Protein AF-A0A367F999-F1 (afdb_monomer)

Secondary structure (DSSP, 8-state):
--EEEEEE--TT---TTTTHHHHHH-HHHHHHHHHHHHHHHHHHSS-HHHHHHH-HHHHTSHHHHHHHHHHHHHHHHHHHHHTT---SEEEE-TTHHHHHHHHTTSS-HHHHHHHHHHHHHHHHTSPS-EEEEEESS-HHHHHHHHTT--SEEEEEEEETTEEEEEEEHHHHHHHHHHHHHTT--EEE-S-SS--SSGGGGGGHHHHHHHHHTS-----SS-EE-TTTSSB-S---HHHHHHHHHS-B-HHHHHHHHHHTTEEEEEEESSSSHHHHHHHHHHHHHHHHHT----------------GGG-EEEES--TTS-HHHHHHHHHHHHHHTT----HHHHSTTPPP---PPP---------

pLDDT: mean 92.54, std 13.79, range [27.64, 98.88]

Structure (mmCIF, N/CA/C/O backbone):
data_AF-A0A367F999-F1
#
_entry.id   AF-A0A367F999-F1
#
loop_
_atom_site.group_PDB
_atom_site.id
_atom_site.type_symbol
_atom_site.label_atom_id
_atom_site.label_alt_id
_atom_site.label_comp_id
_atom_site.label_asym_id
_atom_site.label_entity_id
_atom_site.label_seq_id
_atom_site.pdbx_PDB_ins_code
_atom_site.Cartn_x
_atom_site.Cartn_y
_atom_site.Cartn_z
_atom_site.occupancy
_atom_site.B_iso_or_equiv
_atom_site.auth_seq_id
_atom_site.auth_comp_id
_atom_site.auth_asym_id
_atom_site.auth_atom_id
_atom_site.pdbx_PDB_model_num
ATOM 1 N N . ALA A 1 1 ? 22.720 -10.964 -4.878 1.00 61.69 1 ALA A N 1
ATOM 2 C CA . ALA A 1 1 ? 21.701 -9.921 -4.689 1.00 61.69 1 ALA A CA 1
ATOM 3 C C . ALA A 1 1 ? 20.761 -10.410 -3.601 1.00 61.69 1 ALA A C 1
ATOM 5 O O . ALA A 1 1 ? 20.491 -11.608 -3.588 1.00 61.69 1 ALA A O 1
ATOM 6 N N . GLY A 1 2 ? 20.385 -9.560 -2.646 1.00 73.06 2 GLY A N 1
ATOM 7 C CA . GLY A 1 2 ? 19.332 -9.916 -1.691 1.00 73.06 2 GLY A CA 1
ATOM 8 C C . GLY A 1 2 ? 17.950 -9.644 -2.288 1.00 73.06 2 GLY A C 1
ATOM 9 O O . GLY A 1 2 ? 17.852 -8.968 -3.315 1.00 73.06 2 GLY A O 1
ATOM 10 N N . SER A 1 3 ? 16.914 -10.215 -1.678 1.00 93.69 3 SER A N 1
ATOM 11 C CA . SER A 1 3 ? 15.559 -10.207 -2.235 1.00 93.69 3 SER A CA 1
ATOM 12 C C . SER A 1 3 ? 14.905 -8.824 -2.142 1.00 93.69 3 SER A C 1
ATOM 14 O O . SER A 1 3 ? 15.202 -8.041 -1.230 1.00 93.69 3 SER A O 1
ATOM 16 N N . VAL A 1 4 ? 13.995 -8.534 -3.071 1.00 98.06 4 VAL A N 1
ATOM 17 C CA . VAL A 1 4 ? 13.266 -7.266 -3.188 1.00 98.06 4 VAL A CA 1
ATOM 18 C C . VAL A 1 4 ? 11.817 -7.445 -2.733 1.00 98.06 4 VAL A C 1
ATOM 20 O O . VAL A 1 4 ? 11.127 -8.352 -3.191 1.00 98.06 4 VAL A O 1
ATOM 23 N N . ALA A 1 5 ? 11.322 -6.545 -1.885 1.00 98.69 5 ALA A N 1
ATOM 24 C CA . ALA A 1 5 ? 9.912 -6.452 -1.532 1.00 98.69 5 ALA A CA 1
ATOM 25 C C . ALA A 1 5 ? 9.299 -5.134 -2.008 1.00 98.69 5 ALA A C 1
ATOM 27 O O . ALA A 1 5 ? 9.882 -4.065 -1.813 1.00 98.69 5 ALA A O 1
ATOM 28 N N . PHE A 1 6 ? 8.104 -5.194 -2.598 1.00 98.88 6 PHE A N 1
ATOM 29 C CA . PHE A 1 6 ? 7.311 -3.997 -2.895 1.00 98.88 6 PHE A CA 1
ATOM 30 C C . PHE A 1 6 ? 6.245 -3.774 -1.820 1.00 98.88 6 PHE A C 1
ATOM 32 O O . PHE A 1 6 ? 5.534 -4.706 -1.439 1.00 98.88 6 PHE A O 1
ATOM 39 N N . LEU A 1 7 ? 6.139 -2.529 -1.353 1.00 98.88 7 LEU A N 1
ATOM 40 C CA . LEU A 1 7 ? 5.221 -2.092 -0.301 1.00 98.88 7 LEU A CA 1
ATOM 41 C C . LEU A 1 7 ? 4.135 -1.197 -0.911 1.00 98.88 7 LEU A C 1
ATOM 43 O O . LEU A 1 7 ? 4.429 -0.076 -1.319 1.00 98.88 7 LEU A O 1
ATOM 47 N N . PHE A 1 8 ? 2.895 -1.669 -0.969 1.00 98.88 8 PHE A N 1
ATOM 48 C CA . PHE A 1 8 ? 1.765 -0.950 -1.565 1.00 98.88 8 PHE A CA 1
ATOM 49 C C . PHE A 1 8 ? 1.045 -0.099 -0.519 1.00 98.88 8 PHE A C 1
ATOM 51 O O . PHE A 1 8 ? 0.644 -0.603 0.535 1.00 98.88 8 PHE A O 1
ATOM 58 N N . SER A 1 9 ? 0.917 1.200 -0.779 1.00 96.69 9 SER A N 1
ATOM 59 C CA . SER A 1 9 ? 0.477 2.170 0.222 1.00 96.69 9 SER A CA 1
ATOM 60 C C . SER A 1 9 ? -1.020 2.085 0.551 1.00 96.69 9 SER A C 1
ATOM 62 O O . SER A 1 9 ? -1.851 1.592 -0.205 1.00 96.69 9 SER A O 1
ATOM 64 N N . GLY A 1 10 ? -1.373 2.552 1.749 1.00 94.44 10 GLY A N 1
ATOM 65 C CA . GLY A 1 10 ? -2.761 2.656 2.189 1.00 94.44 10 GLY A CA 1
ATOM 66 C C . GLY A 1 10 ? -3.358 4.044 1.952 1.00 94.44 10 GLY A C 1
ATOM 67 O O . GLY A 1 10 ? -2.695 4.978 1.500 1.00 94.44 10 GLY A O 1
ATOM 68 N N . GLN A 1 11 ? -4.623 4.213 2.345 1.00 92.75 11 GLN A N 1
ATOM 69 C CA . GLN A 1 11 ? -5.272 5.525 2.362 1.00 92.75 11 GLN A CA 1
ATOM 70 C C . GLN A 1 11 ? -4.551 6.491 3.321 1.00 92.75 11 GLN A C 1
ATOM 72 O O . GLN A 1 11 ? -4.223 6.142 4.453 1.00 92.75 11 GLN A O 1
ATOM 77 N N . GLY A 1 12 ? -4.352 7.729 2.868 1.00 90.12 12 GLY A N 1
ATOM 78 C CA . GLY A 1 12 ? -3.619 8.792 3.559 1.00 90.12 12 GLY A CA 1
ATOM 79 C C . GLY A 1 12 ? -2.417 9.320 2.770 1.00 90.12 12 GLY A C 1
ATOM 80 O O . GLY A 1 12 ? -1.953 10.420 3.062 1.00 90.12 12 GLY A O 1
ATOM 81 N N . SER A 1 13 ? -1.941 8.573 1.768 1.00 91.19 13 SER A N 1
ATOM 82 C CA . SER A 1 13 ? -0.829 8.964 0.890 1.00 91.19 13 SER A CA 1
ATOM 83 C C . SER A 1 13 ? -1.280 9.776 -0.335 1.00 91.19 13 SER A C 1
ATOM 85 O O . SER A 1 13 ? -0.468 10.475 -0.945 1.00 91.19 13 SER A O 1
ATOM 87 N N . GLN A 1 14 ? -2.567 9.715 -0.696 1.00 94.56 14 GLN A N 1
ATOM 88 C CA . GLN A 1 14 ? -3.104 10.366 -1.889 1.00 94.56 14 GLN A CA 1
ATOM 89 C C . GLN A 1 14 ? -2.902 11.885 -1.872 1.00 94.56 14 GLN A C 1
ATOM 91 O O . GLN A 1 14 ? -3.043 12.553 -0.846 1.00 94.56 14 GLN A O 1
ATOM 96 N N . ARG A 1 15 ? -2.645 12.441 -3.054 1.00 95.50 15 ARG A N 1
ATOM 97 C CA . ARG A 1 15 ? -2.567 13.884 -3.296 1.00 95.50 15 ARG A CA 1
ATOM 98 C C . ARG A 1 15 ? -3.043 14.191 -4.708 1.00 95.50 15 ARG A C 1
ATOM 100 O O . ARG A 1 15 ? -2.858 13.378 -5.610 1.00 95.50 15 ARG A O 1
ATOM 107 N N . VAL A 1 16 ? -3.610 15.377 -4.907 1.00 96.88 16 VAL A N 1
ATOM 108 C CA . VAL A 1 16 ? -3.941 15.855 -6.256 1.00 96.88 16 VAL A CA 1
ATOM 109 C C . VAL A 1 16 ?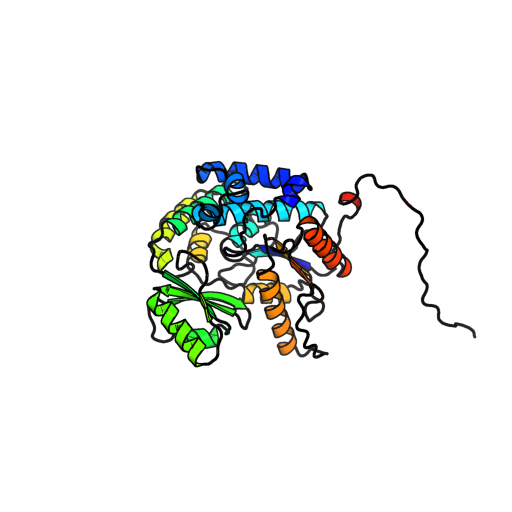 -2.670 15.889 -7.108 1.00 96.88 16 VAL A C 1
ATOM 111 O O . VAL A 1 16 ? -1.594 16.259 -6.631 1.00 96.88 16 VAL A O 1
ATOM 114 N N . GLY A 1 17 ? -2.796 15.458 -8.359 1.00 97.12 17 GLY A N 1
ATOM 115 C CA . GLY A 1 17 ? -1.711 15.398 -9.331 1.00 97.12 17 GLY A CA 1
ATOM 116 C C . GLY A 1 17 ? -0.689 14.284 -9.094 1.00 97.12 17 GLY A C 1
ATOM 117 O O . GLY A 1 17 ? 0.355 14.299 -9.741 1.00 97.12 17 GLY A O 1
ATOM 118 N N . MET A 1 18 ? -0.934 13.335 -8.180 1.00 97.88 18 MET A N 1
ATOM 119 C CA . MET A 1 18 ? -0.048 12.175 -8.024 1.00 97.88 18 MET A CA 1
ATOM 120 C C . MET A 1 18 ? 0.076 11.374 -9.324 1.00 97.88 18 MET A C 1
ATOM 122 O O . MET A 1 18 ? -0.923 11.057 -9.961 1.00 97.88 18 MET A O 1
ATOM 126 N N . GLY A 1 19 ? 1.310 11.058 -9.713 1.00 97.94 19 GLY A N 1
ATOM 127 C CA . GLY A 1 19 ? 1.616 10.349 -10.953 1.00 97.94 19 GLY A CA 1
ATOM 128 C C . GLY A 1 19 ? 1.491 11.211 -12.211 1.00 97.94 19 GLY A C 1
ATOM 129 O O . GLY A 1 19 ? 1.694 10.694 -13.304 1.00 97.94 19 GLY A O 1
ATOM 130 N N . GLY A 1 20 ? 1.159 12.502 -12.100 1.00 97.88 20 GLY A N 1
ATOM 131 C CA . GLY A 1 20 ? 0.928 13.368 -13.258 1.00 97.88 20 GLY A CA 1
ATOM 132 C C . GLY A 1 20 ? 2.193 13.671 -14.066 1.00 97.88 20 GLY A C 1
ATOM 133 O O . GLY A 1 20 ? 2.139 13.716 -15.295 1.00 97.88 20 GLY A O 1
ATOM 134 N N . GLU A 1 21 ? 3.345 13.839 -13.407 1.00 98.06 21 GLU A N 1
ATOM 135 C CA . GLU A 1 21 ? 4.618 14.040 -14.113 1.00 98.06 21 GLU A CA 1
ATOM 136 C C . GLU A 1 21 ? 5.066 12.738 -14.788 1.00 98.06 21 GLU A C 1
ATOM 138 O O . GLU A 1 21 ? 5.557 12.771 -15.918 1.00 98.06 21 GLU A O 1
ATOM 143 N N . LEU A 1 22 ? 4.868 11.593 -14.122 1.00 98.31 22 LEU A N 1
ATOM 144 C CA . LEU A 1 22 ? 5.153 10.281 -14.712 1.00 98.31 22 LEU A CA 1
ATOM 145 C C . LEU A 1 22 ? 4.222 9.969 -15.884 1.00 98.31 22 LEU A C 1
ATOM 147 O O . LEU A 1 22 ? 4.688 9.483 -16.906 1.00 98.31 22 LEU A O 1
ATOM 151 N N . TYR A 1 23 ? 2.938 10.309 -15.789 1.00 98.62 23 TYR A N 1
ATOM 152 C CA . TYR A 1 23 ? 1.992 10.170 -16.894 1.00 98.62 23 TYR A CA 1
ATOM 153 C C . TYR A 1 23 ? 2.435 10.969 -18.126 1.00 98.62 23 TYR A C 1
ATOM 155 O O . TYR A 1 23 ? 2.390 10.470 -19.246 1.00 98.62 23 TYR A O 1
ATOM 163 N N . ALA A 1 24 ? 2.920 12.196 -17.928 1.00 97.94 24 ALA A N 1
ATOM 164 C CA . ALA A 1 24 ? 3.400 13.030 -19.026 1.00 97.94 24 ALA A CA 1
ATOM 165 C C . ALA A 1 24 ? 4.754 12.570 -19.605 1.00 97.94 24 ALA A C 1
ATOM 167 O O . ALA A 1 24 ? 5.030 12.820 -20.779 1.00 97.94 24 ALA A O 1
ATOM 168 N N . GLY A 1 25 ? 5.617 11.961 -18.784 1.00 96.38 25 GLY A N 1
ATOM 169 C CA . GLY A 1 25 ? 7.014 11.678 -19.131 1.00 96.38 25 GLY A CA 1
ATOM 170 C C . GLY A 1 25 ? 7.354 10.219 -19.435 1.00 96.38 25 GLY A C 1
ATOM 171 O O . GLY A 1 25 ? 8.348 9.977 -20.114 1.00 96.38 25 GLY A O 1
ATOM 172 N N . GLU A 1 26 ? 6.564 9.259 -18.955 1.00 97.31 26 GLU A N 1
ATOM 173 C CA . GLU A 1 26 ? 6.875 7.826 -18.997 1.00 97.31 26 GLU A CA 1
ATOM 174 C C . GLU A 1 26 ? 5.731 7.041 -19.675 1.00 97.31 26 GLU A C 1
ATOM 176 O O . GLU A 1 26 ? 4.745 6.681 -19.026 1.00 97.31 26 GLU A O 1
ATOM 181 N N . PRO A 1 27 ? 5.842 6.712 -20.981 1.00 97.25 27 PRO A N 1
ATOM 182 C CA . PRO A 1 27 ? 4.765 6.064 -21.740 1.00 97.25 27 PRO A CA 1
ATOM 183 C C . PRO A 1 27 ? 4.270 4.736 -21.152 1.00 97.25 27 PRO A C 1
ATOM 185 O O . PRO A 1 27 ? 3.096 4.399 -21.285 1.00 97.25 27 PRO A O 1
ATOM 188 N N . VAL A 1 28 ? 5.152 3.983 -20.487 1.00 98.19 28 VAL A N 1
ATOM 189 C CA . VAL A 1 28 ? 4.797 2.723 -19.816 1.00 98.19 28 VAL A CA 1
ATOM 190 C C . VAL A 1 28 ? 3.868 2.970 -18.629 1.00 98.19 28 VAL A C 1
ATOM 192 O O . VAL A 1 28 ? 2.913 2.221 -18.437 1.00 98.19 28 VAL A O 1
ATOM 195 N N . PHE A 1 29 ? 4.128 4.026 -17.855 1.00 98.69 29 PHE A N 1
ATOM 196 C CA . PHE A 1 29 ? 3.253 4.430 -16.761 1.00 98.69 29 PHE A CA 1
ATOM 197 C C . PHE A 1 29 ? 1.902 4.887 -17.304 1.00 98.69 29 PHE A C 1
ATOM 199 O O . PHE A 1 29 ? 0.877 4.412 -16.830 1.00 98.69 29 PHE A O 1
ATOM 206 N N . ALA A 1 30 ? 1.901 5.756 -18.320 1.00 98.81 30 ALA A N 1
ATOM 207 C CA . ALA A 1 30 ? 0.674 6.281 -18.914 1.00 98.81 30 ALA A CA 1
ATOM 208 C C . ALA A 1 30 ? -0.234 5.164 -19.447 1.00 98.81 30 ALA A C 1
ATOM 210 O O . ALA A 1 30 ? -1.407 5.108 -19.091 1.00 98.81 30 ALA A O 1
ATOM 211 N N . ALA A 1 31 ? 0.323 4.219 -20.212 1.00 98.81 31 ALA A N 1
ATOM 212 C CA . ALA A 1 31 ? -0.438 3.097 -20.758 1.00 98.81 31 ALA A CA 1
ATOM 213 C C . ALA A 1 31 ? -1.033 2.195 -19.662 1.00 98.81 31 ALA A C 1
ATOM 215 O O . ALA A 1 31 ? -2.201 1.821 -19.741 1.00 98.81 31 ALA A O 1
ATOM 216 N N . ALA A 1 32 ? -0.248 1.870 -18.627 1.00 98.81 32 ALA A N 1
ATOM 217 C CA . ALA A 1 32 ? -0.729 1.074 -17.499 1.00 98.81 32 ALA A CA 1
ATOM 218 C C . ALA A 1 32 ? -1.801 1.816 -16.686 1.00 98.81 32 ALA A C 1
ATOM 220 O O . ALA A 1 32 ? -2.790 1.219 -16.267 1.00 98.81 32 ALA A O 1
ATOM 221 N N . PHE A 1 33 ? -1.618 3.118 -16.474 1.00 98.88 33 PHE A N 1
ATOM 222 C CA . PHE A 1 33 ? -2.575 3.957 -15.766 1.00 98.88 33 PHE A CA 1
ATOM 223 C C . PHE A 1 33 ? -3.903 4.053 -16.526 1.00 98.88 33 PHE A C 1
ATOM 225 O O . PHE A 1 33 ? -4.953 3.844 -15.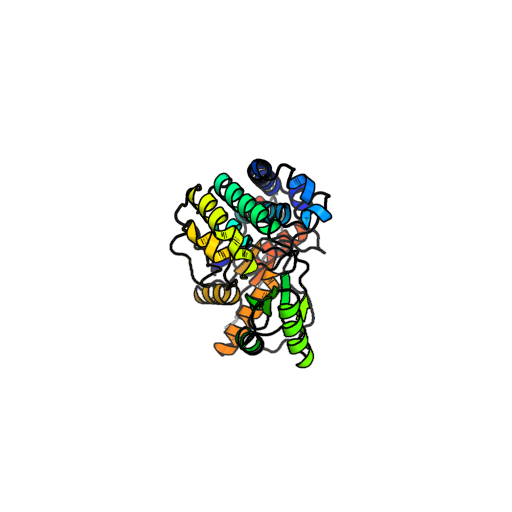925 1.00 98.88 33 PHE A O 1
ATOM 232 N N . ASP A 1 34 ? -3.865 4.289 -17.841 1.00 98.81 34 ASP A N 1
ATOM 233 C CA . ASP A 1 34 ? -5.060 4.358 -18.690 1.00 98.81 34 ASP A CA 1
ATOM 234 C C . ASP A 1 34 ? -5.830 3.026 -18.706 1.00 98.81 34 ASP A C 1
ATOM 236 O O . ASP A 1 34 ? -7.057 3.024 -18.595 1.00 98.81 34 ASP A O 1
ATOM 240 N N . GLU A 1 35 ? -5.128 1.888 -18.793 1.00 98.75 35 GLU A N 1
ATOM 241 C CA . GLU A 1 35 ? -5.736 0.550 -18.717 1.00 98.75 35 GLU A CA 1
ATOM 242 C C . GLU A 1 35 ? -6.493 0.352 -17.397 1.00 98.75 35 GLU A C 1
ATOM 244 O O . GLU A 1 35 ? -7.651 -0.077 -17.390 1.00 98.75 35 GLU A O 1
ATOM 249 N N . VAL A 1 36 ? -5.853 0.685 -16.273 1.00 98.75 36 VAL A N 1
ATOM 250 C CA . VAL A 1 36 ? -6.444 0.500 -14.945 1.00 98.75 36 VAL A CA 1
ATOM 251 C C . VAL A 1 36 ? -7.587 1.485 -14.709 1.00 98.75 36 VAL A C 1
ATOM 253 O O . VAL A 1 36 ? -8.640 1.086 -14.218 1.00 98.75 36 VAL A O 1
ATOM 256 N N . VAL A 1 37 ? -7.439 2.753 -15.094 1.00 98.69 37 VAL A N 1
ATOM 257 C CA . VAL A 1 37 ? -8.519 3.746 -14.989 1.00 98.69 37 VAL A CA 1
ATOM 258 C C . VAL A 1 37 ? -9.731 3.317 -15.809 1.00 98.69 37 VAL A C 1
ATOM 260 O O . VAL A 1 37 ? -10.847 3.390 -15.302 1.00 98.69 37 VAL A O 1
ATOM 263 N N . ALA A 1 38 ? -9.537 2.794 -17.023 1.00 98.44 38 ALA A N 1
ATOM 264 C CA . ALA A 1 38 ? -10.639 2.283 -17.833 1.00 98.44 38 ALA A CA 1
ATOM 265 C C . ALA A 1 38 ? -11.395 1.135 -17.139 1.00 98.44 38 ALA A C 1
ATOM 267 O O . ALA A 1 38 ? -12.621 1.076 -17.225 1.00 98.44 38 ALA A O 1
ATOM 268 N N . ALA A 1 39 ? -10.690 0.254 -16.420 1.00 98.62 39 ALA A N 1
ATOM 269 C CA . ALA A 1 39 ? -11.299 -0.810 -15.620 1.00 98.62 39 ALA A CA 1
ATOM 270 C C . ALA A 1 39 ? -12.090 -0.270 -14.411 1.00 98.62 39 ALA A C 1
ATOM 272 O O . ALA A 1 39 ? -13.169 -0.772 -14.091 1.00 98.62 39 ALA A O 1
ATOM 273 N N . LEU A 1 40 ? -11.567 0.760 -13.740 1.00 98.75 40 LEU A N 1
ATOM 274 C CA . LEU A 1 40 ? -12.175 1.358 -12.548 1.00 98.75 40 LEU A CA 1
ATOM 275 C C . LEU A 1 40 ? -13.399 2.218 -12.883 1.00 98.75 40 LEU A C 1
ATOM 277 O O . LEU A 1 40 ? -14.422 2.119 -12.201 1.00 98.75 40 LEU A O 1
ATOM 281 N N . ASP A 1 41 ? -13.320 3.034 -13.938 1.00 97.94 41 ASP A N 1
ATOM 282 C CA . ASP A 1 41 ? -14.342 4.021 -14.319 1.00 97.94 41 ASP A CA 1
ATOM 283 C C . ASP A 1 41 ? -15.715 3.379 -14.592 1.00 97.94 41 ASP A C 1
ATOM 285 O O . ASP A 1 41 ? -16.752 4.025 -14.406 1.00 97.94 41 ASP A O 1
ATOM 289 N N . VAL A 1 42 ? -15.739 2.082 -14.928 1.00 97.00 42 VAL A N 1
ATOM 290 C CA . VAL A 1 42 ? -16.956 1.259 -15.050 1.00 97.00 42 VAL A CA 1
ATOM 291 C C . VAL A 1 42 ? -17.791 1.259 -13.761 1.00 97.00 42 VAL A C 1
ATOM 293 O O . VAL A 1 42 ? -19.019 1.190 -13.829 1.00 97.00 42 VAL A O 1
ATOM 296 N N . TYR A 1 43 ? -17.155 1.354 -12.591 1.00 97.12 43 TYR A N 1
ATOM 297 C CA . TYR A 1 43 ? -17.806 1.175 -11.289 1.00 97.12 43 TYR A CA 1
ATOM 298 C C . TYR A 1 43 ? -18.012 2.471 -10.494 1.00 97.12 43 TYR A C 1
ATOM 300 O O . TYR A 1 43 ? -18.896 2.516 -9.639 1.00 97.12 43 TYR A O 1
ATOM 308 N N . VAL A 1 44 ? -17.222 3.522 -10.742 1.00 90.06 44 VAL A N 1
ATOM 309 C CA . VAL A 1 44 ? -17.250 4.766 -9.938 1.00 90.06 44 VAL A CA 1
ATOM 310 C C . VAL A 1 44 ? -18.047 5.918 -10.562 1.00 90.06 44 VAL A C 1
ATOM 312 O O . VAL A 1 44 ? -18.281 6.927 -9.897 1.00 90.06 44 VAL A O 1
ATOM 315 N N . GLY A 1 45 ? -18.522 5.783 -11.807 1.00 87.75 45 GLY A N 1
ATOM 316 C CA . GLY A 1 45 ? -19.452 6.733 -12.444 1.00 87.75 45 GLY A CA 1
ATOM 317 C C . GLY A 1 45 ? -18.884 8.135 -12.724 1.00 87.75 45 GLY A C 1
ATOM 318 O O . GLY A 1 45 ? -19.608 9.023 -13.177 1.00 87.75 45 GLY A O 1
ATOM 319 N N . ARG A 1 46 ? -17.594 8.347 -12.454 1.00 94.62 46 ARG A N 1
ATOM 320 C CA . ARG A 1 46 ? -16.808 9.549 -12.744 1.00 94.62 46 ARG A CA 1
ATOM 321 C C . ARG A 1 46 ? -15.359 9.128 -12.953 1.00 94.62 46 ARG A C 1
ATOM 323 O O . ARG A 1 46 ? -14.916 8.175 -12.323 1.00 94.62 46 ARG A O 1
ATOM 330 N N . SER A 1 47 ? -14.645 9.854 -13.811 1.00 96.69 47 SER A N 1
ATOM 331 C CA . SER A 1 47 ? -13.272 9.502 -14.159 1.00 96.69 47 SER A CA 1
ATOM 332 C C . SER A 1 47 ? -12.324 9.608 -12.967 1.00 96.69 47 SER A C 1
ATOM 334 O O . SER A 1 47 ? -12.129 10.701 -12.428 1.00 96.69 47 SER A O 1
ATOM 336 N N . VAL A 1 48 ? -11.690 8.491 -12.599 1.00 98.12 48 VAL A N 1
ATOM 337 C CA . VAL A 1 48 ? -10.653 8.435 -11.556 1.00 98.12 48 VAL A CA 1
ATOM 338 C C . VAL A 1 48 ? -9.475 9.340 -11.919 1.00 98.12 48 VAL A C 1
ATOM 340 O O . VAL A 1 48 ? -8.999 10.096 -11.072 1.00 98.12 48 VAL A O 1
ATOM 343 N N . ALA A 1 49 ? -9.048 9.335 -13.186 1.00 98.12 49 ALA A N 1
ATOM 344 C CA . ALA A 1 49 ? -7.982 10.210 -13.674 1.00 98.12 49 ALA A CA 1
ATOM 345 C C . ALA A 1 49 ? -8.340 11.697 -13.524 1.00 98.12 49 ALA A C 1
ATOM 347 O O . ALA A 1 49 ? -7.517 12.490 -13.067 1.00 98.12 49 ALA A O 1
ATOM 348 N N . GLY A 1 50 ? -9.583 12.073 -13.851 1.00 97.81 50 GLY A N 1
ATOM 349 C CA . GLY A 1 50 ? -10.077 13.439 -13.657 1.00 97.81 50 GLY A CA 1
ATOM 350 C C . GLY A 1 50 ? -10.044 13.872 -12.189 1.00 97.81 50 GLY A C 1
ATOM 351 O O . GLY A 1 50 ? -9.570 14.966 -11.880 1.00 97.81 50 GLY A O 1
ATOM 352 N N . VAL A 1 51 ? -10.459 12.983 -11.279 1.00 98.12 51 VAL A N 1
ATOM 353 C CA . VAL A 1 51 ? -10.426 13.247 -9.832 1.00 98.12 51 VAL A CA 1
ATOM 354 C C . VAL A 1 51 ? -8.995 13.435 -9.328 1.00 98.12 51 VAL A C 1
ATOM 356 O O . VAL A 1 51 ? -8.720 14.414 -8.632 1.00 98.12 51 VAL A O 1
ATOM 359 N N . ILE A 1 52 ? -8.068 12.557 -9.729 1.00 98.00 52 ILE A N 1
ATOM 360 C CA . ILE A 1 52 ? -6.636 12.695 -9.414 1.00 98.00 52 ILE A CA 1
ATOM 361 C C . ILE A 1 52 ? -6.096 14.029 -9.938 1.00 98.00 52 ILE A C 1
ATOM 363 O O . ILE A 1 52 ? -5.345 14.704 -9.234 1.00 98.00 52 ILE A O 1
ATOM 367 N N . GLY A 1 53 ? -6.478 14.419 -11.155 1.00 97.00 53 GLY A N 1
ATOM 368 C CA . GLY A 1 53 ? -5.949 15.594 -11.841 1.00 97.00 53 GLY A CA 1
ATOM 369 C C . GLY A 1 53 ? -6.397 16.944 -11.277 1.00 97.00 53 GLY A C 1
ATOM 370 O O . GLY A 1 53 ? -5.707 17.935 -11.514 1.00 97.00 53 GLY A O 1
ATOM 371 N N . GLY A 1 54 ? -7.511 17.024 -10.536 1.00 95.06 54 GLY A N 1
ATOM 372 C CA . GLY A 1 54 ? -8.004 18.339 -10.112 1.00 95.06 54 GLY A CA 1
ATOM 373 C C . GLY A 1 54 ? -9.204 18.414 -9.172 1.00 95.06 54 GLY A C 1
ATOM 374 O O . GLY A 1 54 ? -9.714 19.517 -8.997 1.00 95.06 54 GLY A O 1
ATOM 375 N N . GLU A 1 55 ? -9.663 17.318 -8.558 1.00 96.00 55 GLU A N 1
ATOM 376 C CA . GLU A 1 55 ? -10.818 17.348 -7.640 1.00 96.00 55 GLU A CA 1
ATOM 377 C C . GLU A 1 55 ? -10.412 16.913 -6.211 1.00 96.00 55 GLU A C 1
ATOM 379 O O . GLU A 1 55 ? -10.720 15.788 -5.805 1.00 96.00 55 GLU A O 1
ATOM 384 N N . PRO A 1 56 ? -9.713 17.767 -5.426 1.00 94.31 56 PRO A N 1
ATOM 385 C CA . PRO A 1 56 ? -9.186 17.402 -4.105 1.00 94.31 56 PRO A CA 1
ATOM 386 C C . PRO A 1 56 ? -10.258 16.898 -3.139 1.00 94.31 56 PRO A C 1
ATOM 388 O O . PRO A 1 56 ? -10.051 15.892 -2.466 1.00 94.31 56 PRO A O 1
ATOM 391 N N . GLU A 1 57 ? -11.423 17.543 -3.097 1.00 94.25 57 GLU A N 1
ATOM 392 C CA . GLU A 1 57 ? -12.506 17.168 -2.186 1.00 94.25 57 GLU A CA 1
ATOM 393 C C . GLU A 1 57 ? -13.098 15.797 -2.535 1.00 94.25 57 GLU A C 1
ATOM 395 O O . GLU A 1 57 ? -13.515 15.055 -1.644 1.00 94.25 57 GLU A O 1
ATOM 400 N N . LEU A 1 58 ? -13.132 15.434 -3.823 1.00 95.31 58 LEU A N 1
ATOM 401 C CA . LEU A 1 58 ? -13.532 14.089 -4.235 1.00 95.31 58 LEU A CA 1
ATOM 402 C C . LEU A 1 58 ? -12.434 13.073 -3.946 1.00 95.31 58 LEU A C 1
ATOM 404 O O . LEU A 1 58 ? -12.752 11.978 -3.494 1.00 95.31 58 LEU A O 1
ATOM 408 N N . LEU A 1 59 ? -11.165 13.430 -4.153 1.00 96.38 59 LEU A N 1
ATOM 409 C CA . LEU A 1 59 ? -10.036 12.546 -3.872 1.00 96.38 59 LEU A CA 1
ATOM 410 C C . LEU A 1 59 ? -9.923 12.193 -2.379 1.00 96.38 59 LEU A C 1
ATOM 412 O O . LEU A 1 59 ? -9.396 11.132 -2.052 1.00 96.38 59 LEU A O 1
ATOM 416 N N . GLU A 1 60 ? -10.439 13.033 -1.478 1.00 93.50 60 GLU A N 1
ATOM 417 C CA . GLU A 1 60 ? -10.553 12.739 -0.040 1.00 93.50 60 GLU A CA 1
ATOM 418 C C . GLU A 1 60 ? -11.714 11.793 0.315 1.00 93.50 60 GLU A C 1
ATOM 420 O O . GLU A 1 60 ? -11.743 11.235 1.418 1.00 93.50 60 GLU A O 1
ATOM 425 N N . ARG A 1 61 ? -12.673 11.575 -0.594 1.00 93.94 61 ARG A N 1
ATOM 426 C CA . ARG A 1 61 ? -13.741 10.593 -0.386 1.00 93.94 61 ARG A CA 1
ATOM 427 C C . ARG A 1 61 ? -13.229 9.195 -0.674 1.00 93.94 61 ARG A C 1
ATOM 429 O O . ARG A 1 61 ? -12.744 8.925 -1.770 1.00 93.94 61 ARG A O 1
ATOM 436 N N . THR A 1 62 ? -13.456 8.280 0.264 1.00 95.06 62 THR A N 1
ATOM 437 C CA . THR A 1 62 ? -13.025 6.881 0.177 1.00 95.06 62 THR A CA 1
ATOM 438 C C . THR A 1 62 ? -13.457 6.210 -1.126 1.00 95.06 62 THR A C 1
ATOM 440 O O . THR A 1 62 ? -12.669 5.449 -1.688 1.00 95.06 62 THR A O 1
ATOM 443 N N . LEU A 1 63 ? -14.643 6.564 -1.642 1.00 96.38 63 LEU A N 1
ATOM 444 C CA . LEU A 1 63 ? -15.156 6.122 -2.943 1.00 96.38 63 LEU A CA 1
ATOM 445 C C . LEU A 1 63 ? -14.159 6.332 -4.099 1.00 96.38 63 LEU A C 1
ATOM 447 O O . LEU A 1 63 ? -14.084 5.486 -4.984 1.00 96.38 63 LEU A O 1
ATOM 451 N N . PHE A 1 64 ? -13.402 7.433 -4.091 1.00 97.75 64 PHE A N 1
ATOM 452 C CA . PHE A 1 64 ? -12.401 7.749 -5.114 1.00 97.75 64 PHE A CA 1
ATOM 453 C C . PHE A 1 64 ? -10.969 7.516 -4.637 1.00 97.75 64 PHE A C 1
ATOM 455 O O . PHE A 1 64 ? -10.137 7.113 -5.444 1.00 97.75 64 PHE A O 1
ATOM 462 N N . THR A 1 65 ? -10.671 7.718 -3.349 1.00 97.25 65 THR A N 1
ATOM 463 C CA . THR A 1 65 ? -9.317 7.543 -2.808 1.0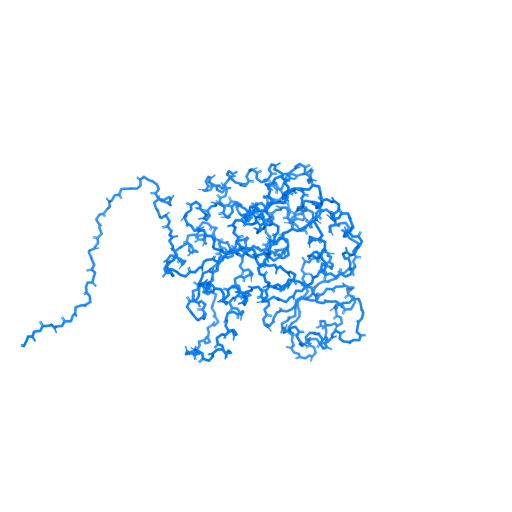0 97.25 65 THR A CA 1
ATOM 464 C C . THR A 1 65 ? -8.765 6.148 -3.085 1.00 97.25 65 THR A C 1
ATOM 466 O O . THR A 1 65 ? -7.638 6.011 -3.548 1.00 97.25 65 THR A O 1
ATOM 469 N N . GLN A 1 66 ? -9.556 5.107 -2.812 1.00 98.19 66 GLN A N 1
ATOM 470 C CA . GLN A 1 66 ? -9.105 3.720 -2.931 1.00 98.19 66 GLN A CA 1
ATOM 471 C C . GLN A 1 66 ? -8.843 3.309 -4.396 1.00 98.19 66 GLN A C 1
ATOM 473 O O . GLN A 1 66 ? -7.737 2.846 -4.676 1.00 98.19 66 GLN A O 1
ATOM 478 N N . PRO A 1 67 ? -9.770 3.538 -5.354 1.00 98.69 67 PRO A N 1
ATOM 479 C CA . PRO A 1 67 ? -9.498 3.345 -6.781 1.00 98.69 67 PRO A CA 1
ATOM 480 C C . PRO A 1 67 ? -8.321 4.177 -7.301 1.00 98.69 67 PRO A C 1
ATOM 482 O O . PRO A 1 67 ? -7.515 3.679 -8.082 1.00 98.69 67 PRO A O 1
ATOM 485 N N . ALA A 1 68 ? -8.193 5.433 -6.860 1.00 98.69 68 ALA A N 1
ATOM 486 C CA . ALA A 1 68 ? -7.118 6.318 -7.297 1.00 98.69 68 ALA A CA 1
ATOM 487 C C . ALA A 1 68 ? -5.733 5.818 -6.866 1.00 98.69 68 ALA A C 1
ATOM 489 O O . ALA A 1 68 ? -4.802 5.825 -7.671 1.00 98.69 68 ALA A O 1
ATOM 490 N N . LEU A 1 69 ? -5.602 5.360 -5.616 1.00 98.62 69 LEU A N 1
ATOM 491 C CA . LEU A 1 69 ? -4.371 4.742 -5.124 1.00 98.62 69 LEU A CA 1
ATOM 492 C C . LEU A 1 69 ? -4.048 3.473 -5.910 1.00 98.62 69 LEU A C 1
ATOM 494 O O . LEU A 1 69 ? -2.949 3.366 -6.442 1.00 98.62 69 LEU A O 1
ATOM 498 N N . PHE A 1 70 ? -5.027 2.581 -6.088 1.00 98.88 70 PHE A N 1
ATOM 499 C CA . PHE A 1 70 ? -4.851 1.358 -6.873 1.00 98.88 70 PHE A CA 1
ATOM 500 C C . PHE A 1 70 ? -4.328 1.649 -8.292 1.00 98.88 70 PHE A C 1
ATOM 502 O O . PHE A 1 70 ? -3.363 1.025 -8.729 1.00 98.88 70 PHE A O 1
ATOM 509 N N . ALA A 1 71 ? -4.900 2.634 -8.995 1.00 98.88 71 ALA A N 1
ATOM 510 C CA . ALA A 1 71 ? -4.461 3.009 -10.341 1.00 98.88 71 ALA A CA 1
ATOM 511 C C . ALA A 1 71 ? -2.994 3.459 -10.390 1.00 98.88 71 ALA A C 1
ATOM 513 O O . ALA A 1 71 ? -2.222 2.987 -11.227 1.00 98.88 71 ALA A O 1
ATOM 514 N N . VAL A 1 72 ? -2.596 4.352 -9.479 1.00 98.88 72 VAL A N 1
ATOM 515 C CA . VAL A 1 72 ? -1.220 4.864 -9.416 1.00 98.88 72 VAL A CA 1
ATOM 516 C C . VAL A 1 72 ? -0.243 3.761 -9.032 1.00 98.88 72 VAL A C 1
ATOM 518 O O . VAL A 1 72 ? 0.813 3.636 -9.645 1.00 98.88 72 VAL A O 1
ATOM 521 N N . GLU A 1 73 ? -0.587 2.941 -8.047 1.00 98.88 73 GLU A N 1
ATOM 522 C CA . GLU A 1 73 ? 0.286 1.884 -7.548 1.00 98.88 73 GLU A CA 1
ATOM 523 C C . GLU A 1 73 ? 0.539 0.786 -8.583 1.00 98.88 73 GLU A C 1
ATOM 525 O O . GLU A 1 73 ? 1.682 0.362 -8.774 1.00 98.88 73 GLU A O 1
ATOM 530 N N . VAL A 1 74 ? -0.494 0.370 -9.321 1.00 98.88 74 VAL A N 1
ATOM 531 C CA . VAL A 1 74 ? -0.338 -0.607 -10.406 1.00 98.88 74 VAL A CA 1
ATOM 532 C C . VAL A 1 74 ? 0.488 -0.020 -11.555 1.00 98.88 74 VAL A C 1
ATOM 534 O O . VAL A 1 74 ? 1.369 -0.703 -12.084 1.00 98.88 74 VAL A O 1
ATOM 537 N N . ALA A 1 75 ? 0.285 1.252 -11.911 1.00 98.88 75 ALA A N 1
ATOM 538 C CA . ALA A 1 75 ? 1.089 1.920 -12.936 1.00 98.88 75 ALA A CA 1
ATOM 539 C C . ALA A 1 75 ? 2.568 2.067 -12.522 1.00 98.88 75 ALA A C 1
ATOM 541 O O . ALA A 1 75 ? 3.467 1.806 -13.327 1.00 98.88 75 ALA A O 1
ATOM 542 N N . LEU A 1 76 ? 2.841 2.399 -11.254 1.00 98.88 76 LEU A N 1
ATOM 543 C CA . LEU A 1 76 ? 4.195 2.423 -10.691 1.00 98.88 76 LEU A CA 1
ATOM 544 C C . LEU A 1 76 ? 4.850 1.038 -10.733 1.00 98.88 76 LEU A C 1
ATOM 546 O O . LEU A 1 76 ? 5.995 0.923 -11.167 1.00 98.88 76 LEU A O 1
ATOM 550 N N . PHE A 1 77 ? 4.130 -0.018 -10.346 1.00 98.81 77 PHE A N 1
ATOM 551 C CA . PHE A 1 77 ? 4.625 -1.394 -10.433 1.00 98.81 77 PHE A CA 1
ATOM 552 C C . PHE A 1 77 ? 5.040 -1.767 -11.864 1.00 98.81 77 PHE A C 1
ATOM 554 O O . PHE A 1 77 ? 6.121 -2.327 -12.074 1.00 98.81 77 PHE A O 1
ATOM 561 N N . ARG A 1 78 ? 4.211 -1.429 -12.864 1.00 98.62 78 ARG A N 1
ATOM 562 C CA . ARG A 1 78 ? 4.518 -1.686 -14.281 1.00 98.62 78 ARG A CA 1
ATOM 563 C C . ARG A 1 78 ? 5.755 -0.920 -14.741 1.00 98.62 78 ARG A C 1
ATOM 565 O O . ARG A 1 78 ? 6.577 -1.488 -15.458 1.00 98.62 78 ARG A O 1
ATOM 572 N N . LEU A 1 79 ? 5.916 0.327 -14.302 1.00 98.56 79 LEU A N 1
ATOM 573 C CA . LEU A 1 79 ? 7.084 1.145 -14.622 1.00 98.56 79 LEU A CA 1
ATOM 574 C C . LEU A 1 79 ? 8.373 0.596 -13.984 1.00 98.56 79 LEU A C 1
ATOM 576 O O . LEU A 1 79 ? 9.390 0.480 -14.662 1.00 98.56 79 LEU A O 1
ATOM 580 N N . LEU A 1 80 ? 8.334 0.199 -12.711 1.00 98.56 80 LEU A N 1
ATOM 581 C CA . LEU A 1 80 ? 9.481 -0.418 -12.028 1.00 98.56 80 LEU A CA 1
ATOM 582 C C . LEU A 1 80 ? 9.893 -1.733 -12.695 1.00 98.56 80 LEU A C 1
ATOM 584 O O . LEU A 1 80 ? 11.066 -1.922 -13.016 1.00 98.56 80 LEU A O 1
ATOM 588 N N . SER A 1 81 ? 8.909 -2.585 -12.998 1.00 97.75 81 SER A N 1
ATOM 589 C CA . SER A 1 81 ? 9.124 -3.841 -13.726 1.00 97.75 81 SER A CA 1
ATOM 590 C C . SER A 1 81 ? 9.703 -3.589 -15.118 1.00 97.75 81 SER A C 1
ATOM 592 O O . SER A 1 81 ? 10.542 -4.350 -15.601 1.00 97.75 81 SER A O 1
ATOM 594 N N . HIS A 1 82 ? 9.287 -2.500 -15.775 1.00 97.56 82 HIS A N 1
ATOM 595 C CA . HIS A 1 82 ? 9.879 -2.087 -17.038 1.00 97.56 82 HIS A CA 1
ATOM 596 C C . HIS A 1 82 ? 11.357 -1.747 -16.878 1.00 97.56 82 HIS A C 1
ATOM 598 O O . HIS A 1 82 ? 12.119 -2.171 -17.728 1.00 97.56 82 HIS A O 1
ATOM 604 N N . TYR A 1 83 ? 11.802 -1.109 -15.800 1.00 97.75 83 TYR A N 1
ATOM 605 C CA . TYR A 1 83 ? 13.235 -0.903 -15.543 1.00 97.75 83 TYR A CA 1
ATOM 606 C C . TYR A 1 83 ? 13.952 -2.124 -14.945 1.00 97.75 83 TYR A C 1
ATOM 608 O O . TYR A 1 83 ? 15.067 -1.994 -14.451 1.00 97.75 83 TYR A O 1
ATOM 616 N N . GLY A 1 84 ? 13.345 -3.313 -14.983 1.00 96.38 84 GLY A N 1
ATOM 617 C CA . GLY A 1 84 ? 13.962 -4.554 -14.512 1.00 96.38 84 GLY A CA 1
ATOM 618 C C . GLY A 1 84 ? 13.911 -4.763 -12.997 1.00 96.38 84 GLY A C 1
ATOM 619 O O . GLY A 1 84 ? 14.361 -5.804 -12.529 1.00 96.38 84 GLY A O 1
ATOM 620 N N . VAL A 1 85 ? 13.316 -3.837 -12.238 1.00 97.38 85 VAL A N 1
ATOM 621 C CA . VAL A 1 85 ? 13.116 -4.005 -10.795 1.00 97.38 85 VAL A CA 1
ATOM 622 C C . VAL A 1 85 ? 11.847 -4.818 -10.575 1.00 97.38 85 VAL A C 1
ATOM 624 O O . VAL A 1 85 ? 10.736 -4.305 -10.716 1.00 97.38 85 VAL A O 1
ATOM 627 N N . VAL A 1 86 ? 12.018 -6.092 -10.236 1.00 95.75 86 VAL A N 1
ATOM 628 C CA . VAL A 1 86 ? 10.925 -7.033 -9.973 1.00 95.75 86 VAL A CA 1
ATOM 629 C C . VAL A 1 86 ? 10.933 -7.456 -8.501 1.00 95.75 86 VAL A C 1
ATOM 631 O O . VAL A 1 86 ? 12.011 -7.687 -7.955 1.00 95.75 86 VAL A O 1
ATOM 634 N N . PRO A 1 87 ? 9.769 -7.526 -7.834 1.00 98.31 87 PRO A N 1
ATOM 635 C CA . PRO A 1 87 ? 9.697 -7.978 -6.452 1.00 98.31 87 PRO A CA 1
ATOM 636 C C . PRO A 1 87 ? 9.745 -9.507 -6.352 1.00 98.31 87 PRO A C 1
ATOM 638 O O . PRO A 1 87 ? 9.071 -10.206 -7.108 1.00 98.31 87 PRO A O 1
ATOM 641 N N . ASP A 1 88 ? 10.464 -10.003 -5.350 1.00 98.50 88 ASP A N 1
ATOM 642 C CA . ASP A 1 88 ? 10.375 -11.385 -4.870 1.00 98.50 88 ASP A CA 1
ATOM 643 C C . ASP A 1 88 ? 9.193 -11.564 -3.907 1.00 98.50 88 ASP A C 1
ATOM 645 O O . ASP A 1 88 ? 8.639 -12.653 -3.800 1.00 98.50 88 ASP A O 1
ATOM 649 N N . TYR A 1 89 ? 8.795 -10.488 -3.221 1.00 98.81 89 TYR A N 1
ATOM 650 C CA . TYR A 1 89 ? 7.674 -10.460 -2.284 1.00 98.81 89 TYR A CA 1
ATOM 651 C C . TYR A 1 89 ? 6.880 -9.162 -2.418 1.00 98.81 89 TYR A C 1
ATOM 653 O O . TYR A 1 89 ? 7.423 -8.106 -2.749 1.00 98.81 89 TYR A O 1
ATOM 661 N N . VAL A 1 90 ? 5.590 -9.204 -2.102 1.00 98.88 90 VAL A N 1
ATOM 662 C CA . VAL A 1 90 ? 4.765 -7.995 -2.009 1.00 98.88 90 VAL A CA 1
ATOM 663 C C . VAL A 1 90 ? 3.995 -7.955 -0.698 1.00 98.88 90 VAL A C 1
ATOM 665 O O . VAL A 1 90 ? 3.579 -8.979 -0.163 1.00 98.88 90 VAL A O 1
ATOM 668 N N . VAL A 1 91 ? 3.778 -6.752 -0.185 1.00 98.81 91 VAL A N 1
ATOM 669 C CA . VAL A 1 91 ? 2.901 -6.495 0.959 1.00 98.81 91 VAL A CA 1
ATOM 670 C C . VAL A 1 91 ? 2.160 -5.194 0.708 1.00 98.81 91 VAL A C 1
ATOM 672 O O . VAL A 1 91 ? 2.720 -4.247 0.161 1.00 98.81 91 VAL A O 1
ATOM 675 N N . GLY A 1 92 ? 0.887 -5.141 1.077 1.00 98.50 92 GLY A N 1
ATOM 676 C CA . GLY A 1 92 ? 0.118 -3.902 1.051 1.00 98.50 92 GLY A CA 1
ATOM 677 C C . GLY A 1 92 ? -0.158 -3.361 2.442 1.00 98.50 92 GLY A C 1
ATOM 678 O O . GLY A 1 92 ? 0.094 -4.030 3.439 1.00 98.50 92 GLY A O 1
ATOM 679 N N . HIS A 1 93 ? -0.715 -2.158 2.515 1.00 98.56 93 HIS A N 1
ATOM 680 C CA . HIS A 1 93 ? -1.313 -1.631 3.736 1.00 98.56 93 HIS A CA 1
ATOM 681 C C . HIS A 1 93 ? -2.791 -1.335 3.499 1.00 98.56 93 HIS A C 1
ATOM 683 O O . HIS A 1 93 ? -3.146 -0.443 2.724 1.00 98.56 93 HIS A O 1
ATOM 689 N N . SER A 1 94 ? -3.673 -2.082 4.164 1.00 97.81 94 SER A N 1
ATOM 690 C CA . SER A 1 94 ? -5.122 -1.979 3.992 1.00 97.81 94 SER A CA 1
ATOM 691 C C . SER A 1 94 ? -5.508 -2.115 2.510 1.00 97.81 94 SER A C 1
ATOM 693 O O . SER A 1 94 ? -5.327 -3.171 1.912 1.00 97.81 94 SER A O 1
ATOM 695 N N . VAL A 1 95 ? -6.020 -1.058 1.874 1.00 97.56 95 VAL A N 1
ATOM 696 C CA . VAL A 1 95 ? -6.385 -1.081 0.449 1.00 97.56 95 VAL A CA 1
ATOM 697 C C . VAL A 1 95 ? -5.210 -1.449 -0.469 1.00 97.56 95 VAL A C 1
ATOM 699 O O . VAL A 1 95 ? -5.444 -2.104 -1.482 1.00 97.56 95 VAL A O 1
ATOM 702 N N . GLY A 1 96 ? -3.966 -1.120 -0.101 1.00 98.62 96 GLY A N 1
ATOM 703 C CA . GLY A 1 96 ? -2.781 -1.467 -0.893 1.00 98.62 96 GLY A CA 1
ATOM 704 C C . GLY A 1 96 ? -2.608 -2.977 -1.089 1.00 98.62 96 GLY A C 1
ATOM 705 O O . GLY A 1 96 ? -1.979 -3.419 -2.043 1.00 98.62 96 GLY A O 1
ATOM 706 N N . GLU A 1 97 ? -3.217 -3.811 -0.242 1.00 98.75 97 GLU A N 1
ATOM 707 C CA . GLU A 1 97 ? -3.164 -5.267 -0.402 1.00 98.75 97 GLU A CA 1
ATOM 708 C C . GLU A 1 97 ? -3.968 -5.764 -1.614 1.00 98.75 97 GLU A C 1
ATOM 710 O O . GLU A 1 97 ? -3.626 -6.787 -2.199 1.00 98.75 97 GLU A O 1
ATOM 715 N N . LEU A 1 98 ? -4.982 -5.011 -2.063 1.00 98.75 98 LEU A N 1
ATOM 716 C CA . LEU A 1 98 ? -5.664 -5.290 -3.332 1.00 98.75 98 LEU A CA 1
ATOM 717 C C . LEU A 1 98 ? -4.738 -5.031 -4.527 1.00 98.75 98 LEU A C 1
ATOM 719 O O . LEU A 1 98 ? -4.751 -5.806 -5.485 1.00 98.75 98 LEU A O 1
ATOM 723 N N . ALA A 1 99 ? -3.906 -3.983 -4.463 1.00 98.88 99 ALA A N 1
ATOM 724 C CA . ALA A 1 99 ? -2.865 -3.745 -5.460 1.00 98.88 99 ALA A CA 1
ATOM 725 C C . ALA A 1 99 ? -1.812 -4.862 -5.416 1.00 98.88 99 ALA A C 1
ATOM 727 O O . ALA A 1 99 ? -1.514 -5.444 -6.459 1.00 98.88 99 ALA A O 1
ATOM 728 N N . ALA A 1 100 ? -1.343 -5.242 -4.221 1.00 98.81 100 ALA A N 1
ATOM 729 C CA . ALA A 1 100 ? -0.412 -6.353 -4.018 1.00 98.81 100 ALA A CA 1
ATOM 730 C C . ALA A 1 100 ? -0.945 -7.678 -4.602 1.00 98.81 100 ALA A C 1
ATOM 732 O O . ALA A 1 100 ? -0.253 -8.335 -5.378 1.00 98.81 100 ALA A O 1
ATOM 733 N N . ALA A 1 101 ? -2.198 -8.041 -4.307 1.00 98.81 101 ALA A N 1
ATOM 734 C CA . ALA A 1 101 ? -2.838 -9.243 -4.838 1.00 98.81 101 ALA A CA 1
ATOM 735 C C . ALA A 1 101 ? -2.979 -9.197 -6.370 1.00 98.81 101 ALA A C 1
ATOM 737 O O . ALA A 1 101 ? -2.690 -10.184 -7.052 1.00 98.81 101 ALA A O 1
ATOM 738 N N . HIS A 1 102 ? -3.364 -8.049 -6.937 1.00 98.81 102 HIS A N 1
ATOM 739 C CA . HIS A 1 102 ? -3.430 -7.881 -8.389 1.00 98.81 102 HIS A CA 1
ATOM 740 C C . HIS A 1 102 ? -2.060 -8.071 -9.057 1.00 98.81 102 HIS A C 1
ATOM 742 O O . HIS A 1 102 ? -1.940 -8.858 -9.999 1.00 98.81 102 HIS A O 1
ATOM 748 N N . VAL A 1 103 ? -1.011 -7.400 -8.569 1.00 98.62 103 VAL A N 1
ATOM 749 C CA . VAL A 1 103 ? 0.326 -7.496 -9.183 1.00 98.62 103 VAL A CA 1
ATOM 750 C C . VAL A 1 103 ? 0.954 -8.877 -8.992 1.00 98.62 103 VAL A C 1
ATOM 752 O O . VAL A 1 103 ? 1.632 -9.366 -9.897 1.00 98.62 103 VAL A O 1
ATOM 755 N N . ALA A 1 104 ? 0.652 -9.548 -7.875 1.00 98.69 104 ALA A N 1
ATOM 756 C CA . ALA A 1 104 ? 0.999 -10.945 -7.631 1.00 98.69 104 ALA A CA 1
ATOM 757 C C . ALA A 1 104 ? 0.253 -11.909 -8.561 1.00 98.69 104 ALA A C 1
ATOM 759 O O . ALA A 1 104 ? 0.614 -13.080 -8.660 1.00 98.69 104 ALA A O 1
ATOM 760 N N . GLY A 1 105 ? -0.756 -11.425 -9.285 1.00 98.38 105 GLY A N 1
ATOM 761 C CA . GLY A 1 105 ? -1.480 -12.194 -10.279 1.00 98.38 105 GLY A CA 1
ATOM 762 C C . GLY A 1 105 ? -2.687 -12.947 -9.760 1.00 98.38 105 GLY A C 1
ATOM 763 O O . GLY A 1 105 ? -3.227 -13.729 -10.534 1.00 98.38 105 GLY A O 1
ATOM 764 N N . VAL A 1 106 ? -3.088 -12.701 -8.512 1.00 98.69 106 VAL A N 1
ATOM 765 C CA . VAL A 1 106 ? -4.245 -13.326 -7.860 1.00 98.69 106 VAL A CA 1
ATOM 766 C C . VAL A 1 106 ? -5.549 -12.862 -8.497 1.00 98.69 106 VAL A C 1
ATOM 768 O O . VAL A 1 106 ? -6.477 -13.645 -8.648 1.00 98.69 106 VAL A O 1
ATOM 771 N N . LEU A 1 107 ? -5.614 -11.586 -8.880 1.00 98.69 107 LEU A N 1
ATOM 772 C CA . LEU A 1 107 ? -6.791 -10.966 -9.479 1.00 98.69 107 LEU A CA 1
ATOM 773 C C . LEU A 1 107 ? -6.437 -10.402 -10.853 1.00 98.69 107 LEU A C 1
ATOM 775 O O . LEU A 1 107 ? -5.428 -9.705 -11.010 1.00 98.69 107 LEU A O 1
ATOM 779 N N . SER A 1 108 ? -7.304 -10.629 -11.841 1.00 98.62 108 SER A N 1
ATOM 780 C CA . SER A 1 108 ? -7.255 -9.870 -13.094 1.00 98.62 108 SER A CA 1
ATOM 781 C C . SER A 1 108 ? -7.466 -8.373 -12.816 1.00 98.62 108 SER A C 1
ATOM 783 O O . SER A 1 108 ? -7.994 -8.001 -11.768 1.00 98.62 108 SER A O 1
ATOM 785 N N . VAL A 1 109 ? -7.083 -7.484 -13.740 1.00 98.62 109 VAL A N 1
ATOM 786 C CA . VAL A 1 109 ? -7.323 -6.038 -13.545 1.00 98.62 109 VAL A CA 1
ATOM 787 C C . VAL A 1 109 ? -8.820 -5.726 -13.410 1.00 98.62 109 VAL A C 1
ATOM 789 O O . VAL A 1 109 ? -9.195 -4.853 -12.635 1.00 98.62 109 VAL A O 1
ATOM 792 N N . GLN A 1 110 ? -9.684 -6.497 -14.080 1.00 98.56 110 GLN A N 1
ATOM 793 C CA . GLN A 1 110 ? -11.135 -6.296 -14.042 1.00 98.56 110 GLN A CA 1
ATOM 794 C C . GLN A 1 110 ? -11.751 -6.761 -12.724 1.00 98.56 110 GLN A C 1
ATOM 796 O O . GLN A 1 110 ? -12.607 -6.078 -12.159 1.00 98.56 110 GLN A O 1
ATOM 801 N N . ASP A 1 111 ? -11.279 -7.893 -12.209 1.00 98.69 111 ASP A N 1
ATOM 802 C CA . ASP A 1 111 ? -11.687 -8.417 -10.909 1.00 98.69 111 ASP A CA 1
ATOM 803 C C . ASP A 1 111 ? -11.183 -7.535 -9.763 1.00 98.69 111 ASP A C 1
ATOM 805 O O . ASP A 1 111 ? -11.941 -7.195 -8.853 1.00 98.69 111 ASP A O 1
ATOM 809 N N . ALA A 1 112 ? -9.924 -7.095 -9.840 1.00 98.75 112 ALA A N 1
ATOM 810 C CA . ALA A 1 112 ? -9.349 -6.171 -8.874 1.00 98.75 112 ALA A CA 1
ATOM 811 C C . ALA A 1 112 ? -10.092 -4.827 -8.876 1.00 98.75 112 ALA A C 1
ATOM 813 O O . ALA A 1 112 ? -10.454 -4.341 -7.806 1.00 98.75 112 ALA A O 1
ATOM 814 N N . ALA A 1 113 ? -10.399 -4.272 -10.057 1.00 98.81 113 ALA A N 1
ATOM 815 C CA . ALA A 1 113 ? -11.191 -3.051 -10.200 1.00 98.81 113 ALA A CA 1
ATOM 816 C C . ALA A 1 113 ? -12.589 -3.200 -9.582 1.00 98.81 113 ALA A C 1
ATOM 818 O O . ALA A 1 113 ? -13.022 -2.349 -8.803 1.00 98.81 113 ALA A O 1
ATOM 819 N N . ARG A 1 114 ? -13.277 -4.316 -9.857 1.00 98.75 114 ARG A N 1
ATOM 820 C CA . ARG A 1 114 ? -14.586 -4.616 -9.263 1.00 98.75 114 ARG A CA 1
ATOM 821 C C . ARG A 1 114 ? -14.520 -4.630 -7.739 1.00 98.75 114 ARG A C 1
ATOM 823 O O . ARG A 1 114 ? -15.355 -4.006 -7.081 1.00 98.75 114 ARG A O 1
ATOM 830 N N . LEU A 1 115 ? -13.536 -5.333 -7.182 1.00 98.69 115 LEU A N 1
ATOM 831 C CA . LEU A 1 115 ? -13.404 -5.519 -5.743 1.00 98.69 115 LEU A CA 1
ATOM 832 C C . LEU A 1 115 ? -12.985 -4.226 -5.028 1.00 98.69 115 LEU A C 1
ATOM 834 O O . LEU A 1 115 ? -13.613 -3.858 -4.034 1.00 98.69 115 LEU A O 1
ATOM 838 N N . VAL A 1 116 ? -11.991 -3.493 -5.546 1.00 98.75 116 VAL A N 1
ATOM 839 C CA . VAL A 1 116 ? -11.543 -2.226 -4.942 1.00 98.75 116 VA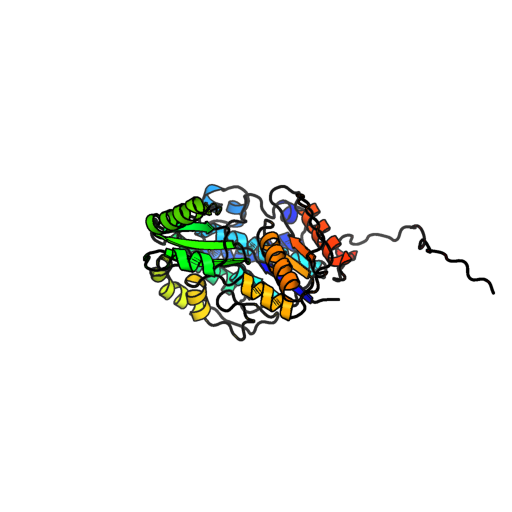L A CA 1
ATOM 840 C C . VAL A 1 116 ? -12.624 -1.152 -5.015 1.00 98.75 116 VAL A C 1
ATOM 842 O O . VAL A 1 116 ? -12.868 -0.476 -4.018 1.00 98.75 116 VAL A O 1
ATOM 845 N N . CYS A 1 117 ? -13.345 -1.028 -6.135 1.00 98.75 117 CYS A N 1
ATOM 846 C CA . CYS A 1 117 ? -14.442 -0.069 -6.255 1.00 98.75 117 CYS A CA 1
ATOM 847 C C . CYS A 1 117 ? -15.633 -0.440 -5.363 1.00 98.75 117 CYS A C 1
ATOM 849 O O . CYS A 1 117 ? -16.240 0.443 -4.754 1.00 98.75 117 CYS A O 1
ATOM 851 N N . ALA A 1 118 ? -15.960 -1.730 -5.232 1.00 98.62 118 ALA A N 1
ATOM 852 C CA . ALA A 1 118 ? -17.004 -2.173 -4.313 1.00 98.62 118 ALA A CA 1
ATOM 853 C C . ALA A 1 118 ? -16.632 -1.899 -2.853 1.00 98.62 118 ALA A C 1
ATOM 855 O O . ALA A 1 118 ? -17.439 -1.316 -2.129 1.00 98.62 118 ALA A O 1
ATOM 856 N N . ARG A 1 119 ? -15.404 -2.240 -2.439 1.00 98.31 119 ARG A N 1
ATOM 857 C CA . ARG A 1 119 ? -14.880 -1.929 -1.103 1.00 98.31 119 ARG A CA 1
ATOM 858 C C . ARG A 1 119 ? -14.927 -0.429 -0.829 1.00 98.31 119 ARG A C 1
ATOM 860 O O . ARG A 1 119 ? -15.440 -0.020 0.207 1.00 98.31 119 ARG A O 1
ATOM 867 N N . ALA A 1 120 ? -14.466 0.385 -1.776 1.00 97.69 120 ALA A N 1
ATOM 868 C CA . ALA A 1 120 ? -14.471 1.838 -1.678 1.00 97.69 120 ALA A CA 1
ATOM 869 C C . ALA A 1 120 ? -15.885 2.402 -1.487 1.00 97.69 120 ALA A C 1
ATOM 871 O O . ALA A 1 120 ? -16.116 3.173 -0.559 1.00 97.69 120 ALA A O 1
ATOM 872 N N . ARG A 1 121 ? -16.844 1.978 -2.322 1.00 97.62 121 ARG A N 1
ATOM 873 C CA . ARG A 1 121 ? -18.255 2.384 -2.228 1.00 97.62 121 ARG A CA 1
ATOM 874 C C . ARG A 1 121 ? -18.874 1.985 -0.895 1.00 97.62 121 ARG A C 1
ATOM 876 O O . ARG A 1 121 ? -19.563 2.792 -0.280 1.00 97.62 121 ARG A O 1
ATOM 883 N N . LEU A 1 122 ? -18.652 0.745 -0.474 1.00 97.50 122 LEU A N 1
ATOM 884 C CA . LEU A 1 122 ? -19.214 0.214 0.761 1.00 97.50 122 LEU A CA 1
ATOM 885 C C . LEU A 1 122 ? -18.674 0.948 1.984 1.00 97.50 122 LEU A C 1
ATOM 887 O O . LEU A 1 122 ? -19.448 1.365 2.838 1.00 97.50 122 LEU A O 1
ATOM 891 N N . MET A 1 123 ? -17.361 1.169 2.024 1.00 96.38 123 MET A N 1
ATOM 892 C CA . MET A 1 123 ? -16.703 1.907 3.097 1.00 96.38 123 MET A CA 1
ATOM 893 C C . MET A 1 123 ? -17.073 3.394 3.120 1.00 96.38 123 MET A C 1
ATOM 895 O O . MET A 1 123 ? -17.192 3.966 4.198 1.00 96.38 123 MET A O 1
ATOM 899 N N . ASP A 1 124 ? -17.284 4.025 1.961 1.00 94.62 124 ASP A N 1
ATOM 900 C CA . ASP A 1 124 ? -17.755 5.417 1.871 1.00 94.62 124 ASP A CA 1
ATOM 901 C C . ASP A 1 124 ? -19.200 5.582 2.375 1.00 94.62 124 ASP A C 1
ATOM 903 O O . ASP A 1 124 ? -19.578 6.668 2.809 1.00 94.62 124 ASP A O 1
ATOM 907 N N . GLY A 1 125 ? -19.998 4.507 2.322 1.00 92.69 125 GLY A N 1
ATOM 908 C CA . GLY A 1 125 ? -21.386 4.462 2.787 1.00 92.69 125 GLY A CA 1
ATOM 909 C C . GLY A 1 125 ? -21.569 4.109 4.267 1.00 92.69 125 GLY A C 1
ATOM 910 O O . GLY A 1 125 ? -22.706 4.114 4.743 1.00 92.69 125 GLY A O 1
ATOM 911 N N . VAL A 1 126 ? -20.490 3.799 4.996 1.00 91.50 126 VAL A N 1
ATOM 912 C CA . VAL A 1 126 ? -20.546 3.526 6.441 1.00 91.50 126 VAL A CA 1
ATOM 913 C C . VAL A 1 126 ? -21.040 4.771 7.184 1.00 91.50 126 VAL A C 1
ATOM 915 O O . VAL A 1 126 ? -20.771 5.907 6.799 1.00 91.50 126 VAL A O 1
ATOM 918 N N . ALA A 1 127 ? -21.802 4.574 8.263 1.00 84.69 127 ALA A N 1
ATOM 919 C CA . ALA A 1 127 ? -22.291 5.688 9.063 1.00 84.69 127 ALA A CA 1
ATOM 920 C C . ALA A 1 127 ? -21.126 6.537 9.603 1.00 84.69 127 ALA A C 1
ATOM 922 O O . ALA A 1 127 ? -20.114 6.026 10.084 1.00 84.69 127 ALA A O 1
ATOM 923 N N . ARG A 1 128 ? -21.283 7.863 9.544 1.00 82.38 128 ARG A N 1
ATOM 924 C CA . ARG A 1 128 ? -20.335 8.800 10.160 1.00 82.38 128 ARG A CA 1
ATOM 925 C C . ARG A 1 128 ? -20.424 8.727 11.688 1.00 82.38 128 ARG A C 1
ATOM 927 O O . ARG A 1 128 ? -21.460 8.357 12.230 1.00 82.38 128 ARG A O 1
ATOM 934 N N . GLY A 1 129 ? -19.363 9.160 12.370 1.00 84.06 129 GLY A N 1
ATOM 935 C CA . GLY A 1 129 ? -19.289 9.197 13.841 1.00 84.06 129 GLY A CA 1
ATOM 936 C C . GLY A 1 129 ? -18.149 8.368 14.437 1.00 84.06 129 GLY A C 1
ATOM 937 O O . GLY A 1 129 ? -17.963 8.360 15.652 1.00 84.06 129 GLY A O 1
ATOM 938 N N . GLY A 1 130 ? -17.374 7.692 13.588 1.00 93.31 130 GLY A N 1
ATOM 939 C CA . GLY A 1 130 ? -16.124 7.055 13.972 1.00 93.31 130 GLY A CA 1
ATOM 940 C C . GLY A 1 130 ? -14.905 7.969 13.807 1.00 93.31 130 GLY A C 1
ATOM 941 O O . GLY A 1 130 ? -14.930 8.951 13.062 1.00 93.31 130 GLY A O 1
ATOM 942 N N . ALA A 1 131 ? -13.809 7.620 14.475 1.00 96.25 131 ALA A N 1
ATOM 943 C CA . ALA A 1 131 ? -12.513 8.268 14.314 1.00 96.25 131 ALA A CA 1
ATOM 944 C C . ALA A 1 131 ? -11.375 7.244 14.211 1.00 96.25 131 ALA A C 1
ATOM 946 O O . ALA A 1 131 ? -11.523 6.064 14.534 1.00 96.25 131 ALA A O 1
ATOM 947 N N . MET A 1 132 ? -10.212 7.725 13.768 1.00 97.81 132 MET A N 1
ATOM 948 C CA . MET A 1 132 ? -8.949 6.994 13.822 1.00 97.81 132 MET A CA 1
ATOM 949 C C . MET A 1 132 ? -7.849 7.902 14.371 1.00 97.81 132 MET A C 1
ATOM 951 O O . MET A 1 132 ? -7.752 9.075 13.989 1.00 97.81 132 MET A O 1
ATOM 955 N N . VAL A 1 133 ? -7.005 7.368 15.250 1.00 98.19 133 VAL A N 1
ATOM 956 C CA . VAL A 1 133 ? -5.865 8.084 15.839 1.00 98.19 133 VAL A CA 1
ATOM 957 C C . VAL A 1 133 ? -4.618 7.218 15.727 1.00 98.19 133 VAL A C 1
ATOM 959 O O . VAL A 1 133 ? -4.607 6.083 16.192 1.00 98.19 133 VAL A O 1
ATOM 962 N N . ALA A 1 134 ? -3.559 7.772 15.140 1.00 97.50 134 ALA A N 1
ATOM 963 C CA . ALA A 1 134 ? -2.223 7.197 15.214 1.00 97.50 134 ALA A CA 1
ATOM 964 C C . ALA A 1 134 ? -1.578 7.575 16.549 1.00 97.50 134 ALA A C 1
ATOM 966 O O . ALA A 1 134 ? -1.500 8.758 16.896 1.00 97.50 134 ALA A O 1
ATOM 967 N N . VAL A 1 135 ? -1.115 6.572 17.282 1.00 98.12 135 VAL A N 1
ATOM 968 C CA . VAL A 1 135 ? -0.493 6.696 18.594 1.00 98.12 135 VAL A CA 1
ATOM 969 C C . VAL A 1 135 ? 0.959 6.246 18.489 1.00 98.12 135 VAL A C 1
ATOM 971 O O . VAL A 1 135 ? 1.244 5.154 18.000 1.00 98.12 135 VAL A O 1
ATOM 974 N N . ASN A 1 136 ? 1.880 7.089 18.956 1.00 97.44 136 ASN A N 1
ATOM 975 C CA . ASN A 1 136 ? 3.317 6.816 18.958 1.00 97.44 136 ASN A CA 1
ATOM 976 C C . ASN A 1 136 ? 3.703 5.861 20.109 1.00 97.44 136 ASN A C 1
ATOM 978 O O . ASN A 1 136 ? 4.502 6.202 20.983 1.00 97.44 136 ASN A O 1
ATOM 982 N N . ALA A 1 137 ? 3.074 4.688 20.144 1.00 97.19 137 ALA A N 1
ATOM 983 C CA . ALA A 1 137 ? 3.358 3.599 21.063 1.00 97.19 137 ALA A CA 1
ATOM 984 C C . ALA A 1 137 ? 3.118 2.244 20.379 1.00 97.19 137 ALA A C 1
ATOM 986 O O . ALA A 1 137 ? 2.314 2.137 19.451 1.00 97.19 137 ALA A O 1
ATOM 987 N N . GLY A 1 138 ? 3.806 1.211 20.867 1.00 96.25 138 GLY A N 1
ATOM 988 C CA . GLY A 1 138 ? 3.606 -0.167 20.425 1.00 96.25 138 GLY A CA 1
ATOM 989 C C . GLY A 1 138 ? 2.299 -0.779 20.933 1.00 96.25 138 GLY A C 1
ATOM 990 O O . GLY A 1 138 ? 1.710 -0.312 21.916 1.00 96.25 138 GLY A O 1
ATOM 991 N N . GLU A 1 139 ? 1.887 -1.862 20.276 1.00 96.00 139 GLU A N 1
ATOM 992 C CA . GLU A 1 139 ? 0.595 -2.527 20.472 1.00 96.00 139 GLU A CA 1
ATOM 993 C C . GLU A 1 139 ? 0.318 -2.882 21.936 1.00 96.00 139 GLU A C 1
ATOM 995 O O . GLU A 1 139 ? -0.747 -2.559 22.449 1.00 96.00 139 GLU A O 1
ATOM 1000 N N . ALA A 1 140 ? 1.287 -3.472 22.644 1.00 95.50 140 ALA A N 1
ATOM 1001 C CA . ALA A 1 140 ? 1.102 -3.908 24.031 1.00 95.50 140 ALA A CA 1
ATOM 1002 C C . ALA A 1 140 ? 0.748 -2.753 24.984 1.00 95.50 140 ALA A C 1
ATOM 1004 O O . ALA A 1 140 ? -0.092 -2.904 25.871 1.00 95.50 140 ALA A O 1
ATOM 1005 N N . ARG A 1 141 ? 1.357 -1.576 24.790 1.00 96.38 141 ARG A N 1
ATOM 1006 C CA . ARG A 1 141 ? 1.044 -0.388 25.597 1.00 96.38 141 ARG A CA 1
ATOM 1007 C C . ARG A 1 141 ? -0.341 0.152 25.256 1.00 96.38 141 ARG A C 1
ATOM 1009 O O . ARG A 1 141 ? -1.098 0.492 26.159 1.00 96.38 141 ARG A O 1
ATOM 1016 N N . VAL A 1 142 ? -0.680 0.192 23.966 1.00 97.56 142 VAL A N 1
ATOM 1017 C CA . VAL A 1 142 ? -2.007 0.622 23.509 1.00 97.56 142 VAL A CA 1
ATOM 1018 C C . VAL A 1 142 ? -3.097 -0.321 24.009 1.00 97.56 142 VAL A C 1
ATOM 1020 O O . VAL A 1 142 ? -4.122 0.156 24.481 1.00 97.56 142 VAL A O 1
ATOM 1023 N N . ALA A 1 143 ? -2.864 -1.634 23.999 1.00 95.38 143 ALA A N 1
ATOM 1024 C CA . ALA A 1 143 ? -3.791 -2.625 24.535 1.00 95.38 143 ALA A CA 1
ATOM 1025 C C . ALA A 1 143 ? -4.120 -2.366 26.016 1.00 95.38 143 ALA A C 1
ATOM 1027 O O . ALA A 1 143 ? -5.286 -2.441 26.397 1.00 95.38 143 ALA A O 1
ATOM 1028 N N . GLY A 1 144 ? -3.134 -1.958 26.825 1.00 95.94 144 GLY A N 1
ATOM 1029 C CA . GLY A 1 144 ? -3.365 -1.541 28.214 1.00 95.94 144 GLY A CA 1
ATOM 1030 C C . GLY A 1 144 ? -4.287 -0.321 28.343 1.00 95.94 144 GLY A C 1
ATOM 1031 O O . GLY A 1 144 ? -5.105 -0.253 29.257 1.00 95.94 144 GLY A O 1
ATOM 1032 N N . TRP A 1 145 ? -4.232 0.627 27.402 1.00 96.06 145 TRP A N 1
ATOM 1033 C CA . TRP A 1 145 ? -5.186 1.742 27.358 1.00 96.06 145 TRP A CA 1
ATOM 1034 C C . TRP A 1 145 ? -6.565 1.342 26.830 1.00 96.06 145 TRP A C 1
ATOM 1036 O O . TRP A 1 145 ? -7.533 2.043 27.101 1.00 96.06 145 TRP A O 1
ATOM 1046 N N . LEU A 1 146 ? -6.691 0.241 26.092 1.00 96.44 146 LEU A N 1
ATOM 1047 C CA . LEU A 1 146 ? -7.979 -0.260 25.601 1.00 96.44 146 LEU A CA 1
ATOM 1048 C C . LEU A 1 146 ? -8.683 -1.177 26.610 1.00 96.44 146 LEU A C 1
ATOM 1050 O O . LEU A 1 146 ? -9.887 -1.396 26.496 1.00 96.44 146 LEU A O 1
ATOM 1054 N N . GLU A 1 147 ? -7.966 -1.691 27.611 1.00 94.69 147 GLU A N 1
ATOM 1055 C CA . GLU A 1 147 ? -8.512 -2.621 28.598 1.00 94.69 147 GLU A CA 1
ATOM 1056 C C . GLU A 1 147 ? -9.754 -2.045 29.305 1.00 94.69 147 GLU A C 1
ATOM 1058 O O . GLU A 1 147 ? -9.746 -0.934 29.841 1.00 94.69 147 GLU A O 1
ATOM 1063 N N . GLY A 1 148 ? -10.854 -2.806 29.272 1.00 92.69 148 GLY A N 1
ATOM 1064 C CA . GLY A 1 148 ? -12.141 -2.416 29.855 1.00 92.69 148 GLY A CA 1
ATOM 1065 C C . GLY A 1 148 ? -12.931 -1.361 29.068 1.00 92.69 148 GLY A C 1
ATOM 1066 O O . GLY A 1 148 ? -14.009 -0.971 29.519 1.00 92.69 148 GLY A O 1
ATOM 1067 N N . ARG A 1 149 ? -12.442 -0.906 27.906 1.00 94.56 149 ARG A N 1
ATOM 1068 C CA . ARG A 1 149 ? -13.136 0.059 27.041 1.00 94.56 149 ARG A CA 1
ATOM 1069 C C . ARG A 1 149 ? -13.887 -0.646 25.919 1.00 94.56 149 ARG A C 1
ATOM 1071 O O . ARG A 1 149 ? -13.486 -1.698 25.434 1.00 94.56 149 ARG A O 1
ATOM 1078 N N . SER A 1 150 ? -14.999 -0.046 25.513 1.00 95.38 150 SER A N 1
ATOM 1079 C CA . SER A 1 150 ? -15.829 -0.515 24.398 1.00 95.38 150 SER A CA 1
ATOM 1080 C C . SER A 1 150 ? -15.912 0.567 23.326 1.00 95.38 150 SER A C 1
ATOM 1082 O O . SER A 1 150 ? -15.676 1.739 23.616 1.00 95.38 150 SER A O 1
ATOM 1084 N N . GLY A 1 151 ? -16.208 0.170 22.087 1.00 95.56 151 GLY A N 1
ATOM 1085 C CA . GLY A 1 151 ? -16.301 1.104 20.963 1.00 95.56 151 GLY A CA 1
ATOM 1086 C C . GLY A 1 151 ? -14.950 1.615 20.454 1.00 95.56 151 GLY A C 1
ATOM 1087 O O . GLY A 1 151 ? -14.923 2.584 19.708 1.00 95.56 151 GLY A O 1
ATOM 1088 N N . VAL A 1 152 ? -13.826 1.000 20.835 1.00 98.06 152 VAL A N 1
ATOM 1089 C CA . VAL A 1 152 ? -12.491 1.324 20.311 1.00 98.06 152 VAL A CA 1
ATOM 1090 C C . VAL A 1 152 ? -11.634 0.064 20.223 1.00 98.06 152 VAL A C 1
ATOM 1092 O O . VAL A 1 152 ? -11.601 -0.746 21.145 1.00 98.06 152 VAL A O 1
ATOM 1095 N N . GLU A 1 153 ? -10.947 -0.099 19.099 1.00 98.00 153 GLU A N 1
ATOM 1096 C CA . GLU A 1 153 ? -10.147 -1.271 18.753 1.00 98.00 153 GLU A CA 1
ATOM 1097 C C . GLU A 1 153 ? -8.822 -0.837 18.113 1.00 98.00 153 GLU A C 1
ATOM 1099 O O . GLU A 1 153 ? -8.671 0.298 17.648 1.00 98.00 153 GLU A O 1
ATOM 1104 N N . VAL A 1 154 ? -7.846 -1.745 18.068 1.00 98.31 154 VAL A N 1
ATOM 1105 C CA . VAL A 1 154 ? -6.644 -1.550 17.249 1.00 98.31 154 VAL A CA 1
ATOM 1106 C C . VAL A 1 154 ? -7.019 -1.754 15.782 1.00 98.31 154 VAL A C 1
ATOM 1108 O O . VAL A 1 154 ? -7.552 -2.793 15.415 1.00 98.31 154 VAL A O 1
ATOM 1111 N N . ALA A 1 155 ? -6.709 -0.768 14.946 1.00 98.06 155 ALA A N 1
ATOM 1112 C CA . ALA A 1 155 ? -6.922 -0.797 13.501 1.00 98.06 155 ALA A CA 1
ATOM 1113 C C . ALA A 1 155 ? -5.646 -1.123 12.712 1.00 98.06 155 ALA A C 1
ATOM 1115 O O . ALA A 1 155 ? -5.714 -1.513 11.547 1.00 98.06 155 ALA A O 1
ATOM 1116 N N . GLY A 1 156 ? -4.469 -0.955 13.315 1.00 97.94 156 GLY A N 1
ATOM 1117 C CA . GLY A 1 156 ? -3.210 -1.310 12.671 1.00 97.94 156 GLY A CA 1
ATOM 1118 C C . GLY A 1 156 ? -2.013 -1.249 13.607 1.00 97.94 156 GLY A C 1
ATOM 1119 O O . GLY A 1 156 ? -1.871 -0.301 14.378 1.00 97.94 156 GLY A O 1
ATOM 1120 N N . CYS A 1 157 ? -1.141 -2.242 13.482 1.00 98.19 157 CYS A N 1
ATOM 1121 C CA . CYS A 1 157 ? 0.176 -2.313 14.102 1.00 98.19 157 CYS A CA 1
ATOM 1122 C C . CYS A 1 157 ? 1.208 -2.041 13.004 1.00 98.19 157 CYS A C 1
ATOM 1124 O O . CYS A 1 157 ? 1.558 -2.926 12.222 1.00 98.19 157 CYS A O 1
ATOM 1126 N N . ASN A 1 158 ? 1.626 -0.781 12.890 1.00 97.69 158 ASN A N 1
ATOM 1127 C CA . ASN A 1 158 ? 2.388 -0.285 11.744 1.00 97.69 158 ASN A CA 1
ATOM 1128 C C . ASN A 1 158 ? 3.896 -0.314 11.976 1.00 97.69 158 ASN A C 1
ATOM 1130 O O . ASN A 1 158 ? 4.669 -0.467 11.040 1.00 97.69 158 ASN A O 1
ATOM 1134 N N . SER A 1 159 ? 4.320 -0.112 13.215 1.00 96.88 159 SER A N 1
ATOM 1135 C CA . SER A 1 159 ? 5.713 -0.243 13.611 1.00 96.88 159 SER A CA 1
ATOM 1136 C C . SER A 1 159 ? 5.777 -0.547 15.108 1.00 96.88 159 SER A C 1
ATOM 1138 O O . SER A 1 159 ? 4.770 -0.407 15.813 1.00 96.88 159 SER A O 1
ATOM 1140 N N . PRO A 1 160 ? 6.962 -0.874 15.635 1.00 93.75 160 PRO A N 1
ATOM 1141 C CA . PRO A 1 160 ? 7.182 -1.072 17.069 1.00 93.75 160 PRO A CA 1
ATOM 1142 C C . PRO A 1 160 ? 6.734 0.099 17.945 1.00 93.75 160 PRO A C 1
ATOM 1144 O O . PRO A 1 160 ? 6.443 -0.056 19.131 1.00 93.75 160 PRO A O 1
ATOM 1147 N N . SER A 1 161 ? 6.698 1.293 17.352 1.00 95.12 161 SER A N 1
ATOM 1148 C CA . SER A 1 161 ? 6.353 2.541 18.018 1.00 95.12 161 SER A CA 1
ATOM 1149 C C . SER A 1 161 ? 5.129 3.230 17.410 1.00 95.12 161 SER A C 1
ATOM 1151 O O . SER A 1 161 ? 4.833 4.362 17.783 1.00 95.12 161 SER A O 1
ATOM 1153 N N . SER A 1 162 ? 4.399 2.571 16.504 1.00 97.12 162 SER A N 1
ATOM 1154 C CA . SER A 1 162 ? 3.262 3.153 15.788 1.00 97.12 162 SER A CA 1
ATOM 1155 C C . SER A 1 162 ? 2.081 2.188 15.724 1.00 97.12 162 SER A C 1
ATOM 1157 O O . SER A 1 162 ? 2.088 1.208 14.976 1.00 97.12 162 SER A O 1
ATOM 1159 N N . THR A 1 163 ? 1.030 2.516 16.472 1.00 98.56 163 THR A N 1
ATOM 1160 C CA . THR A 1 163 ? -0.244 1.786 16.486 1.00 98.56 163 THR A CA 1
ATOM 1161 C C . THR A 1 163 ? -1.379 2.745 16.155 1.00 98.56 163 THR A C 1
ATOM 1163 O O . THR A 1 163 ? -1.389 3.889 16.607 1.00 98.56 163 THR A O 1
ATOM 1166 N N . VAL A 1 164 ? -2.360 2.300 15.377 1.00 98.50 164 VAL A N 1
ATOM 1167 C CA . VAL A 1 164 ? -3.568 3.073 15.072 1.00 98.50 164 VAL A CA 1
ATOM 1168 C C . VAL A 1 164 ? -4.746 2.472 15.819 1.00 98.50 164 VAL A C 1
ATOM 1170 O O . VAL A 1 164 ? -4.978 1.269 15.733 1.00 98.50 164 VAL A O 1
ATOM 1173 N N . VAL A 1 165 ? -5.510 3.313 16.512 1.00 98.56 165 VAL A N 1
ATOM 1174 C CA . VAL A 1 165 ? -6.789 2.937 17.128 1.00 98.56 165 VAL A CA 1
ATOM 1175 C C . VAL A 1 165 ? -7.955 3.498 16.326 1.00 98.56 165 VAL A C 1
ATOM 1177 O O . VAL A 1 165 ? -7.850 4.586 15.749 1.00 98.56 165 VAL A O 1
ATOM 1180 N N . SER A 1 166 ? -9.062 2.762 16.289 1.00 98.25 166 SER A N 1
ATOM 1181 C CA . SER A 1 166 ? -10.273 3.135 15.566 1.00 98.25 166 SER A CA 1
ATOM 1182 C C . SER A 1 166 ? -11.543 2.677 16.273 1.00 98.25 166 SER A C 1
ATOM 1184 O O . SER A 1 166 ? -11.541 1.678 16.981 1.00 98.25 166 SER A O 1
ATOM 1186 N N . GLY A 1 167 ? -12.630 3.416 16.074 1.00 97.69 167 GLY A N 1
ATOM 1187 C CA . GLY A 1 167 ? -13.946 3.111 16.618 1.00 97.69 167 GLY A CA 1
ATOM 1188 C C . GLY A 1 167 ? -14.767 4.383 16.788 1.00 97.69 167 GLY A C 1
ATOM 1189 O O . GLY A 1 167 ? -14.569 5.353 16.053 1.00 97.69 167 GLY A O 1
ATOM 1190 N N . ASP A 1 168 ? -15.657 4.392 17.773 1.00 96.94 168 ASP A N 1
ATOM 1191 C CA . ASP A 1 168 ? -16.471 5.541 18.151 1.00 96.94 168 ASP A CA 1
ATOM 1192 C C . ASP A 1 168 ? -15.588 6.741 18.490 1.00 96.94 168 ASP A C 1
ATOM 1194 O O . ASP A 1 168 ? -14.615 6.635 19.243 1.00 96.94 168 ASP A O 1
ATOM 1198 N N . GLU A 1 169 ? -15.942 7.913 17.959 1.00 96.19 169 GLU A N 1
ATOM 1199 C CA . GLU A 1 169 ? -15.114 9.111 18.096 1.00 96.19 169 GLU A CA 1
ATOM 1200 C C . GLU A 1 169 ? -14.791 9.446 19.559 1.00 96.19 169 GLU A C 1
ATOM 1202 O O . GLU A 1 169 ? -13.641 9.741 19.880 1.00 96.19 169 GLU A O 1
ATOM 1207 N N . ALA A 1 170 ? -15.770 9.345 20.459 1.00 96.06 170 ALA A N 1
ATOM 1208 C CA . ALA A 1 170 ? -15.562 9.625 21.877 1.00 96.06 170 ALA A CA 1
ATOM 1209 C C . ALA A 1 170 ? -14.551 8.661 22.527 1.00 96.06 170 ALA A C 1
ATOM 1211 O O . ALA A 1 170 ? -13.635 9.114 23.211 1.00 96.06 170 ALA A O 1
ATOM 1212 N N . ALA A 1 171 ? -14.678 7.355 22.270 1.00 97.06 171 ALA A N 1
ATOM 1213 C CA . ALA A 1 171 ? -13.801 6.333 22.843 1.00 97.06 171 ALA A CA 1
ATOM 1214 C C . ALA A 1 171 ? -12.365 6.448 22.302 1.00 97.06 171 ALA A C 1
ATOM 1216 O O . ALA A 1 171 ? -11.395 6.388 23.057 1.00 97.06 171 ALA A O 1
ATOM 1217 N N . VAL A 1 172 ? -12.219 6.702 20.998 1.00 98.00 172 VAL A N 1
ATOM 1218 C CA . VAL A 1 172 ? -10.917 6.937 20.356 1.00 98.00 172 VAL A CA 1
ATOM 1219 C C . VAL A 1 172 ? -10.226 8.183 20.917 1.00 98.00 172 VAL A C 1
ATOM 1221 O O . VAL A 1 172 ? -9.016 8.169 21.156 1.00 98.00 172 VAL A O 1
ATOM 1224 N N . LEU A 1 173 ? -10.970 9.274 21.130 1.00 96.69 173 LEU A N 1
ATOM 1225 C CA . LEU A 1 173 ? -10.409 10.504 21.688 1.00 96.69 173 LEU A CA 1
ATOM 1226 C C . LEU A 1 173 ? -10.027 10.350 23.165 1.00 96.69 173 LEU A C 1
ATOM 1228 O O . LEU A 1 173 ? -9.011 10.913 23.563 1.00 96.69 173 LEU A O 1
ATOM 1232 N N . GLU A 1 174 ? -10.756 9.554 23.950 1.00 96.94 174 GLU A N 1
ATOM 1233 C CA . GLU A 1 174 ? -10.360 9.220 25.324 1.00 96.94 174 GLU A CA 1
ATOM 1234 C C . GLU A 1 174 ? -8.992 8.521 25.354 1.00 96.94 174 GLU A C 1
ATOM 1236 O O . GLU A 1 174 ? -8.097 8.943 26.086 1.00 96.94 174 GLU A O 1
ATOM 1241 N N . VAL A 1 175 ? -8.785 7.511 24.501 1.00 97.25 175 VAL A N 1
ATOM 1242 C CA . VAL A 1 175 ? -7.490 6.815 24.379 1.00 97.25 175 VAL A CA 1
ATOM 1243 C C . VAL A 1 175 ? -6.378 7.780 23.959 1.00 97.25 175 VAL A C 1
ATOM 1245 O O . VAL A 1 175 ? -5.264 7.720 24.481 1.00 97.25 175 VAL A O 1
ATOM 1248 N N . ALA A 1 176 ? -6.674 8.711 23.048 1.00 96.94 176 ALA A N 1
ATOM 1249 C CA . ALA A 1 176 ? -5.717 9.731 22.633 1.00 96.94 176 ALA A CA 1
ATOM 1250 C C . ALA A 1 176 ? -5.321 10.675 23.784 1.00 96.94 176 ALA A C 1
ATOM 1252 O O . ALA A 1 176 ? -4.151 11.047 23.884 1.00 96.94 176 ALA A O 1
ATOM 1253 N N . GLU A 1 177 ? -6.264 11.057 24.649 1.00 97.31 177 GLU A N 1
ATOM 1254 C CA . GLU A 1 177 ? -5.986 11.878 25.833 1.00 97.31 177 GLU A CA 1
ATOM 1255 C C . GLU A 1 177 ? -5.178 11.118 26.891 1.00 97.31 177 GLU A C 1
ATOM 1257 O O . GLU A 1 177 ? -4.239 11.686 27.446 1.00 97.31 177 GLU A O 1
ATOM 1262 N N . LEU A 1 178 ? -5.458 9.829 27.119 1.00 96.06 178 LEU A N 1
ATOM 1263 C CA . LEU A 1 178 ? -4.645 8.983 28.005 1.00 96.06 178 LEU A CA 1
ATOM 1264 C C . LEU A 1 178 ? -3.190 8.926 27.534 1.00 96.06 178 LEU A C 1
ATOM 1266 O O . LEU A 1 178 ? -2.272 9.200 28.308 1.00 96.06 178 LEU A O 1
ATOM 1270 N N . ALA A 1 179 ? -2.983 8.665 26.240 1.00 97.00 179 ALA A N 1
ATOM 1271 C CA . ALA A 1 179 ? -1.655 8.658 25.642 1.00 97.00 179 ALA A CA 1
ATOM 1272 C C . ALA A 1 179 ? -0.937 10.006 25.846 1.00 97.00 179 ALA A C 1
ATOM 1274 O O . ALA A 1 179 ? 0.206 10.038 26.307 1.00 97.00 179 ALA A O 1
ATOM 1275 N N . ARG A 1 180 ? -1.615 11.133 25.577 1.00 97.56 180 ARG A N 1
ATOM 1276 C CA . ARG A 1 180 ? -1.051 12.483 25.776 1.00 97.56 180 ARG A CA 1
ATOM 1277 C C . ARG A 1 180 ? -0.729 12.776 27.240 1.00 97.56 180 ARG A C 1
ATOM 1279 O O . ARG A 1 180 ? 0.305 13.387 27.508 1.00 97.56 180 ARG A O 1
ATOM 1286 N N . GLY A 1 181 ? -1.567 12.321 28.171 1.00 97.12 181 GLY A N 1
ATOM 1287 C CA . GLY A 1 181 ? -1.334 12.428 29.613 1.00 97.12 181 GLY A CA 1
ATOM 1288 C C . GLY A 1 181 ? -0.057 11.715 30.066 1.00 97.12 181 GLY A C 1
ATOM 1289 O O . GLY A 1 181 ? 0.614 12.178 30.985 1.00 97.12 181 GLY A O 1
ATOM 1290 N N . GLU A 1 182 ? 0.335 10.649 29.367 1.00 96.50 182 GLU A N 1
ATOM 1291 C 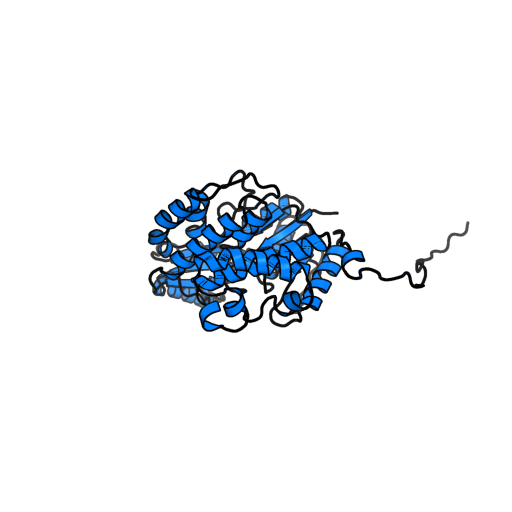CA . GLU A 1 182 ? 1.597 9.930 29.574 1.00 96.50 182 GLU A CA 1
ATOM 1292 C C . GLU A 1 182 ? 2.760 10.439 28.696 1.00 96.50 182 GLU A C 1
ATOM 1294 O O . GLU A 1 182 ? 3.794 9.777 28.573 1.00 96.50 182 GLU A O 1
ATOM 1299 N N . GLY A 1 183 ? 2.606 11.602 28.054 1.00 96.81 183 GLY A N 1
ATOM 1300 C CA . GLY A 1 183 ? 3.627 12.200 27.189 1.00 96.81 183 GLY A CA 1
ATOM 1301 C C . GLY A 1 183 ? 3.791 11.515 25.827 1.00 96.81 183 GLY A C 1
ATOM 1302 O O . GLY A 1 183 ? 4.763 11.785 25.120 1.00 96.81 183 GLY A O 1
ATOM 1303 N N . VAL A 1 184 ? 2.861 10.642 25.435 1.00 97.75 184 VAL A N 1
ATOM 1304 C CA . VAL A 1 184 ? 2.869 9.962 24.135 1.00 97.75 184 VAL A CA 1
ATOM 1305 C C . VAL A 1 184 ? 2.128 10.797 23.098 1.00 97.75 184 VAL A C 1
ATOM 1307 O O . VAL A 1 184 ? 1.001 11.251 23.298 1.00 97.75 184 VAL A O 1
ATOM 1310 N N . LYS A 1 185 ? 2.760 10.991 21.937 1.00 97.31 185 LYS A N 1
ATOM 1311 C CA . LYS A 1 185 ? 2.135 11.692 20.815 1.00 97.31 185 LYS A CA 1
ATOM 1312 C C . LYS A 1 185 ? 0.970 10.864 20.263 1.00 97.31 185 LYS A C 1
ATOM 1314 O O . LYS A 1 185 ? 1.143 9.704 19.906 1.00 97.31 185 LYS A O 1
ATOM 1319 N N . ALA A 1 186 ? -0.189 11.499 20.121 1.00 97.62 186 ALA A N 1
ATOM 1320 C CA . ALA A 1 186 ? -1.370 10.929 19.481 1.00 97.62 186 ALA A CA 1
ATOM 1321 C C . ALA A 1 186 ? -1.930 11.919 18.451 1.00 97.62 186 ALA A C 1
ATOM 1323 O O . ALA A 1 186 ? -2.205 13.078 18.781 1.00 97.62 186 ALA A O 1
ATOM 1324 N N . THR A 1 187 ? -2.092 11.483 17.202 1.00 96.94 187 THR A N 1
ATOM 1325 C CA . THR A 1 187 ? -2.489 12.323 16.061 1.00 96.94 187 THR A CA 1
ATOM 1326 C C . THR A 1 187 ? -3.755 11.772 15.418 1.00 96.94 187 THR A C 1
ATOM 1328 O O . THR A 1 187 ? -3.771 10.635 14.951 1.00 96.94 187 THR A O 1
ATOM 1331 N N . ARG A 1 188 ? -4.817 12.582 15.361 1.00 95.69 188 ARG A N 1
ATOM 1332 C CA . ARG A 1 188 ? -6.045 12.213 14.645 1.00 95.69 188 ARG A CA 1
ATOM 1333 C C . ARG A 1 188 ? -5.767 12.132 13.148 1.00 95.69 188 ARG A C 1
ATOM 1335 O O . ARG A 1 188 ? -5.197 13.061 12.574 1.00 95.69 188 ARG A O 1
ATOM 1342 N N . LEU A 1 189 ? -6.175 11.031 12.529 1.00 93.19 189 LEU A N 1
ATOM 1343 C CA . LEU A 1 189 ? -6.030 10.830 11.094 1.00 93.19 189 LEU A CA 1
ATOM 1344 C C . LEU A 1 189 ? -7.123 11.591 10.341 1.00 93.19 189 LEU A C 1
ATOM 1346 O O . LEU A 1 189 ? -8.265 11.685 10.794 1.00 93.19 189 LEU A O 1
ATOM 1350 N N . LYS A 1 190 ? -6.768 12.133 9.174 1.00 86.50 190 LYS A N 1
ATOM 1351 C CA . LYS A 1 190 ? -7.699 12.824 8.272 1.00 86.50 190 LYS A CA 1
ATOM 1352 C C . LYS A 1 190 ? -8.474 11.805 7.434 1.00 86.50 190 LYS A C 1
ATOM 1354 O O . LYS A 1 190 ? -8.269 11.689 6.232 1.00 86.50 190 LYS A O 1
ATOM 1359 N N . VAL A 1 191 ? -9.316 11.028 8.099 1.00 83.31 191 VAL A N 1
ATOM 1360 C CA . VAL A 1 191 ? -10.181 10.019 7.482 1.00 83.31 191 VAL A CA 1
ATOM 1361 C C . VAL A 1 191 ? -11.616 10.219 7.945 1.00 83.31 191 VAL A C 1
ATOM 1363 O O . VAL A 1 191 ? -11.868 10.756 9.023 1.00 83.31 191 VAL A O 1
ATOM 1366 N N . SER A 1 192 ? -12.557 9.818 7.100 1.00 74.25 192 SER A N 1
ATOM 1367 C CA . SER A 1 192 ? -13.991 10.053 7.278 1.00 74.25 192 SER A CA 1
ATOM 1368 C C . SER A 1 192 ? -14.697 9.007 8.146 1.00 74.25 192 SER A C 1
ATOM 1370 O O . SER A 1 192 ? -15.799 9.276 8.621 1.00 74.25 192 SER A O 1
ATOM 1372 N N . HIS A 1 193 ? -14.077 7.842 8.360 1.00 88.69 193 HIS A N 1
ATOM 1373 C CA . HIS A 1 193 ? -14.687 6.687 9.022 1.00 88.69 193 HIS A CA 1
ATOM 1374 C C . HIS A 1 193 ? -13.690 5.956 9.927 1.00 88.69 193 HIS A C 1
ATOM 1376 O O . HIS A 1 193 ? -12.474 6.128 9.817 1.00 88.69 193 HIS A O 1
ATOM 1382 N N . ALA A 1 194 ? -14.225 5.108 10.802 1.00 93.94 194 ALA A N 1
ATOM 1383 C CA . ALA A 1 194 ? -13.462 4.203 11.648 1.00 93.94 194 ALA A CA 1
ATOM 1384 C C . ALA A 1 194 ? -13.178 2.870 10.926 1.00 93.94 194 ALA A C 1
ATOM 1386 O O . ALA A 1 194 ? -13.893 1.880 11.109 1.00 93.94 194 ALA A O 1
ATOM 1387 N N . PHE A 1 195 ? -12.172 2.850 10.047 1.00 95.62 195 PHE A N 1
ATOM 1388 C CA . PHE A 1 195 ? -11.769 1.630 9.334 1.00 95.62 195 PHE A CA 1
ATOM 1389 C C . PHE A 1 195 ? -11.162 0.590 10.282 1.00 95.62 195 PHE A C 1
ATOM 1391 O O . PHE A 1 195 ? -10.572 0.959 11.295 1.00 95.62 195 PHE A O 1
ATOM 1398 N N . HIS A 1 196 ? -11.269 -0.696 9.924 1.00 97.44 196 HIS A N 1
ATOM 1399 C CA . HIS A 1 196 ? -10.717 -1.811 10.711 1.00 97.44 196 HIS A CA 1
ATOM 1400 C C . HIS A 1 196 ? -11.252 -1.857 12.151 1.00 97.44 196 HIS A C 1
ATOM 1402 O O . HIS A 1 196 ? -10.506 -2.016 13.111 1.00 97.44 196 HIS A O 1
ATOM 1408 N N . SER A 1 197 ? -12.563 -1.648 12.294 1.00 97.38 197 SER A N 1
ATOM 1409 C CA . SER A 1 197 ? -13.287 -1.675 13.570 1.00 97.38 197 SER A CA 1
ATOM 1410 C C . SER A 1 197 ? -14.711 -2.199 13.373 1.00 97.38 197 SER A C 1
ATOM 1412 O O . SER A 1 197 ? -15.144 -2.422 12.235 1.00 97.38 197 SER A O 1
ATOM 1414 N N . ALA A 1 198 ? -15.470 -2.330 14.462 1.00 96.75 198 ALA A N 1
ATOM 1415 C CA . ALA A 1 198 ? -16.883 -2.709 14.458 1.00 96.75 198 ALA A CA 1
ATOM 1416 C C . ALA A 1 198 ? -17.752 -1.855 13.515 1.00 96.75 198 ALA A C 1
ATOM 1418 O O . ALA A 1 198 ? -18.760 -2.331 12.997 1.00 96.75 198 ALA A O 1
ATOM 1419 N N . HIS A 1 199 ? -17.330 -0.626 13.191 1.00 96.25 199 HIS A N 1
ATOM 1420 C CA . HIS A 1 199 ? -18.012 0.229 12.207 1.00 96.25 199 HIS A CA 1
ATOM 1421 C C . HIS A 1 199 ? -18.084 -0.398 10.808 1.00 96.25 199 HIS A C 1
ATOM 1423 O O . HIS A 1 199 ? -18.947 -0.029 10.015 1.00 96.25 199 HIS A O 1
ATOM 1429 N N . GLN A 1 200 ? -17.207 -1.353 10.493 1.00 96.50 200 GLN A N 1
ATOM 1430 C CA . GLN A 1 200 ? -17.200 -2.041 9.204 1.00 96.50 200 GLN A CA 1
ATOM 1431 C C . GLN A 1 200 ? -18.170 -3.232 9.156 1.00 96.50 200 GLN A C 1
ATOM 1433 O O . GLN A 1 200 ? -18.448 -3.730 8.074 1.00 96.50 200 GLN A O 1
ATOM 1438 N N . GLU A 1 201 ? -18.735 -3.695 10.277 1.00 96.12 201 GLU A N 1
ATOM 1439 C CA . GLU A 1 201 ? -19.523 -4.943 10.323 1.00 96.12 201 GLU A CA 1
ATOM 1440 C C . GLU A 1 201 ? -20.719 -4.948 9.362 1.00 96.12 201 GLU A C 1
ATOM 1442 O O . GLU A 1 201 ? -20.992 -5.959 8.712 1.00 96.12 201 GLU A O 1
ATOM 1447 N N . GLY A 1 202 ? -21.380 -3.798 9.199 1.00 96.12 202 GLY A N 1
ATOM 1448 C CA . GLY A 1 202 ? -22.544 -3.658 8.322 1.00 96.12 202 GLY A CA 1
ATOM 1449 C C . GLY A 1 202 ? -22.257 -3.886 6.834 1.00 96.1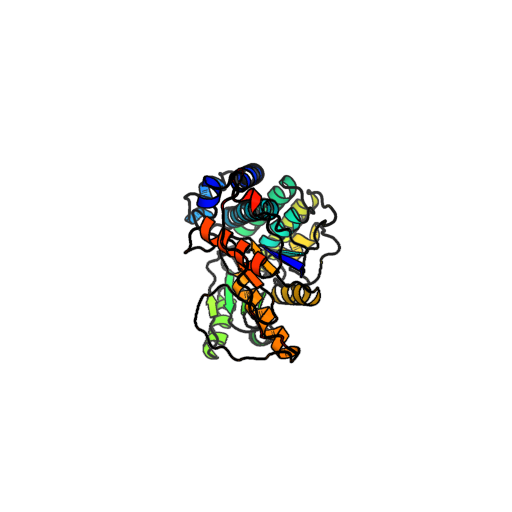2 202 GLY A C 1
ATOM 1450 O O . GLY A 1 202 ? -23.179 -4.228 6.097 1.00 96.12 202 GLY A O 1
ATOM 1451 N N . LEU A 1 203 ? -21.005 -3.731 6.383 1.00 96.38 203 LEU A N 1
ATOM 1452 C CA . LEU A 1 203 ? -20.644 -3.884 4.968 1.00 96.38 203 LEU A CA 1
ATOM 1453 C C . LEU A 1 203 ? -20.092 -5.269 4.609 1.00 96.38 203 LEU A C 1
ATOM 1455 O O . LEU A 1 203 ? -20.031 -5.613 3.428 1.00 96.38 203 LEU A O 1
ATOM 1459 N N . LEU A 1 204 ? -19.676 -6.066 5.601 1.00 98.12 204 LEU A N 1
ATOM 1460 C CA . LEU A 1 204 ? -18.865 -7.271 5.375 1.00 98.12 204 LEU A CA 1
ATOM 1461 C C . LEU A 1 204 ? -19.582 -8.331 4.533 1.00 98.12 204 LEU A C 1
ATOM 1463 O O . LEU A 1 204 ? -18.956 -8.972 3.688 1.00 98.12 204 LEU A O 1
ATOM 1467 N N . ALA A 1 205 ? -20.892 -8.498 4.729 1.00 98.38 205 ALA A N 1
ATOM 1468 C CA . ALA A 1 205 ? -21.688 -9.458 3.968 1.00 98.38 205 ALA A CA 1
ATOM 1469 C C . ALA A 1 205 ? -21.746 -9.096 2.474 1.00 98.38 205 ALA A C 1
ATOM 1471 O O . ALA A 1 205 ? -21.520 -9.955 1.623 1.00 98.38 205 ALA A O 1
ATOM 1472 N N . GLU A 1 206 ? -21.984 -7.821 2.149 1.00 98.44 206 GLU A N 1
ATOM 1473 C CA . GLU A 1 206 ? -22.025 -7.353 0.759 1.00 98.44 206 GLU A CA 1
ATOM 1474 C C . GLU A 1 206 ? -20.631 -7.378 0.117 1.00 98.44 206 GLU A C 1
ATOM 1476 O O . GLU A 1 206 ? -20.494 -7.782 -1.037 1.00 98.44 206 GLU A O 1
ATOM 1481 N N . LEU A 1 207 ? -19.582 -7.025 0.869 1.00 98.62 207 LEU A N 1
ATOM 1482 C CA . LEU A 1 207 ? -18.204 -7.134 0.384 1.00 98.62 207 LEU A CA 1
ATOM 1483 C C . LEU A 1 207 ? -17.838 -8.586 0.051 1.00 98.62 207 LEU A C 1
ATOM 1485 O O . LEU A 1 207 ? -17.255 -8.836 -1.002 1.00 98.62 207 LEU A O 1
ATOM 1489 N N . THR A 1 208 ? -18.221 -9.538 0.907 1.00 98.75 208 THR A N 1
ATOM 1490 C CA . THR A 1 208 ? -17.994 -10.973 0.667 1.00 98.75 208 THR A CA 1
ATOM 1491 C C . THR A 1 208 ? -18.715 -11.443 -0.594 1.00 98.75 208 THR A C 1
ATOM 1493 O O . THR A 1 208 ? -18.146 -12.191 -1.383 1.00 98.75 208 THR A O 1
ATOM 1496 N N . GLU A 1 209 ? -19.948 -10.989 -0.826 1.00 98.69 209 GLU A N 1
ATOM 1497 C CA . GLU A 1 209 ? -20.702 -11.362 -2.027 1.00 98.69 209 GLU A CA 1
ATOM 1498 C C . GLU A 1 209 ? -20.034 -10.849 -3.309 1.00 98.69 209 GLU A C 1
ATOM 1500 O O . GLU A 1 209 ? -19.899 -11.586 -4.286 1.00 98.69 209 GLU A O 1
ATOM 1505 N N . VAL A 1 210 ? -19.528 -9.611 -3.300 1.00 98.62 210 VAL A N 1
ATOM 1506 C CA . VAL A 1 210 ? -18.734 -9.109 -4.429 1.00 98.62 210 VAL A CA 1
ATOM 1507 C C . VAL A 1 210 ? -17.443 -9.913 -4.588 1.00 98.62 210 VAL A C 1
ATOM 1509 O O . VAL A 1 210 ? -17.098 -10.285 -5.708 1.00 98.62 210 VAL A O 1
ATOM 1512 N N . ALA A 1 211 ? -16.756 -10.238 -3.496 1.00 98.62 211 ALA A N 1
ATOM 1513 C CA . ALA A 1 211 ? -15.538 -11.039 -3.529 1.00 98.62 211 ALA A CA 1
ATOM 1514 C C . ALA A 1 211 ? -15.778 -12.464 -4.079 1.00 98.62 211 ALA A C 1
ATOM 1516 O O . ALA A 1 211 ? -14.949 -12.994 -4.805 1.00 98.62 211 ALA A O 1
ATOM 1517 N N . ARG A 1 212 ? -16.948 -13.073 -3.851 1.00 98.69 212 ARG A N 1
ATOM 1518 C CA . ARG A 1 212 ? -17.310 -14.376 -4.453 1.00 98.69 212 ARG A CA 1
ATOM 1519 C C . ARG A 1 212 ? -17.565 -14.318 -5.956 1.00 98.69 212 ARG A C 1
ATOM 1521 O O . ARG A 1 212 ? -17.596 -15.352 -6.615 1.00 98.69 212 ARG A O 1
ATOM 1528 N N . SER A 1 213 ? -17.789 -13.123 -6.490 1.00 98.31 213 SER A N 1
ATOM 1529 C CA . SER A 1 213 ? -18.110 -12.916 -7.901 1.00 98.31 213 SER A CA 1
ATOM 1530 C C . SER A 1 213 ? -16.890 -12.664 -8.792 1.00 98.31 213 SER A C 1
ATOM 1532 O O . SER A 1 213 ? -17.065 -12.463 -9.996 1.00 98.31 213 SER A O 1
ATOM 1534 N N . VAL A 1 214 ? -15.688 -12.641 -8.206 1.00 98.31 214 VAL A N 1
ATOM 1535 C CA . VAL A 1 214 ? -14.411 -12.524 -8.918 1.00 98.31 214 VAL A CA 1
ATOM 1536 C C . VAL A 1 214 ? -13.670 -13.859 -8.940 1.00 98.31 214 VAL A C 1
ATOM 1538 O O . VAL A 1 214 ? -13.983 -14.766 -8.170 1.00 98.31 214 VAL A O 1
ATOM 1541 N N . THR A 1 215 ? -12.691 -13.987 -9.834 1.00 98.12 215 THR A N 1
ATOM 1542 C CA . THR A 1 215 ? -11.857 -15.194 -9.936 1.00 98.12 215 THR A CA 1
ATOM 1543 C C . THR A 1 215 ? -10.522 -14.984 -9.230 1.00 98.12 215 THR A C 1
ATOM 1545 O O . THR A 1 215 ? -9.887 -13.947 -9.416 1.00 98.12 215 THR A O 1
ATOM 1548 N N . TYR A 1 216 ? -10.100 -15.980 -8.447 1.00 98.44 216 TYR A N 1
ATOM 1549 C CA . TYR A 1 216 ? -8.817 -15.999 -7.748 1.00 98.44 216 TYR A CA 1
ATOM 1550 C C . TYR A 1 216 ? -7.870 -16.998 -8.407 1.00 98.44 216 TYR A C 1
ATOM 1552 O O . TYR A 1 216 ? -8.219 -18.162 -8.594 1.00 98.44 216 TYR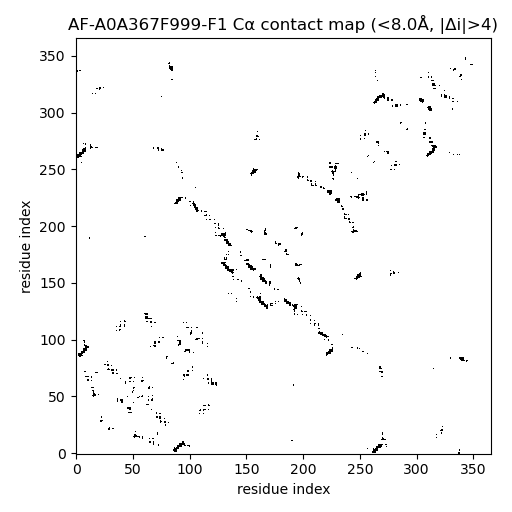 A O 1
ATOM 1560 N N . GLU A 1 217 ? -6.666 -16.539 -8.720 1.00 97.88 217 GLU A N 1
ATOM 1561 C CA . GLU A 1 217 ? -5.554 -17.368 -9.178 1.00 97.88 217 GLU A CA 1
ATOM 1562 C C . GLU A 1 217 ? -4.506 -17.517 -8.068 1.00 97.88 217 GLU A C 1
ATOM 1564 O O . GLU A 1 217 ? -4.410 -16.690 -7.157 1.00 97.88 217 GLU A O 1
ATOM 1569 N N . ALA A 1 218 ? -3.670 -18.553 -8.162 1.00 96.75 218 ALA A N 1
ATOM 1570 C CA . ALA A 1 218 ? -2.549 -18.715 -7.241 1.00 96.75 218 ALA A CA 1
ATOM 1571 C C . ALA A 1 218 ? -1.548 -17.542 -7.381 1.00 96.75 218 ALA A C 1
ATOM 1573 O O . ALA A 1 218 ? -1.201 -17.172 -8.513 1.00 96.75 218 ALA A O 1
ATOM 1574 N N . PRO A 1 219 ? -1.040 -16.970 -6.268 1.00 97.25 219 PRO A N 1
ATOM 1575 C CA . PRO A 1 219 ? -0.043 -15.907 -6.328 1.00 97.25 219 PRO A CA 1
ATOM 1576 C C . PRO A 1 219 ? 1.220 -16.365 -7.070 1.00 97.25 219 PRO A C 1
ATOM 1578 O O . PRO A 1 219 ? 1.836 -17.371 -6.723 1.00 97.25 219 PRO A O 1
ATOM 1581 N N . ARG A 1 220 ? 1.639 -15.604 -8.085 1.00 97.69 220 ARG A N 1
ATOM 1582 C CA . ARG A 1 220 ? 2.928 -15.789 -8.781 1.00 97.69 220 ARG A CA 1
ATOM 1583 C C . ARG A 1 220 ? 4.080 -15.089 -8.068 1.00 97.69 220 ARG A C 1
ATOM 1585 O O . ARG A 1 220 ? 5.230 -15.457 -8.274 1.00 97.69 220 ARG A O 1
ATOM 1592 N N . ILE A 1 221 ? 3.755 -14.079 -7.264 1.00 98.50 221 ILE A N 1
ATOM 1593 C CA . ILE A 1 221 ? 4.668 -13.415 -6.337 1.00 98.50 221 ILE A CA 1
ATOM 1594 C C . ILE A 1 221 ? 4.075 -13.621 -4.937 1.00 98.50 221 ILE A C 1
ATOM 1596 O O . ILE A 1 221 ? 2.902 -13.287 -4.747 1.00 98.50 221 ILE A O 1
ATOM 1600 N N . PRO A 1 222 ? 4.821 -14.183 -3.974 1.00 98.69 222 PRO A N 1
ATOM 1601 C CA . PRO A 1 222 ? 4.361 -14.320 -2.598 1.00 98.69 222 PRO A CA 1
ATOM 1602 C C . PRO A 1 222 ? 3.854 -12.994 -2.006 1.00 98.69 222 PRO A C 1
ATOM 1604 O O . PRO A 1 222 ? 4.530 -11.964 -2.084 1.00 98.69 222 PRO A O 1
ATOM 1607 N N . VAL A 1 223 ? 2.664 -13.031 -1.398 1.00 98.88 223 VAL A N 1
ATOM 1608 C CA . VAL A 1 223 ? 2.022 -11.872 -0.756 1.00 98.88 223 VAL A CA 1
ATOM 1609 C C . VAL A 1 223 ? 2.044 -12.060 0.753 1.00 98.88 223 VAL A C 1
ATOM 1611 O O . VAL A 1 223 ? 1.615 -13.104 1.232 1.00 98.88 223 VAL A O 1
ATOM 1614 N N . VAL A 1 224 ? 2.499 -11.065 1.511 1.00 98.81 224 VAL A N 1
ATOM 1615 C CA . VAL A 1 224 ? 2.409 -11.074 2.979 1.00 98.81 224 VAL A CA 1
ATOM 1616 C C . VAL A 1 224 ? 1.087 -10.450 3.417 1.00 98.81 224 VAL A C 1
ATOM 1618 O O . VAL A 1 224 ? 0.760 -9.329 3.021 1.00 98.81 224 VAL A O 1
ATOM 1621 N N . SER A 1 225 ? 0.321 -11.187 4.220 1.00 98.56 225 SER A N 1
ATOM 1622 C CA . SER A 1 225 ? -1.054 -10.840 4.577 1.00 98.56 225 SER A CA 1
ATOM 1623 C C . SER A 1 225 ? -1.130 -9.749 5.637 1.00 98.56 225 SER A C 1
ATOM 1625 O O . SER A 1 225 ? -0.392 -9.745 6.623 1.00 98.56 225 SER A O 1
ATOM 1627 N N . ASN A 1 226 ? -2.087 -8.838 5.475 1.00 98.50 226 ASN A N 1
ATOM 1628 C CA . ASN A 1 226 ? -2.388 -7.810 6.473 1.00 98.50 226 ASN A CA 1
ATOM 1629 C C . ASN A 1 226 ? -3.103 -8.363 7.706 1.00 98.50 226 ASN A C 1
ATOM 1631 O O . ASN A 1 226 ? -3.129 -7.685 8.727 1.00 98.50 226 ASN A O 1
ATOM 1635 N N . VAL A 1 227 ? -3.693 -9.555 7.624 1.00 98.19 227 VAL A N 1
ATOM 1636 C CA . VAL A 1 227 ? -4.446 -10.161 8.732 1.00 98.19 227 VAL A CA 1
ATOM 1637 C C . VAL A 1 227 ? -3.525 -10.951 9.658 1.00 98.19 227 VAL A C 1
ATOM 1639 O O . VAL A 1 227 ? -3.692 -10.918 10.873 1.00 98.19 227 VAL A O 1
ATOM 1642 N N . THR A 1 228 ? -2.564 -11.670 9.083 1.00 98.00 228 THR A N 1
ATOM 1643 C CA . THR A 1 228 ? -1.705 -12.627 9.795 1.00 98.00 228 THR A CA 1
ATOM 1644 C C . THR A 1 228 ? -0.268 -12.148 9.954 1.00 98.00 228 THR A C 1
ATOM 1646 O O . THR A 1 228 ? 0.404 -12.627 10.856 1.00 98.00 228 THR A O 1
ATOM 1649 N N . GLY A 1 229 ? 0.213 -11.242 9.094 1.00 98.19 229 GLY A N 1
ATOM 1650 C CA . GLY A 1 229 ? 1.636 -10.891 9.016 1.00 98.19 229 GLY A CA 1
ATOM 1651 C C . GLY A 1 229 ? 2.503 -11.958 8.333 1.00 98.19 229 GLY A C 1
ATOM 1652 O O . GLY A 1 229 ? 3.712 -11.793 8.239 1.00 98.19 229 GLY A O 1
ATOM 1653 N N . GLU A 1 230 ? 1.898 -13.033 7.826 1.00 98.44 230 GLU A N 1
ATOM 1654 C CA . GLU A 1 230 ? 2.576 -14.183 7.214 1.00 98.44 230 GLU A CA 1
ATOM 1655 C C . GLU A 1 230 ? 2.305 -14.252 5.706 1.00 98.44 230 GLU A C 1
ATOM 1657 O O . GLU A 1 230 ? 1.371 -13.620 5.202 1.00 98.44 230 GLU A O 1
ATOM 1662 N N . VAL A 1 231 ? 3.096 -15.040 4.973 1.00 98.50 231 VAL A N 1
ATOM 1663 C CA . VAL A 1 231 ? 2.859 -15.280 3.540 1.00 98.50 231 VAL A CA 1
ATOM 1664 C C . VAL A 1 231 ? 1.513 -15.985 3.340 1.00 98.50 231 VAL A C 1
ATOM 1666 O O . VAL A 1 231 ? 1.230 -17.006 3.962 1.00 98.50 231 VAL A O 1
ATOM 1669 N N . VAL A 1 232 ? 0.680 -15.435 2.457 1.00 97.12 232 VAL A N 1
ATOM 1670 C CA . VAL A 1 232 ? -0.623 -15.995 2.094 1.00 97.12 232 VAL A CA 1
ATOM 1671 C C . VAL A 1 232 ? -0.430 -17.249 1.251 1.00 97.12 232 VAL A C 1
ATOM 1673 O O . VAL A 1 232 ? 0.191 -17.196 0.190 1.00 97.12 232 VAL A O 1
ATOM 1676 N N . GLU A 1 233 ? -1.013 -18.361 1.695 1.00 91.12 233 GLU A N 1
ATOM 1677 C CA . GLU A 1 233 ? -1.069 -19.597 0.906 1.00 91.12 233 GLU A CA 1
ATOM 1678 C C . GLU A 1 233 ? -2.123 -19.504 -0.208 1.00 91.12 233 GLU A C 1
ATOM 1680 O O . GLU A 1 233 ? -1.851 -19.843 -1.358 1.00 91.12 233 GLU A O 1
ATOM 1685 N N . GLU A 1 234 ? -3.317 -19.001 0.120 1.00 93.19 234 GLU A N 1
ATOM 1686 C CA . GLU A 1 234 ? -4.445 -18.865 -0.803 1.00 93.19 234 GLU A CA 1
ATOM 1687 C C . GLU A 1 234 ? -5.318 -17.657 -0.432 1.00 93.19 234 GLU A C 1
ATOM 1689 O O . GLU A 1 234 ? -5.568 -17.385 0.744 1.00 93.19 234 GLU A O 1
ATOM 1694 N N . PHE A 1 235 ? -5.815 -16.943 -1.446 1.00 97.06 235 PHE A N 1
ATOM 1695 C CA . PHE A 1 235 ? -6.823 -15.901 -1.265 1.00 97.06 235 PHE A CA 1
ATOM 1696 C C . PHE A 1 235 ? -8.223 -16.470 -1.475 1.00 97.06 235 PHE A C 1
ATOM 1698 O O . PHE A 1 235 ? -8.519 -17.052 -2.514 1.00 97.06 235 PHE A O 1
ATOM 1705 N N . THR A 1 236 ? -9.105 -16.219 -0.513 1.00 96.75 236 THR A N 1
ATOM 1706 C CA . THR A 1 236 ? -10.531 -16.551 -0.599 1.00 96.75 236 THR A CA 1
ATOM 1707 C C . THR A 1 236 ? -11.376 -15.283 -0.671 1.00 96.75 236 THR A C 1
ATOM 1709 O O . THR A 1 236 ? -10.906 -14.176 -0.396 1.00 96.75 236 THR A O 1
ATOM 1712 N N . ALA A 1 237 ? -12.655 -15.426 -1.011 1.00 97.88 237 ALA A N 1
ATOM 1713 C CA . ALA A 1 237 ? -13.581 -14.299 -0.985 1.00 97.88 237 ALA A CA 1
ATOM 1714 C C . ALA A 1 237 ? -13.753 -13.734 0.438 1.00 97.88 237 ALA A C 1
ATOM 1716 O O . ALA A 1 237 ? -13.769 -12.519 0.642 1.00 97.88 237 ALA A O 1
ATOM 1717 N N . GLU A 1 238 ? -13.834 -14.620 1.433 1.00 97.81 238 GLU A N 1
ATOM 1718 C CA . GLU A 1 238 ? -13.995 -14.292 2.850 1.00 97.81 238 GLU A CA 1
ATOM 1719 C C . GLU A 1 238 ? -12.797 -13.515 3.406 1.00 97.81 238 GLU A C 1
ATOM 1721 O O . GLU A 1 238 ? -12.975 -12.680 4.299 1.00 97.81 238 GLU A O 1
ATOM 1726 N N . TYR A 1 239 ? -11.599 -13.736 2.849 1.00 98.50 239 TYR A N 1
ATOM 1727 C CA . TYR A 1 239 ? -10.386 -13.018 3.236 1.00 98.50 239 TYR A CA 1
ATOM 1728 C C . TYR A 1 239 ? -10.601 -11.503 3.235 1.00 98.50 239 TYR A C 1
ATOM 1730 O O . TYR A 1 239 ? -10.257 -10.835 4.203 1.00 98.50 239 TYR A O 1
ATOM 1738 N N . TRP A 1 240 ? -11.235 -10.953 2.197 1.00 98.56 240 TRP A N 1
ATOM 1739 C CA . TRP A 1 240 ? -11.386 -9.504 2.037 1.00 98.56 240 TRP A CA 1
ATOM 1740 C C . TRP A 1 240 ? -12.323 -8.867 3.065 1.00 98.56 240 TRP A C 1
ATOM 1742 O O . TRP A 1 240 ? -12.127 -7.711 3.442 1.00 98.56 240 TRP A O 1
ATOM 1752 N N . ALA A 1 241 ? -13.314 -9.613 3.556 1.00 98.19 241 ALA A N 1
ATOM 1753 C CA . ALA A 1 241 ? -14.165 -9.159 4.650 1.00 98.19 241 ALA A CA 1
ATOM 1754 C C . ALA A 1 241 ? -13.426 -9.199 5.993 1.00 98.19 241 ALA A C 1
ATOM 1756 O O . ALA A 1 241 ? -13.511 -8.243 6.763 1.00 98.19 241 ALA A O 1
ATOM 1757 N N . VAL A 1 242 ? -12.649 -10.258 6.249 1.00 98.31 242 VAL A N 1
ATOM 1758 C CA . VAL A 1 242 ? -11.777 -10.333 7.433 1.00 98.31 242 VAL A CA 1
ATOM 1759 C C . VAL A 1 242 ? -10.759 -9.192 7.404 1.00 98.31 242 VAL A C 1
ATOM 1761 O O . VAL A 1 242 ? -10.616 -8.464 8.380 1.00 98.31 242 VAL A O 1
ATOM 1764 N N . GLN A 1 243 ? -10.120 -8.969 6.262 1.00 98.44 243 GLN A N 1
ATOM 1765 C CA . GLN A 1 243 ? -9.139 -7.914 6.036 1.00 98.44 243 GLN A CA 1
ATOM 1766 C C . GLN A 1 243 ? -9.688 -6.507 6.267 1.00 98.44 243 GLN A C 1
ATOM 1768 O O . GLN A 1 243 ? -8.999 -5.669 6.835 1.00 98.44 243 GLN A O 1
ATOM 1773 N N . ALA A 1 244 ? -10.930 -6.244 5.854 1.00 97.81 244 ALA A N 1
ATOM 1774 C CA . ALA A 1 244 ? -11.577 -4.950 6.054 1.00 97.81 244 ALA A CA 1
ATOM 1775 C C . ALA A 1 244 ? -11.951 -4.669 7.522 1.00 97.81 244 ALA A C 1
ATOM 1777 O O . ALA A 1 244 ? -12.199 -3.514 7.879 1.00 97.81 244 ALA A O 1
ATOM 1778 N N . ARG A 1 245 ? -12.050 -5.715 8.353 1.00 98.12 245 ARG A N 1
ATOM 1779 C CA . ARG A 1 245 ? -12.497 -5.642 9.752 1.00 98.12 245 ARG A CA 1
ATOM 1780 C C . ARG A 1 245 ? -11.353 -5.735 10.759 1.00 98.12 245 ARG A C 1
ATOM 1782 O O . ARG A 1 245 ? -11.463 -5.147 11.837 1.00 98.12 245 ARG A O 1
ATOM 1789 N N . SER A 1 246 ? -10.321 -6.503 10.435 1.00 98.12 246 SER A N 1
ATOM 1790 C CA . SER A 1 246 ? -9.196 -6.820 11.313 1.00 98.12 246 SER A CA 1
ATOM 1791 C C . SER A 1 246 ? -8.136 -5.724 11.317 1.00 98.12 246 SER A C 1
ATOM 1793 O O . SER A 1 246 ? -7.973 -4.989 10.348 1.00 98.12 246 SER A O 1
ATOM 1795 N N . ALA A 1 247 ? -7.364 -5.654 12.401 1.00 98.19 247 ALA A N 1
ATOM 1796 C CA . ALA A 1 247 ? -6.192 -4.792 12.470 1.00 98.19 247 ALA A CA 1
ATOM 1797 C C . ALA A 1 247 ? -5.167 -5.150 11.382 1.00 98.19 247 ALA A C 1
ATOM 1799 O O . ALA A 1 247 ? -4.857 -6.323 11.183 1.00 98.19 247 ALA A O 1
ATOM 1800 N N . VAL A 1 248 ? -4.575 -4.140 10.742 1.00 98.62 248 VAL A N 1
ATOM 1801 C CA . VAL A 1 248 ? -3.478 -4.331 9.781 1.00 98.62 248 VAL A CA 1
ATOM 1802 C C . VAL A 1 248 ? -2.180 -4.699 10.516 1.00 98.62 248 VAL A C 1
ATOM 1804 O O . VAL A 1 248 ? -1.609 -3.865 11.218 1.00 98.62 248 VAL A O 1
ATOM 1807 N N . ARG A 1 249 ? -1.680 -5.923 10.329 1.00 98.50 249 ARG A N 1
ATOM 1808 C CA . ARG A 1 249 ? -0.434 -6.470 10.905 1.00 98.50 249 ARG A CA 1
ATOM 1809 C C . ARG A 1 249 ? 0.811 -6.116 10.073 1.00 98.50 249 ARG A C 1
ATOM 1811 O O . ARG A 1 249 ? 1.583 -6.986 9.682 1.00 98.50 249 ARG A O 1
ATOM 1818 N N . PHE A 1 250 ? 1.004 -4.834 9.753 1.00 98.62 250 PHE A N 1
ATOM 1819 C CA . PHE A 1 250 ? 2.092 -4.409 8.857 1.00 98.62 250 PHE A CA 1
ATOM 1820 C C . PHE A 1 250 ? 3.487 -4.634 9.463 1.00 98.62 250 PHE A C 1
ATOM 1822 O O . PHE A 1 250 ? 4.369 -5.121 8.763 1.00 98.62 250 PHE A O 1
ATOM 1829 N N . ALA A 1 251 ? 3.682 -4.336 10.753 1.00 98.25 251 ALA A N 1
ATOM 1830 C CA . ALA A 1 251 ? 4.964 -4.553 11.431 1.00 98.25 251 ALA A CA 1
ATOM 1831 C C . ALA A 1 251 ? 5.385 -6.034 11.417 1.00 98.25 251 ALA A C 1
ATOM 1833 O O . ALA A 1 251 ? 6.531 -6.342 11.092 1.00 98.25 251 ALA A O 1
ATOM 1834 N N . ASP A 1 252 ? 4.438 -6.938 11.683 1.00 98.19 252 ASP A N 1
ATOM 1835 C CA . ASP A 1 252 ? 4.667 -8.385 11.606 1.00 98.19 252 ASP A CA 1
ATOM 1836 C C . ASP A 1 252 ? 5.026 -8.797 10.174 1.00 98.19 252 ASP A C 1
ATOM 1838 O O . ASP A 1 252 ? 5.974 -9.545 9.961 1.00 98.19 252 ASP A O 1
ATOM 1842 N N . GLY A 1 253 ? 4.344 -8.226 9.175 1.00 98.50 253 GLY A N 1
ATOM 1843 C CA . GLY A 1 253 ? 4.668 -8.470 7.774 1.00 98.50 253 GLY A CA 1
ATOM 1844 C C . GLY A 1 253 ? 6.086 -8.038 7.385 1.00 98.50 253 GLY A C 1
ATOM 1845 O O . GLY A 1 253 ? 6.770 -8.758 6.658 1.00 98.50 253 GLY A O 1
ATOM 1846 N N . ILE A 1 254 ? 6.573 -6.903 7.898 1.00 98.31 254 ILE A N 1
ATOM 1847 C CA . ILE A 1 254 ? 7.971 -6.488 7.696 1.00 98.31 254 ILE A CA 1
ATOM 1848 C C . ILE A 1 254 ? 8.943 -7.442 8.401 1.00 98.31 254 ILE A C 1
ATOM 1850 O O . ILE A 1 254 ? 9.975 -7.780 7.820 1.00 98.31 254 ILE A O 1
ATOM 1854 N N . ALA A 1 255 ? 8.620 -7.917 9.607 1.00 97.19 255 ALA A N 1
ATOM 1855 C CA . ALA A 1 255 ? 9.438 -8.908 10.308 1.00 97.19 255 ALA A CA 1
ATOM 1856 C C . ALA A 1 255 ? 9.535 -10.227 9.519 1.00 97.19 255 ALA A C 1
ATOM 1858 O O . ALA A 1 255 ? 10.630 -10.771 9.361 1.00 97.19 255 ALA A O 1
ATOM 1859 N N . THR A 1 256 ? 8.425 -10.690 8.940 1.00 98.00 256 THR A N 1
ATOM 1860 C CA . THR A 1 256 ? 8.388 -11.851 8.040 1.00 98.00 256 THR A CA 1
ATOM 1861 C C . THR A 1 256 ? 9.281 -11.644 6.818 1.00 98.00 256 THR A C 1
ATOM 1863 O O . THR A 1 256 ? 10.120 -12.493 6.518 1.00 98.00 256 THR A O 1
ATOM 1866 N N . LEU A 1 257 ? 9.181 -10.497 6.135 1.00 97.81 257 LEU A N 1
ATOM 1867 C CA . LEU A 1 257 ? 10.040 -10.176 4.985 1.00 97.81 257 LEU A CA 1
ATOM 1868 C C . LEU A 1 257 ? 11.531 -10.146 5.359 1.00 97.81 257 LEU A C 1
ATOM 1870 O O . LEU A 1 257 ? 12.362 -10.683 4.622 1.00 97.81 257 LEU A O 1
ATOM 1874 N N . ALA A 1 258 ? 11.873 -9.576 6.516 1.00 95.69 258 ALA A N 1
ATOM 1875 C CA . ALA A 1 258 ? 13.242 -9.572 7.021 1.00 95.69 258 ALA A CA 1
ATOM 1876 C C . ALA A 1 258 ? 13.745 -11.000 7.304 1.00 95.69 258 ALA A C 1
ATOM 1878 O O . ALA A 1 258 ? 14.851 -11.356 6.893 1.00 95.69 258 ALA A O 1
ATOM 1879 N N . GLY A 1 259 ? 12.914 -11.846 7.925 1.00 94.50 259 GLY A N 1
ATOM 1880 C CA . GLY A 1 259 ? 13.207 -13.265 8.157 1.00 94.50 259 GLY A CA 1
ATOM 1881 C C . GLY A 1 259 ? 13.387 -14.078 6.868 1.00 94.50 259 GLY A C 1
ATOM 1882 O O . GLY A 1 259 ? 14.168 -15.028 6.841 1.00 94.50 259 GLY A O 1
ATOM 1883 N N . LEU A 1 260 ? 12.731 -13.664 5.780 1.00 95.31 260 LEU A N 1
ATOM 1884 C CA . LEU A 1 260 ? 12.873 -14.233 4.433 1.00 95.31 260 LEU A CA 1
ATOM 1885 C C . LEU A 1 260 ? 14.098 -13.699 3.664 1.00 95.31 260 LEU A C 1
ATOM 1887 O O . LEU A 1 260 ? 14.316 -14.076 2.511 1.00 95.31 260 LEU A O 1
ATOM 1891 N N . GLY A 1 261 ? 14.918 -12.846 4.287 1.00 93.88 261 GLY A N 1
ATOM 1892 C CA . GLY A 1 261 ? 16.160 -12.336 3.707 1.00 93.88 261 GLY A CA 1
ATOM 1893 C C . GLY A 1 261 ? 15.972 -11.192 2.708 1.00 93.88 261 GLY A C 1
ATOM 1894 O O . GLY A 1 261 ? 16.847 -10.966 1.869 1.00 93.88 261 GLY A O 1
ATOM 1895 N N . VAL A 1 262 ? 14.849 -10.469 2.771 1.00 96.44 262 VAL A N 1
ATOM 1896 C CA . VAL A 1 262 ? 14.640 -9.259 1.964 1.00 96.44 262 VAL A CA 1
ATOM 1897 C C . VAL A 1 262 ? 15.601 -8.160 2.409 1.00 96.44 262 VAL A C 1
ATOM 1899 O O . VAL A 1 262 ? 15.646 -7.781 3.581 1.00 96.44 262 VAL A O 1
ATOM 1902 N N . THR A 1 263 ? 16.339 -7.603 1.447 1.00 95.00 263 THR A N 1
ATOM 1903 C CA . THR A 1 263 ? 17.312 -6.523 1.678 1.00 95.00 263 THR A CA 1
ATOM 1904 C C . THR A 1 263 ? 16.964 -5.236 0.943 1.00 95.00 263 THR A C 1
ATOM 1906 O O . THR A 1 263 ? 17.623 -4.227 1.163 1.00 95.00 263 THR A O 1
ATOM 1909 N N . ALA A 1 264 ? 15.966 -5.232 0.060 1.00 97.38 264 ALA A N 1
ATOM 1910 C CA . ALA A 1 264 ? 15.512 -4.025 -0.624 1.00 97.38 264 ALA A CA 1
ATOM 1911 C C . ALA A 1 264 ? 13.992 -3.895 -0.525 1.00 97.38 264 ALA A C 1
ATOM 1913 O O . ALA A 1 264 ? 13.261 -4.770 -0.970 1.00 97.38 264 ALA A O 1
ATOM 1914 N N . TYR A 1 265 ? 13.523 -2.785 0.032 1.00 98.50 265 TYR A N 1
ATOM 1915 C CA . TYR A 1 265 ? 12.115 -2.484 0.255 1.00 98.50 265 TYR A CA 1
ATOM 1916 C C . TYR A 1 265 ? 11.749 -1.245 -0.561 1.00 98.50 265 TYR A C 1
ATOM 1918 O O . TYR A 1 265 ? 12.301 -0.163 -0.351 1.00 98.50 265 TYR A O 1
ATOM 1926 N N . VAL A 1 266 ? 10.833 -1.399 -1.511 1.00 98.69 266 VAL A N 1
ATOM 1927 C CA . VAL A 1 266 ? 10.424 -0.339 -2.436 1.00 98.69 266 VAL A CA 1
ATOM 1928 C C . VAL A 1 266 ? 8.972 0.023 -2.152 1.00 98.69 266 VAL A C 1
ATOM 1930 O O . VAL A 1 266 ? 8.071 -0.757 -2.442 1.00 98.69 266 VAL A O 1
ATOM 1933 N N . GLU A 1 267 ? 8.725 1.198 -1.577 1.00 98.69 267 GLU A N 1
ATOM 1934 C CA . GLU A 1 267 ? 7.363 1.707 -1.408 1.00 98.69 267 GLU A CA 1
ATOM 1935 C C . GLU A 1 267 ? 6.817 2.180 -2.755 1.00 98.69 267 GLU A C 1
ATOM 1937 O O . GLU A 1 267 ? 7.331 3.121 -3.365 1.00 98.69 267 GLU A O 1
ATOM 1942 N N . VAL A 1 268 ? 5.764 1.492 -3.191 1.00 98.69 268 VAL A N 1
ATOM 1943 C CA . VAL A 1 268 ? 4.993 1.717 -4.406 1.00 98.69 268 VAL A CA 1
ATOM 1944 C C . VAL A 1 268 ? 3.728 2.461 -3.999 1.00 98.69 268 VAL A C 1
ATOM 1946 O O . VAL A 1 268 ? 2.744 1.873 -3.563 1.00 98.69 268 VAL A O 1
ATOM 1949 N N . GLY A 1 269 ? 3.786 3.783 -4.101 1.00 97.44 269 GLY A N 1
ATOM 1950 C CA . GLY A 1 269 ? 2.708 4.682 -3.714 1.00 97.44 269 GLY A CA 1
ATOM 1951 C C . GLY A 1 269 ? 3.074 6.142 -3.989 1.00 97.44 269 GLY A C 1
ATOM 1952 O O . GLY A 1 269 ? 4.191 6.430 -4.427 1.00 97.44 269 GLY A O 1
ATOM 1953 N N . PRO A 1 270 ? 2.146 7.082 -3.759 1.00 96.62 270 PRO A N 1
ATOM 1954 C CA . PRO A 1 270 ? 2.325 8.504 -4.071 1.00 96.62 270 PRO A CA 1
ATOM 1955 C C . PRO A 1 270 ? 3.165 9.302 -3.054 1.00 96.62 270 PRO A C 1
ATOM 1957 O O . PRO A 1 270 ? 3.445 10.485 -3.302 1.00 96.62 270 PRO A O 1
ATOM 1960 N N . ASP A 1 271 ? 3.567 8.685 -1.936 1.00 95.62 271 ASP A N 1
ATOM 1961 C CA . ASP A 1 271 ? 4.397 9.287 -0.884 1.00 95.62 271 ASP A CA 1
ATOM 1962 C C . ASP A 1 271 ? 5.342 8.250 -0.227 1.00 95.62 271 ASP A C 1
ATOM 1964 O O . ASP A 1 271 ? 5.598 7.196 -0.801 1.00 95.62 271 ASP A O 1
ATOM 1968 N N . ALA A 1 272 ? 5.889 8.567 0.955 1.00 95.44 272 ALA A N 1
ATOM 1969 C CA . ALA A 1 272 ? 6.924 7.787 1.642 1.00 95.44 272 ALA A CA 1
ATOM 1970 C C . ALA A 1 272 ? 6.557 7.309 3.063 1.00 95.44 272 ALA A C 1
ATOM 1972 O O . ALA A 1 272 ? 7.403 7.330 3.966 1.00 95.44 272 ALA A O 1
ATOM 1973 N N . THR A 1 273 ? 5.289 6.974 3.304 1.00 94.50 273 THR A N 1
ATOM 1974 C CA . THR A 1 273 ? 4.826 6.633 4.660 1.00 94.50 273 THR A CA 1
ATOM 1975 C C . THR A 1 273 ? 5.300 5.244 5.075 1.00 94.50 273 THR A C 1
ATOM 1977 O O . THR A 1 273 ? 5.852 5.088 6.167 1.00 94.50 273 THR A O 1
ATOM 1980 N N . LEU A 1 274 ? 5.133 4.242 4.208 1.00 97.56 274 LEU A N 1
ATOM 1981 C CA . LEU A 1 274 ? 5.534 2.868 4.511 1.00 97.56 274 LEU A CA 1
ATOM 1982 C C . LEU A 1 274 ? 7.052 2.725 4.616 1.00 97.56 274 LEU A C 1
ATOM 1984 O O . LEU A 1 274 ? 7.523 1.930 5.421 1.00 97.56 274 LEU A O 1
ATOM 1988 N N . ALA A 1 275 ? 7.824 3.523 3.882 1.00 97.06 275 ALA A N 1
ATOM 1989 C CA . ALA A 1 275 ? 9.275 3.559 3.962 1.00 97.06 275 ALA A CA 1
ATOM 1990 C C . ALA A 1 275 ? 9.745 3.990 5.359 1.00 97.06 275 ALA A C 1
ATOM 1992 O O . ALA A 1 275 ? 10.665 3.393 5.910 1.00 97.06 275 ALA A O 1
ATOM 1993 N N . GLY A 1 276 ? 9.091 4.990 5.962 1.00 95.44 276 GLY A N 1
ATOM 1994 C CA . GLY A 1 276 ? 9.375 5.392 7.342 1.00 95.44 276 GLY A CA 1
ATOM 1995 C C . GLY A 1 276 ? 9.069 4.277 8.346 1.00 95.44 276 GLY A C 1
ATOM 1996 O O . GLY A 1 276 ? 9.928 3.917 9.146 1.00 95.44 276 GLY A O 1
ATOM 1997 N N . LEU A 1 277 ? 7.874 3.687 8.249 1.00 96.44 277 LEU A N 1
ATOM 1998 C CA . LEU A 1 277 ? 7.429 2.602 9.133 1.00 96.44 277 LEU A CA 1
ATOM 1999 C C . LEU A 1 277 ? 8.304 1.346 9.010 1.00 96.44 277 LEU A C 1
ATOM 2001 O O . LEU A 1 277 ? 8.656 0.731 10.013 1.00 96.44 277 LEU A O 1
ATOM 2005 N N . THR A 1 278 ? 8.703 0.994 7.788 1.00 97.88 278 THR A N 1
ATOM 2006 C CA . THR A 1 278 ? 9.578 -0.151 7.502 1.00 97.88 278 THR A CA 1
ATOM 2007 C C . THR A 1 278 ? 10.955 0.051 8.123 1.00 97.88 278 THR A C 1
ATOM 2009 O O . THR A 1 278 ? 11.450 -0.843 8.802 1.00 97.88 278 THR A O 1
ATOM 2012 N N . SER A 1 279 ? 11.552 1.238 7.970 1.00 95.69 279 SER A N 1
ATOM 2013 C CA . SER A 1 279 ? 12.839 1.553 8.601 1.00 95.69 279 SER A CA 1
ATOM 2014 C C . SER A 1 279 ? 12.790 1.433 10.129 1.00 95.69 279 SER A C 1
ATOM 2016 O O . SER A 1 279 ? 13.746 0.943 10.725 1.00 95.69 279 SER A O 1
ATOM 2018 N N . GLU A 1 280 ? 11.684 1.830 10.768 1.00 94.38 280 GLU A N 1
ATOM 2019 C CA . GLU A 1 280 ? 11.494 1.636 12.214 1.00 94.38 280 GLU A CA 1
ATOM 2020 C C . GLU A 1 280 ? 11.430 0.149 12.604 1.00 94.38 280 GLU A C 1
ATOM 2022 O O . GLU A 1 280 ? 12.032 -0.243 13.602 1.00 94.38 280 GLU A O 1
ATOM 2027 N N . CYS A 1 281 ? 10.740 -0.683 11.816 1.00 95.62 281 CYS A N 1
ATOM 2028 C CA . CYS A 1 281 ? 10.654 -2.128 12.060 1.00 95.62 281 CYS A CA 1
ATOM 2029 C C . CYS A 1 281 ? 12.028 -2.814 11.941 1.00 95.62 281 CYS A C 1
ATOM 2031 O O . CYS A 1 281 ? 12.411 -3.614 12.797 1.00 95.62 281 CYS A O 1
ATOM 2033 N N . LEU A 1 282 ? 12.792 -2.475 10.898 1.00 93.75 282 LEU A N 1
ATOM 2034 C CA . LEU A 1 282 ? 14.112 -3.064 10.654 1.00 93.75 282 LEU A CA 1
ATOM 2035 C C . LEU A 1 282 ? 15.116 -2.684 11.754 1.00 93.75 282 LEU A C 1
ATOM 2037 O O . LEU A 1 282 ? 15.841 -3.545 12.246 1.00 93.75 282 LEU A O 1
ATOM 2041 N N . ALA A 1 283 ? 15.084 -1.433 12.229 1.00 88.81 283 ALA A N 1
ATOM 2042 C CA . ALA A 1 283 ? 15.969 -0.969 13.297 1.00 88.81 283 ALA A CA 1
ATOM 2043 C C . ALA A 1 283 ? 15.778 -1.717 14.635 1.00 88.81 283 ALA A C 1
ATOM 2045 O O . ALA A 1 283 ? 16.757 -1.932 15.351 1.00 88.81 283 ALA A O 1
ATOM 2046 N N . GLN A 1 284 ? 14.550 -2.135 14.983 1.00 77.75 284 GLN A N 1
ATOM 2047 C CA . GLN A 1 284 ? 14.317 -2.931 16.200 1.00 77.75 284 GLN A CA 1
ATOM 2048 C C . GLN A 1 284 ? 14.906 -4.341 16.079 1.00 77.75 284 GLN A C 1
ATOM 2050 O O . GLN A 1 284 ? 15.518 -4.838 17.029 1.00 77.75 284 GLN A O 1
ATOM 2055 N N . THR A 1 285 ? 14.748 -4.969 14.913 1.00 69.56 285 THR A N 1
ATOM 2056 C CA . THR A 1 285 ? 15.188 -6.352 14.684 1.00 69.56 285 THR A CA 1
ATOM 2057 C C . THR A 1 285 ? 16.687 -6.495 14.972 1.00 69.56 285 THR A C 1
ATOM 2059 O O . THR A 1 285 ? 17.110 -7.430 15.644 1.00 69.56 285 THR A O 1
ATOM 2062 N N . GLU A 1 286 ? 17.494 -5.502 14.593 1.00 66.00 286 GLU A N 1
ATOM 2063 C CA . GLU A 1 286 ? 18.934 -5.484 14.882 1.00 66.00 286 GLU A CA 1
ATOM 2064 C C . GLU A 1 286 ? 19.314 -5.301 16.346 1.00 66.00 286 GLU A C 1
ATOM 2066 O O . GLU A 1 286 ? 20.326 -5.854 16.794 1.00 66.00 286 GLU A O 1
ATOM 2071 N N . THR A 1 287 ? 18.542 -4.513 17.099 1.00 62.91 287 THR A N 1
ATOM 2072 C CA . THR A 1 287 ? 18.771 -4.386 18.542 1.00 62.91 287 THR A CA 1
ATOM 2073 C C . THR A 1 287 ? 18.477 -5.687 19.279 1.00 62.91 287 THR A C 1
ATOM 2075 O O . THR A 1 287 ? 19.130 -5.968 20.283 1.00 62.91 287 THR A O 1
ATOM 2078 N N . GLU A 1 288 ? 17.559 -6.507 18.765 1.00 60.91 288 GLU A N 1
ATOM 2079 C CA . GLU A 1 288 ? 17.215 -7.811 19.337 1.00 60.91 288 GLU A CA 1
ATOM 2080 C C . GLU A 1 288 ? 18.199 -8.914 18.919 1.00 60.91 288 GLU A C 1
ATOM 2082 O O . GLU A 1 288 ? 18.547 -9.764 19.739 1.00 60.91 288 GLU A O 1
ATOM 2087 N N . THR A 1 289 ? 18.728 -8.877 17.688 1.00 58.00 289 THR A N 1
ATOM 2088 C CA . THR A 1 289 ? 19.707 -9.865 17.192 1.00 58.00 289 THR A CA 1
ATOM 2089 C C . THR A 1 289 ? 21.160 -9.578 17.593 1.00 58.00 289 THR A C 1
ATOM 2091 O O . THR A 1 289 ? 22.047 -10.379 17.295 1.00 58.00 289 THR A O 1
ATOM 2094 N N . GLY A 1 290 ? 21.436 -8.468 18.290 1.00 45.59 290 GLY A N 1
ATOM 2095 C CA . GLY A 1 290 ? 22.750 -8.172 18.879 1.00 45.59 290 GLY A CA 1
ATOM 2096 C C . GLY A 1 290 ? 23.850 -7.790 17.878 1.00 45.59 290 GLY A C 1
ATOM 2097 O O . GLY A 1 290 ? 25.032 -7.841 18.218 1.00 45.59 290 GLY A O 1
ATOM 2098 N N . THR A 1 291 ? 23.491 -7.401 16.653 1.00 50.41 291 THR A N 1
ATOM 2099 C CA . THR A 1 291 ? 24.433 -7.095 15.556 1.00 50.41 291 THR A CA 1
ATOM 2100 C C . THR A 1 291 ? 24.752 -5.602 15.386 1.00 50.41 291 THR A C 1
ATOM 2102 O O . THR A 1 291 ? 25.525 -5.239 14.503 1.00 50.41 291 THR A O 1
ATOM 2105 N N . GLY A 1 292 ? 24.199 -4.717 16.222 1.00 41.88 292 GLY A N 1
ATOM 2106 C CA . GLY A 1 292 ? 24.319 -3.264 16.053 1.00 41.88 292 GLY A CA 1
ATOM 2107 C C . GLY A 1 292 ? 25.684 -2.672 16.431 1.00 41.88 292 GLY A C 1
ATOM 2108 O O . GLY A 1 292 ? 25.962 -2.423 17.605 1.00 41.88 292 GLY A O 1
ATOM 2109 N N . THR A 1 293 ? 26.511 -2.336 15.436 1.00 37.91 293 THR A N 1
ATOM 2110 C CA . THR A 1 293 ? 27.589 -1.343 15.578 1.00 37.91 293 THR A CA 1
ATOM 2111 C C . THR A 1 293 ? 27.122 0.025 15.076 1.00 37.91 293 THR A C 1
ATOM 2113 O O . THR A 1 293 ? 27.001 0.218 13.870 1.00 37.91 293 THR A O 1
ATOM 2116 N N . GLY A 1 294 ? 26.963 1.000 15.979 1.00 36.53 294 GLY A N 1
ATOM 2117 C CA . GLY A 1 294 ? 27.082 2.427 15.640 1.00 36.53 294 GLY A CA 1
ATOM 2118 C C . GLY A 1 294 ? 25.845 3.297 15.875 1.00 36.53 294 GLY A C 1
ATOM 2119 O O . GLY A 1 294 ? 24.888 3.289 15.113 1.00 36.53 294 GLY A O 1
ATOM 2120 N N . THR A 1 295 ? 25.930 4.141 16.901 1.00 37.78 295 THR A N 1
ATOM 2121 C CA . THR A 1 295 ? 25.044 5.278 17.168 1.00 37.78 295 THR A CA 1
ATOM 2122 C C . THR A 1 295 ? 25.207 6.377 16.114 1.00 37.78 295 THR A C 1
ATOM 2124 O O . THR A 1 295 ? 26.287 6.959 16.001 1.00 37.78 295 THR A O 1
ATOM 2127 N N . GLY A 1 296 ? 24.127 6.723 15.412 1.00 29.80 296 GLY A N 1
ATOM 2128 C CA . GLY A 1 296 ? 24.041 7.903 14.551 1.00 29.80 296 GLY A CA 1
ATOM 2129 C C . GLY A 1 296 ? 22.746 8.672 14.803 1.00 29.80 296 GLY A C 1
ATOM 2130 O O . GLY A 1 296 ? 21.725 8.407 14.181 1.00 29.80 296 GLY A O 1
ATOM 2131 N N . THR A 1 297 ? 22.774 9.637 15.722 1.00 33.56 297 THR A N 1
ATOM 2132 C CA . THR A 1 297 ? 21.709 10.635 15.883 1.00 33.56 297 THR A CA 1
ATOM 2133 C C . THR A 1 297 ? 21.787 11.635 14.730 1.00 33.56 297 THR A C 1
ATOM 2135 O O . THR A 1 297 ? 22.557 12.594 14.794 1.00 33.56 297 THR A O 1
ATOM 2138 N N . GLY A 1 298 ? 21.013 11.402 13.671 1.00 27.64 298 GLY A N 1
ATOM 2139 C CA . GLY A 1 298 ? 20.875 12.310 12.535 1.00 27.64 298 GLY A CA 1
ATOM 2140 C C . GLY A 1 298 ? 19.418 12.700 12.320 1.00 27.64 298 GLY A C 1
ATOM 2141 O O . GLY A 1 298 ? 18.635 11.948 11.752 1.00 27.64 298 GLY A O 1
ATOM 2142 N N . THR A 1 299 ? 19.047 13.900 12.755 1.00 29.88 299 THR A N 1
ATOM 2143 C CA . THR A 1 299 ? 17.838 14.588 12.291 1.00 29.88 299 THR A CA 1
ATOM 2144 C C . THR A 1 299 ? 18.056 15.008 10.835 1.00 29.88 299 THR A C 1
ATOM 2146 O O . THR A 1 299 ? 18.596 16.082 10.576 1.00 29.88 299 THR A O 1
ATOM 2149 N N . GLY A 1 300 ? 17.695 14.149 9.882 1.00 28.00 300 GLY A N 1
ATOM 2150 C CA . GLY A 1 300 ? 17.886 14.417 8.458 1.00 28.00 300 GLY A CA 1
ATOM 2151 C C . GLY A 1 300 ? 17.147 13.417 7.578 1.00 28.00 300 GLY A C 1
ATOM 2152 O O . GLY A 1 300 ? 17.338 12.213 7.673 1.00 28.00 300 GLY A O 1
ATOM 2153 N N . THR A 1 301 ? 16.283 13.943 6.720 1.00 35.78 301 THR A N 1
ATOM 2154 C CA . THR A 1 301 ? 15.435 13.255 5.744 1.00 35.78 301 THR A CA 1
ATOM 2155 C C . THR A 1 301 ? 16.252 12.683 4.571 1.00 35.78 301 THR A C 1
ATOM 2157 O O . THR A 1 301 ? 16.020 13.047 3.413 1.00 35.78 301 THR A O 1
ATOM 2160 N N . GLU A 1 302 ? 17.221 11.812 4.849 1.00 37.53 302 GLU A N 1
ATOM 2161 C CA . GLU A 1 302 ? 18.027 11.135 3.831 1.00 37.53 302 GLU A CA 1
ATOM 2162 C C . GLU A 1 302 ? 17.511 9.715 3.575 1.00 37.53 302 GLU A C 1
ATOM 2164 O O . GLU A 1 302 ? 17.268 8.928 4.483 1.00 37.53 302 GLU A O 1
ATOM 2169 N N . VAL A 1 303 ? 17.283 9.422 2.295 1.00 45.44 303 VAL A N 1
ATOM 2170 C CA . VAL A 1 303 ? 16.964 8.087 1.789 1.00 45.44 303 VAL A CA 1
ATOM 2171 C C . VAL A 1 303 ? 18.310 7.404 1.565 1.00 45.44 303 VAL A C 1
ATOM 2173 O O . VAL A 1 303 ? 18.965 7.673 0.560 1.00 45.44 303 VAL A O 1
ATOM 2176 N N . GLY A 1 304 ? 18.762 6.593 2.517 1.00 41.75 304 GLY A N 1
ATOM 2177 C CA . GLY A 1 304 ? 20.036 5.888 2.399 1.00 41.75 304 GLY A CA 1
ATOM 2178 C C . GLY A 1 304 ? 20.355 5.045 3.628 1.00 41.75 304 GLY A C 1
ATOM 2179 O O . GLY A 1 304 ? 20.561 5.598 4.700 1.00 41.75 304 GLY A O 1
ATOM 2180 N N . GLY A 1 305 ? 20.409 3.723 3.431 1.00 42.81 305 GLY A N 1
ATOM 2181 C CA . GLY A 1 305 ? 20.846 2.729 4.413 1.00 42.81 305 GLY A CA 1
ATOM 2182 C C . GLY A 1 305 ? 19.872 2.529 5.571 1.00 42.81 305 GLY A C 1
ATOM 2183 O O . GLY A 1 305 ? 19.967 3.203 6.592 1.00 42.81 305 GLY A O 1
ATOM 2184 N N . GLY A 1 306 ? 18.962 1.565 5.432 1.00 43.97 306 GLY A N 1
ATOM 2185 C CA . GLY A 1 306 ? 18.365 0.940 6.602 1.00 43.97 306 GLY A CA 1
ATOM 2186 C C . GLY A 1 306 ? 19.464 0.262 7.416 1.00 43.97 306 GLY A C 1
ATOM 2187 O O . GLY A 1 306 ? 20.522 -0.121 6.898 1.00 43.97 306 GLY A O 1
ATOM 2188 N N . ALA A 1 307 ? 19.219 0.154 8.712 1.00 48.34 307 ALA A N 1
ATOM 2189 C CA . ALA A 1 307 ? 20.056 -0.635 9.587 1.00 48.34 307 ALA A CA 1
ATOM 2190 C C . ALA A 1 307 ? 20.175 -2.078 8.993 1.00 48.34 307 ALA A C 1
ATOM 2192 O O . ALA A 1 307 ? 19.314 -2.528 8.225 1.00 48.34 307 ALA A O 1
ATOM 2193 N N . GLY A 1 308 ? 21.303 -2.764 9.223 1.00 56.41 308 GLY A N 1
ATOM 2194 C CA . GLY A 1 308 ? 21.500 -4.150 8.762 1.00 56.41 308 GLY A CA 1
ATOM 2195 C C . GLY A 1 308 ? 21.872 -4.321 7.283 1.00 56.41 308 GLY A C 1
ATOM 2196 O O . GLY A 1 308 ? 21.980 -5.447 6.800 1.00 56.41 308 GLY A O 1
ATOM 2197 N N . GLY A 1 309 ? 22.098 -3.224 6.552 1.00 76.81 309 GLY A N 1
ATOM 2198 C CA . GLY A 1 309 ? 22.433 -3.252 5.123 1.00 76.81 309 GLY A CA 1
ATOM 2199 C C . GLY A 1 309 ? 21.217 -3.384 4.202 1.00 76.81 309 GLY A C 1
ATOM 2200 O O . GLY A 1 309 ? 21.387 -3.435 2.983 1.00 76.81 309 GLY A O 1
ATOM 2201 N N . ALA A 1 310 ? 20.004 -3.401 4.764 1.00 90.50 310 ALA A N 1
ATOM 2202 C CA . ALA A 1 310 ? 18.777 -3.299 3.992 1.00 90.50 310 ALA A CA 1
ATOM 2203 C C . ALA A 1 310 ? 18.574 -1.864 3.482 1.00 90.50 310 ALA A C 1
ATOM 2205 O O . ALA A 1 310 ? 18.940 -0.889 4.134 1.00 90.50 310 ALA A O 1
ATOM 2206 N N . VAL A 1 311 ? 17.961 -1.707 2.314 1.00 95.56 311 VAL A N 1
ATOM 2207 C CA . VAL A 1 311 ? 17.648 -0.405 1.726 1.00 95.56 311 VAL A CA 1
ATOM 2208 C C . VAL A 1 311 ? 16.142 -0.223 1.630 1.00 95.56 311 VAL A C 1
ATOM 2210 O O . VAL A 1 311 ? 15.434 -1.126 1.200 1.00 95.56 311 VAL A O 1
ATOM 2213 N N . VAL A 1 312 ? 15.644 0.947 2.030 1.00 97.81 312 VAL A N 1
ATOM 2214 C CA . VAL A 1 312 ? 14.216 1.280 1.987 1.00 97.81 312 VAL A CA 1
ATOM 2215 C C . VAL A 1 312 ? 14.038 2.562 1.183 1.00 97.81 312 VAL A C 1
ATOM 2217 O O . VAL A 1 312 ? 14.582 3.607 1.548 1.00 97.81 312 VAL A O 1
ATOM 2220 N N . VAL A 1 313 ? 13.302 2.495 0.073 1.00 97.81 313 VAL A N 1
ATOM 2221 C CA . VAL A 1 313 ? 13.117 3.629 -0.842 1.00 97.81 313 VAL A CA 1
ATOM 2222 C C . VAL A 1 313 ? 11.650 3.827 -1.217 1.00 97.81 313 VAL A C 1
ATOM 2224 O O . VAL A 1 313 ? 10.980 2.870 -1.583 1.00 97.81 313 VAL A O 1
ATOM 2227 N N . PRO A 1 314 ? 11.138 5.064 -1.188 1.00 98.00 314 PRO A N 1
ATOM 2228 C CA . PRO A 1 314 ? 9.870 5.404 -1.817 1.00 98.00 314 PRO A CA 1
ATOM 2229 C C . PRO A 1 314 ? 10.083 5.850 -3.262 1.00 98.00 314 PRO A C 1
ATOM 2231 O O . PRO A 1 314 ? 11.046 6.565 -3.558 1.00 98.00 314 PRO A O 1
ATOM 2234 N N . VAL A 1 315 ? 9.169 5.477 -4.157 1.00 97.88 315 VAL A N 1
ATOM 2235 C CA . VAL A 1 315 ? 9.279 5.850 -5.579 1.00 97.88 315 VAL A CA 1
ATOM 2236 C C . VAL A 1 315 ? 8.696 7.227 -5.889 1.00 97.88 315 VAL A C 1
ATOM 2238 O O . VAL A 1 315 ? 9.142 7.867 -6.840 1.00 97.88 315 VAL A O 1
ATOM 2241 N N . LEU A 1 316 ? 7.785 7.736 -5.050 1.00 97.88 316 LEU A N 1
ATOM 2242 C CA . LEU A 1 316 ? 7.267 9.107 -5.105 1.00 97.88 316 LEU A CA 1
ATOM 2243 C C . LEU A 1 316 ? 7.294 9.775 -3.720 1.00 97.88 316 LEU A C 1
ATOM 2245 O O . LEU A 1 316 ? 7.354 9.115 -2.688 1.00 97.88 316 LEU A O 1
ATOM 2249 N N . ARG A 1 317 ? 7.269 11.115 -3.697 1.00 95.12 317 ARG A N 1
ATOM 2250 C CA . ARG A 1 317 ? 7.103 11.946 -2.490 1.00 95.12 317 ARG A CA 1
ATOM 2251 C C . ARG A 1 317 ? 6.361 13.229 -2.835 1.00 95.12 317 ARG A C 1
ATOM 2253 O O . ARG A 1 317 ? 6.655 13.835 -3.860 1.00 95.12 317 ARG A O 1
ATOM 2260 N N . LYS A 1 318 ? 5.464 13.684 -1.958 1.00 89.19 318 LYS A N 1
ATOM 2261 C CA . LYS A 1 318 ? 4.592 14.848 -2.221 1.00 89.19 318 LYS A CA 1
ATOM 2262 C C . LYS A 1 318 ? 5.312 16.183 -2.463 1.00 89.19 318 LYS A C 1
ATOM 2264 O O . LYS A 1 318 ? 4.773 17.039 -3.150 1.00 89.19 318 LYS A O 1
ATOM 2269 N N . ASP A 1 319 ? 6.528 16.331 -1.941 1.00 89.25 319 ASP A N 1
ATOM 2270 C CA . ASP A 1 319 ? 7.314 17.573 -2.005 1.00 89.25 319 ASP A CA 1
ATOM 2271 C C . ASP A 1 319 ? 8.535 17.453 -2.940 1.00 89.25 319 ASP A C 1
ATOM 2273 O O . ASP A 1 319 ? 9.527 18.172 -2.791 1.00 89.25 319 ASP A O 1
ATOM 2277 N N . ARG A 1 320 ? 8.527 16.486 -3.867 1.00 93.31 320 ARG A N 1
ATOM 2278 C CA . ARG A 1 320 ? 9.640 16.235 -4.793 1.00 93.31 320 ARG A CA 1
ATOM 2279 C C . ARG A 1 320 ? 9.119 15.929 -6.193 1.00 93.31 320 ARG A C 1
ATOM 2281 O O . ARG A 1 320 ? 8.099 15.272 -6.339 1.00 93.31 320 ARG A O 1
ATOM 2288 N N . ALA A 1 321 ? 9.879 16.341 -7.209 1.00 96.62 321 ALA A N 1
ATOM 2289 C CA . ALA A 1 321 ? 9.609 15.962 -8.595 1.00 96.62 321 ALA A CA 1
ATOM 2290 C C . ALA A 1 321 ? 9.595 14.430 -8.735 1.00 96.62 321 ALA A C 1
ATOM 2292 O O . ALA A 1 321 ? 10.487 13.739 -8.220 1.00 96.62 321 ALA A O 1
ATOM 2293 N N . GLU A 1 322 ? 8.600 13.903 -9.436 1.00 97.44 322 GLU A N 1
ATOM 2294 C CA . GLU A 1 322 ? 8.289 12.475 -9.467 1.00 97.44 322 GLU A CA 1
ATOM 2295 C C . GLU A 1 322 ? 9.385 11.707 -10.196 1.00 97.44 322 GLU A C 1
ATOM 2297 O O . GLU A 1 322 ? 9.977 10.786 -9.635 1.00 97.44 322 GLU A O 1
ATOM 2302 N N . ARG A 1 323 ? 9.767 12.169 -11.394 1.00 95.00 323 ARG A N 1
ATOM 2303 C CA . ARG A 1 323 ? 10.822 11.525 -12.193 1.00 95.00 323 ARG A CA 1
ATOM 2304 C C . ARG A 1 323 ? 12.174 11.514 -11.478 1.0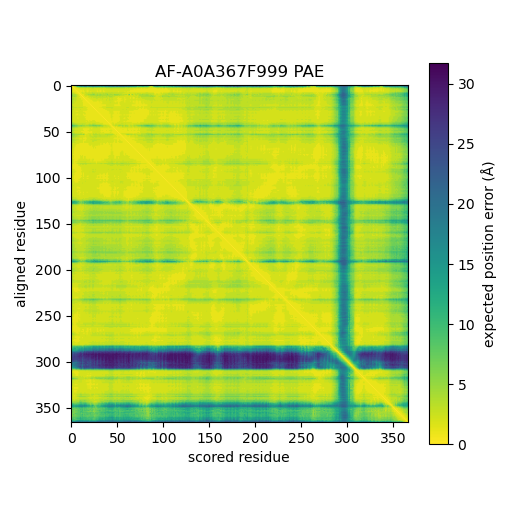0 95.00 323 ARG A C 1
ATOM 2306 O O . ARG A 1 323 ? 12.931 10.551 -11.580 1.00 95.00 323 ARG A O 1
ATOM 2313 N N . ARG A 1 324 ? 12.486 12.576 -10.726 1.00 95.62 324 ARG A N 1
ATOM 2314 C CA . ARG A 1 324 ? 13.717 12.645 -9.922 1.00 95.62 324 ARG A CA 1
ATOM 2315 C C . ARG A 1 324 ? 13.670 11.664 -8.750 1.00 95.62 324 ARG A C 1
ATOM 2317 O O . ARG A 1 324 ? 14.696 11.069 -8.435 1.00 95.62 324 ARG A O 1
ATOM 2324 N N . THR A 1 325 ? 12.515 11.522 -8.105 1.00 97.25 325 THR A N 1
ATOM 2325 C CA . THR A 1 325 ? 12.336 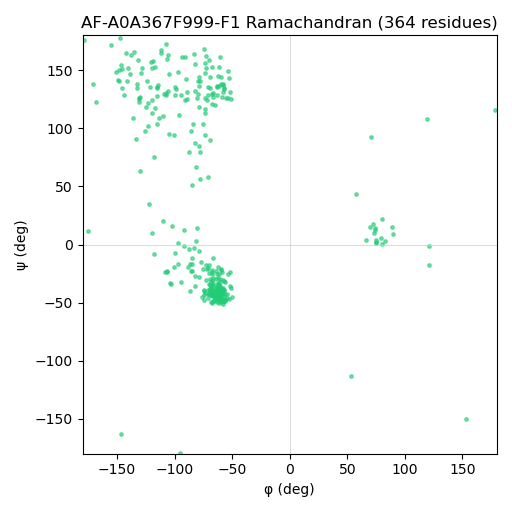10.603 -6.972 1.00 97.25 325 THR A CA 1
ATOM 2326 C C . THR A 1 325 ? 12.424 9.152 -7.430 1.00 97.25 325 THR A C 1
ATOM 2328 O O . THR A 1 325 ? 13.177 8.386 -6.836 1.00 97.25 325 THR A O 1
ATOM 2331 N N . LEU A 1 326 ? 11.782 8.819 -8.553 1.00 97.56 326 LEU A N 1
ATOM 2332 C CA . LEU A 1 326 ? 11.894 7.515 -9.203 1.00 97.56 326 LEU A CA 1
ATOM 2333 C C . LEU A 1 326 ? 13.348 7.179 -9.561 1.00 97.56 326 LEU A C 1
ATOM 2335 O O . LEU A 1 326 ? 13.843 6.124 -9.178 1.00 97.56 326 LEU A O 1
ATOM 2339 N N . LEU A 1 327 ? 14.058 8.084 -10.248 1.00 96.50 327 LEU A N 1
ATOM 2340 C CA . LEU A 1 327 ? 15.461 7.863 -10.614 1.00 96.50 327 LEU A CA 1
ATOM 2341 C C . LEU A 1 327 ? 16.353 7.672 -9.379 1.00 96.50 327 LEU A C 1
ATOM 2343 O O . LEU A 1 327 ? 17.244 6.826 -9.392 1.00 96.50 327 LEU A O 1
ATOM 2347 N N . ALA A 1 328 ? 16.113 8.437 -8.311 1.00 97.25 328 ALA A N 1
ATOM 2348 C CA . ALA A 1 328 ? 16.828 8.261 -7.053 1.00 97.25 328 ALA A CA 1
ATOM 2349 C C . ALA A 1 328 ? 16.544 6.883 -6.437 1.00 97.25 328 ALA A C 1
ATOM 2351 O O . ALA A 1 328 ? 17.486 6.209 -6.040 1.00 97.25 328 ALA A O 1
ATOM 2352 N N . ALA A 1 329 ? 15.285 6.434 -6.416 1.00 97.56 329 ALA A N 1
ATOM 2353 C CA . ALA A 1 329 ? 14.924 5.108 -5.922 1.00 97.56 329 ALA A CA 1
ATOM 2354 C C . ALA A 1 329 ? 15.619 3.992 -6.723 1.00 97.56 329 ALA A C 1
ATOM 2356 O O . ALA A 1 329 ? 16.259 3.133 -6.118 1.00 97.56 329 ALA A O 1
ATOM 2357 N N . LEU A 1 330 ? 15.577 4.054 -8.063 1.00 97.44 330 LEU A N 1
ATOM 2358 C CA . LEU A 1 330 ? 16.260 3.107 -8.958 1.00 97.44 330 LEU A CA 1
ATOM 2359 C C . LEU A 1 330 ? 17.776 3.085 -8.719 1.00 97.44 330 LEU A C 1
ATOM 2361 O O . LEU A 1 330 ? 18.368 2.023 -8.551 1.00 97.44 330 LEU A O 1
ATOM 2365 N N . ALA A 1 331 ? 18.412 4.257 -8.650 1.00 96.62 331 ALA A N 1
ATOM 2366 C CA . ALA A 1 331 ? 19.846 4.361 -8.392 1.00 96.62 331 ALA A CA 1
ATOM 2367 C C . ALA A 1 331 ? 20.220 3.808 -7.011 1.00 96.62 331 ALA A C 1
ATOM 2369 O O . ALA A 1 331 ? 21.237 3.129 -6.867 1.00 96.62 331 ALA A O 1
ATOM 2370 N N . THR A 1 332 ? 19.391 4.072 -6.002 1.00 96.06 332 THR A N 1
ATOM 2371 C CA . THR A 1 332 ? 19.617 3.599 -4.641 1.00 96.06 332 THR A CA 1
ATOM 2372 C C . THR A 1 332 ? 19.500 2.079 -4.557 1.00 96.06 332 THR A C 1
ATOM 2374 O O . THR A 1 332 ? 20.421 1.462 -4.029 1.00 96.06 332 THR A O 1
ATOM 2377 N N . VAL A 1 333 ? 18.457 1.447 -5.108 1.00 95.62 333 VAL A N 1
ATOM 2378 C CA . VAL A 1 333 ? 18.373 -0.030 -5.097 1.00 95.62 333 VAL A CA 1
ATOM 2379 C C . VAL A 1 333 ? 19.490 -0.663 -5.928 1.00 95.62 333 VAL A C 1
ATOM 2381 O O . VAL A 1 333 ? 20.074 -1.658 -5.503 1.00 95.62 333 VAL A O 1
ATOM 2384 N N . HIS A 1 334 ? 19.882 -0.030 -7.039 1.00 95.12 334 HIS A N 1
ATOM 2385 C CA . HIS A 1 334 ? 21.005 -0.481 -7.856 1.00 95.12 334 HIS A CA 1
ATOM 2386 C C . HIS A 1 334 ? 22.334 -0.477 -7.100 1.00 95.12 334 HIS A C 1
ATOM 2388 O O . HIS A 1 334 ? 23.073 -1.461 -7.118 1.00 95.12 334 HIS A O 1
ATOM 2394 N N . ALA A 1 335 ? 22.615 0.598 -6.361 1.00 94.62 335 ALA A N 1
ATOM 2395 C CA . ALA A 1 335 ? 23.803 0.695 -5.518 1.00 94.62 335 ALA A CA 1
ATOM 2396 C C . ALA A 1 335 ? 23.840 -0.367 -4.399 1.00 94.62 335 ALA A C 1
ATOM 2398 O O . ALA A 1 335 ? 24.914 -0.657 -3.876 1.00 94.62 335 ALA A O 1
ATOM 2399 N N . HIS A 1 336 ? 22.690 -0.959 -4.062 1.00 92.06 336 HIS A N 1
ATOM 2400 C CA . HIS A 1 336 ? 22.551 -2.038 -3.079 1.00 92.06 336 HIS A CA 1
ATOM 2401 C C . HIS A 1 336 ? 22.381 -3.421 -3.736 1.00 92.06 336 HIS A C 1
ATOM 2403 O O . HIS A 1 336 ? 22.012 -4.389 -3.074 1.00 92.06 336 HIS A O 1
ATOM 2409 N N . GLY A 1 337 ? 22.705 -3.538 -5.028 1.00 91.38 337 GLY A N 1
ATOM 2410 C CA . GLY A 1 337 ? 22.826 -4.818 -5.724 1.00 91.38 337 GLY A CA 1
ATOM 2411 C C . GLY A 1 337 ? 21.539 -5.353 -6.346 1.00 91.38 337 GLY A C 1
ATOM 2412 O O . GLY A 1 337 ? 21.511 -6.533 -6.692 1.00 91.38 337 GLY A O 1
ATOM 2413 N N . VAL A 1 338 ? 20.500 -4.524 -6.485 1.00 94.56 338 VAL A N 1
ATOM 2414 C CA . VAL A 1 338 ? 19.325 -4.838 -7.313 1.00 94.56 338 VAL A CA 1
ATOM 2415 C C . VAL A 1 338 ? 19.636 -4.504 -8.772 1.00 94.56 338 VAL A C 1
ATOM 2417 O O . VAL A 1 338 ? 20.143 -3.424 -9.085 1.00 94.56 338 VAL A O 1
ATOM 2420 N N . ASP A 1 339 ? 19.336 -5.417 -9.687 1.00 92.81 339 ASP A N 1
ATOM 2421 C CA . ASP A 1 339 ? 19.539 -5.160 -11.109 1.00 92.81 339 ASP A CA 1
ATOM 2422 C C . ASP A 1 339 ? 18.544 -4.105 -11.615 1.00 92.81 339 ASP A C 1
ATOM 2424 O O . ASP A 1 339 ? 17.351 -4.141 -11.313 1.00 92.81 339 ASP A O 1
ATOM 2428 N N . VAL A 1 340 ? 19.055 -3.142 -12.384 1.00 95.81 340 VAL A N 1
ATOM 2429 C CA . VAL A 1 340 ? 18.264 -2.098 -13.042 1.00 95.81 340 VAL A CA 1
ATOM 2430 C C . VAL A 1 340 ? 18.681 -2.048 -14.503 1.00 95.81 340 VAL A C 1
ATOM 2432 O O . VAL A 1 340 ? 19.864 -1.918 -14.824 1.00 95.81 340 VAL A O 1
ATOM 2435 N N . ASP A 1 341 ? 17.701 -2.136 -15.392 1.00 94.69 341 ASP A N 1
ATOM 2436 C CA . ASP A 1 341 ? 17.884 -2.005 -16.831 1.00 94.69 341 ASP A CA 1
ATOM 2437 C C . ASP A 1 341 ? 18.006 -0.518 -17.203 1.00 94.69 341 ASP A C 1
ATOM 2439 O O . ASP A 1 341 ? 17.039 0.167 -17.551 1.00 94.69 341 ASP A O 1
ATOM 2443 N N . TRP A 1 342 ? 19.231 -0.003 -17.089 1.00 93.25 342 TRP A N 1
ATOM 2444 C CA . TRP A 1 342 ? 19.562 1.378 -17.435 1.00 93.25 342 TRP A CA 1
ATOM 2445 C C . TRP A 1 342 ? 19.448 1.668 -18.937 1.00 93.25 342 TRP A C 1
ATOM 2447 O O . TRP A 1 342 ? 19.249 2.827 -19.307 1.00 93.25 342 TRP A O 1
ATOM 2457 N N . GLU A 1 343 ? 19.523 0.654 -19.807 1.00 90.94 343 GLU A N 1
ATOM 2458 C CA . GLU A 1 343 ? 19.360 0.843 -21.255 1.00 90.94 343 GLU A CA 1
ATOM 2459 C C . GLU A 1 343 ? 17.943 1.325 -21.584 1.00 90.94 343 GLU A C 1
ATOM 2461 O O . GLU A 1 343 ? 17.767 2.205 -22.430 1.00 90.94 343 GLU A O 1
ATOM 2466 N N . ARG A 1 344 ? 16.935 0.835 -20.852 1.00 89.75 344 ARG A N 1
ATOM 2467 C CA . ARG A 1 344 ? 15.544 1.303 -20.976 1.00 89.75 344 ARG A CA 1
ATOM 2468 C C . ARG A 1 344 ? 15.331 2.735 -20.496 1.00 89.75 344 ARG A C 1
ATOM 2470 O O . ARG A 1 344 ? 14.393 3.388 -20.945 1.00 89.75 344 ARG A O 1
ATOM 2477 N N . PHE A 1 345 ? 16.192 3.251 -19.619 1.00 84.38 345 PHE A N 1
ATOM 2478 C CA . PHE A 1 345 ? 16.118 4.641 -19.159 1.00 84.38 345 PHE A CA 1
ATOM 2479 C C . PHE A 1 345 ? 16.700 5.638 -20.178 1.00 84.38 345 PHE A C 1
ATOM 2481 O O . PHE A 1 345 ? 16.277 6.794 -20.231 1.00 84.38 345 PHE A O 1
ATOM 2488 N N . VAL A 1 346 ? 17.660 5.203 -21.002 1.00 84.50 346 VAL A N 1
ATOM 2489 C CA . VAL A 1 346 ? 18.305 6.010 -22.056 1.00 84.50 346 VAL A CA 1
ATOM 2490 C C . VAL A 1 346 ? 18.323 5.268 -23.402 1.00 84.50 346 VAL A C 1
ATOM 2492 O O . VAL A 1 346 ? 19.400 4.970 -23.939 1.00 84.50 346 VAL A O 1
ATOM 2495 N N . PRO A 1 347 ? 17.143 4.972 -23.980 1.00 79.44 347 PRO A N 1
ATOM 2496 C CA . PRO A 1 347 ? 17.047 4.149 -25.178 1.00 79.44 347 PRO A CA 1
ATOM 2497 C C . PRO A 1 347 ? 17.747 4.819 -26.364 1.00 79.44 347 PRO A C 1
ATOM 2499 O O . PRO A 1 347 ? 17.592 6.015 -26.610 1.00 79.44 347 PRO A O 1
ATOM 2502 N N . GLY A 1 348 ? 18.522 4.037 -27.118 1.00 78.94 348 GLY A N 1
ATOM 2503 C CA . GLY A 1 348 ? 19.226 4.527 -28.308 1.00 78.94 348 GLY A CA 1
ATOM 2504 C C . GLY A 1 348 ? 20.383 5.489 -28.015 1.00 78.94 348 GLY A C 1
ATOM 2505 O O . GLY A 1 348 ? 20.851 6.170 -28.929 1.00 78.94 348 GLY A O 1
ATOM 2506 N N . SER A 1 349 ? 20.852 5.560 -26.766 1.00 81.25 349 SER A N 1
ATOM 2507 C CA . SER A 1 349 ? 22.076 6.287 -26.431 1.00 81.25 349 SER A CA 1
ATOM 2508 C C . SER A 1 349 ? 23.316 5.582 -27.003 1.00 81.25 349 SER A C 1
ATOM 2510 O O . SER A 1 349 ? 23.380 4.359 -27.108 1.00 81.25 349 SER A O 1
ATOM 2512 N N . GLY A 1 350 ? 24.298 6.373 -27.441 1.00 84.19 350 GLY A N 1
ATOM 2513 C CA . GLY A 1 350 ? 25.569 5.872 -27.968 1.00 84.19 350 GLY A CA 1
ATOM 2514 C C . GLY A 1 350 ? 26.649 5.781 -26.890 1.00 84.19 350 GLY A C 1
ATOM 2515 O O . GLY A 1 350 ? 26.570 6.441 -25.855 1.00 84.19 350 GLY A O 1
ATOM 2516 N N . LEU A 1 351 ? 27.702 5.005 -27.157 1.00 88.19 351 LEU A N 1
ATOM 2517 C CA . LEU A 1 351 ? 28.868 4.941 -26.277 1.00 88.19 351 LEU A CA 1
ATOM 2518 C C . LEU A 1 351 ? 29.676 6.243 -26.346 1.00 88.19 351 LEU A C 1
ATOM 2520 O O . LEU A 1 351 ? 29.974 6.751 -27.428 1.00 88.19 351 LEU A O 1
ATOM 2524 N N . VAL A 1 352 ? 30.084 6.747 -25.184 1.00 91.38 352 VAL A N 1
ATOM 2525 C CA . VAL A 1 352 ? 30.983 7.901 -25.041 1.00 91.38 352 VAL A CA 1
ATOM 2526 C C . VAL A 1 352 ? 32.252 7.482 -24.302 1.00 91.38 352 VAL A C 1
ATOM 2528 O O . VAL A 1 352 ? 32.230 6.547 -23.502 1.00 91.38 352 VAL A O 1
ATOM 2531 N N . GLN A 1 353 ? 33.377 8.156 -24.557 1.00 94.38 353 GLN A N 1
ATOM 2532 C CA . GLN A 1 353 ? 34.598 7.885 -23.796 1.00 94.38 353 GLN A CA 1
ATOM 2533 C C . GLN A 1 353 ? 34.466 8.403 -22.361 1.00 94.38 353 GLN A C 1
ATOM 2535 O O . GLN A 1 353 ? 34.159 9.574 -22.141 1.00 94.38 353 GLN A O 1
ATOM 2540 N N . LEU A 1 354 ? 34.750 7.529 -21.396 1.00 95.50 354 LEU A N 1
ATOM 2541 C CA . LEU A 1 354 ? 34.811 7.839 -19.970 1.00 95.50 354 LEU A CA 1
ATOM 2542 C C . LEU A 1 354 ? 36.224 7.563 -19.429 1.00 95.50 354 LEU A C 1
ATOM 2544 O O . LEU A 1 354 ? 36.966 6.775 -20.026 1.00 95.50 354 LEU A O 1
ATOM 2548 N N . PRO A 1 355 ? 36.619 8.185 -18.301 1.00 95.44 355 PRO A N 1
ATOM 2549 C CA . PRO A 1 355 ? 37.840 7.810 -17.600 1.00 95.44 355 PRO A CA 1
ATOM 2550 C C . PRO A 1 355 ? 37.884 6.305 -17.301 1.00 95.44 355 PRO A C 1
ATOM 2552 O O . PRO A 1 355 ? 36.869 5.690 -16.981 1.00 95.44 355 PRO A O 1
ATOM 2555 N N . THR A 1 356 ? 39.076 5.713 -17.388 1.00 95.00 356 THR A N 1
ATOM 2556 C CA . THR A 1 356 ? 39.284 4.304 -17.010 1.00 95.00 356 THR A CA 1
ATOM 2557 C C . THR A 1 356 ? 39.281 4.124 -15.488 1.00 95.00 356 THR A C 1
ATOM 2559 O O . THR A 1 356 ? 39.336 5.097 -14.733 1.00 95.00 356 THR A O 1
ATOM 2562 N N . TYR A 1 357 ? 39.226 2.871 -15.028 1.00 95.12 357 TYR A N 1
ATOM 2563 C CA . TYR A 1 357 ? 39.167 2.531 -13.606 1.00 95.12 357 TYR A CA 1
ATOM 2564 C C . TYR A 1 357 ? 40.309 3.171 -12.792 1.00 95.12 357 TYR A C 1
ATOM 2566 O O . TYR A 1 357 ? 41.497 2.984 -13.074 1.00 95.12 357 TYR A O 1
ATOM 2574 N N . ALA A 1 358 ? 39.946 3.900 -11.734 1.00 95.38 358 ALA A N 1
ATOM 2575 C CA . ALA A 1 358 ? 40.889 4.554 -10.834 1.00 95.38 358 ALA A CA 1
ATOM 2576 C C . ALA A 1 358 ? 41.503 3.548 -9.840 1.00 95.38 358 ALA A C 1
ATOM 2578 O O . ALA A 1 358 ? 41.094 3.466 -8.680 1.00 95.38 358 ALA A O 1
ATOM 2579 N N . PHE A 1 359 ? 42.497 2.778 -10.297 1.00 95.94 359 PHE A N 1
ATOM 2580 C CA . PHE A 1 359 ? 43.190 1.776 -9.475 1.00 95.94 359 PHE A CA 1
ATOM 2581 C C . PHE A 1 359 ? 43.689 2.338 -8.133 1.00 95.94 359 PHE A C 1
ATOM 2583 O O . PHE A 1 359 ? 44.492 3.276 -8.104 1.00 95.94 359 PHE A O 1
ATOM 2590 N N . GLN A 1 360 ? 43.289 1.686 -7.036 1.00 95.81 360 GLN A N 1
ATOM 2591 C CA . GLN A 1 360 ? 43.797 1.925 -5.682 1.00 95.81 360 GLN A CA 1
ATOM 2592 C C . GLN A 1 360 ? 45.116 1.163 -5.497 1.00 95.81 360 GLN A C 1
ATOM 2594 O O . GLN A 1 360 ? 45.140 -0.009 -5.127 1.00 95.81 360 GLN A O 1
ATOM 2599 N N . ARG A 1 361 ? 46.227 1.803 -5.872 1.00 94.44 361 ARG A N 1
ATOM 2600 C CA . ARG A 1 361 ? 47.535 1.143 -5.999 1.00 94.44 361 ARG A CA 1
ATOM 2601 C C . ARG A 1 361 ? 48.211 0.954 -4.642 1.00 94.44 361 ARG A C 1
ATOM 2603 O O . ARG A 1 361 ? 48.305 1.892 -3.857 1.00 94.44 361 ARG A O 1
ATOM 2610 N N . GLN A 1 362 ? 48.780 -0.229 -4.432 1.00 95.00 362 GLN A N 1
ATOM 2611 C CA . GLN A 1 362 ? 49.737 -0.511 -3.364 1.00 95.00 362 GLN A CA 1
ATOM 2612 C C . GLN A 1 362 ? 51.087 -0.895 -3.972 1.00 95.00 362 GLN A C 1
ATOM 2614 O O . GLN A 1 362 ? 51.168 -1.368 -5.109 1.00 95.00 362 GLN A O 1
ATOM 2619 N N . ARG A 1 363 ? 52.175 -0.647 -3.239 1.00 93.25 363 ARG A N 1
ATOM 2620 C CA . ARG A 1 363 ? 53.519 -1.006 -3.696 1.00 93.25 363 ARG A CA 1
ATOM 2621 C C . ARG A 1 363 ? 53.744 -2.501 -3.478 1.00 93.25 363 ARG A C 1
ATOM 2623 O O . ARG A 1 363 ? 53.799 -2.947 -2.339 1.00 93.25 363 ARG A O 1
ATOM 2630 N N . HIS A 1 364 ? 53.965 -3.234 -4.564 1.00 90.94 364 HIS A N 1
ATOM 2631 C CA . HIS A 1 364 ? 54.391 -4.632 -4.538 1.00 90.94 364 HIS A CA 1
ATOM 2632 C C . HIS A 1 364 ? 55.788 -4.726 -5.162 1.00 90.94 364 HIS A C 1
ATOM 2634 O O . HIS A 1 364 ? 55.935 -4.589 -6.375 1.00 90.94 364 HIS A O 1
ATOM 2640 N N . TRP A 1 365 ? 56.822 -4.885 -4.333 1.00 91.94 365 TRP A N 1
ATOM 2641 C CA . TRP A 1 365 ? 58.211 -5.060 -4.772 1.00 91.94 365 TRP A CA 1
ATOM 2642 C C . TRP A 1 365 ? 58.934 -6.035 -3.820 1.00 91.94 365 TRP A C 1
ATOM 2644 O O . TRP A 1 365 ? 58.811 -5.808 -2.614 1.00 91.94 365 TRP A O 1
ATOM 2654 N N . PRO A 1 366 ? 59.617 -7.090 -4.322 1.00 78.06 366 PRO A N 1
ATOM 2655 C CA . PRO A 1 366 ? 60.308 -8.092 -3.499 1.00 78.06 366 PRO A CA 1
ATOM 2656 C C . PRO A 1 366 ? 61.464 -7.555 -2.653 1.00 78.06 366 PRO A C 1
ATOM 2658 O O . PRO A 1 366 ? 62.124 -6.580 -3.091 1.00 78.06 366 PRO A O 1
#

Radius of gyration: 21.41 Å; Cα contacts (8 Å, |Δi|>4): 751; chains: 1; bounding box: 83×38×58 Å

InterPro domains:
  IPR001227 Acyl transferase domain superfamily [G3DSA:3.40.366.10] (5-323)
  IPR014043 Acyl transferase domain [PF00698] (6-339)
  IPR014043 Acyl transferase domain [SM00827] (7-320)
  IPR016035 Acyl transferase/acyl hydrolase/lysophospholipase [SSF52151] (4-287)
  IPR016036 Malonyl-CoA ACP transacylase, ACP-binding [SSF55048] (129-192)
  IPR050091 Polyketide and Nonribosomal Peptide Biosynthesis Enzymes [PTHR43775] (2-365)

Solvent-accessible surface area (backbone atoms only — not comparable to full-atom values): 19162 Å² total; per-residue (Å²): 111,63,38,31,32,36,36,23,49,39,91,84,45,79,54,68,46,61,61,48,62,38,43,77,72,33,69,61,26,31,54,42,28,51,55,42,36,61,43,35,34,76,72,65,82,50,58,49,64,57,30,36,63,70,30,59,78,54,41,71,33,46,48,41,32,48,46,44,49,41,28,50,27,50,10,47,49,52,38,39,43,66,32,50,45,63,58,61,31,30,30,27,34,74,67,11,35,54,42,32,38,30,75,18,49,22,23,52,69,60,41,36,26,52,46,44,38,48,50,15,46,46,61,55,65,44,75,74,64,29,24,37,34,43,29,60,38,25,59,74,63,52,49,63,66,42,63,97,57,69,57,49,40,61,24,26,38,47,19,72,49,30,22,26,37,6,14,36,36,70,44,36,49,50,48,37,48,53,38,44,74,72,74,30,57,56,45,76,52,100,60,77,46,15,59,16,14,79,68,38,60,87,41,32,66,62,48,24,54,54,35,63,74,44,67,74,45,76,60,78,29,52,37,35,30,41,69,75,13,41,74,55,88,75,82,54,34,61,50,58,32,51,50,50,37,38,35,30,25,45,30,49,27,51,52,45,42,49,74,73,49,43,30,36,39,37,22,35,34,53,23,53,66,63,32,56,33,48,47,53,38,48,47,50,53,36,68,74,70,71,70,74,82,80,92,75,96,66,97,64,99,70,83,69,70,33,62,95,77,24,37,51,32,32,39,21,38,86,91,49,63,43,66,62,32,34,51,49,32,53,52,52,44,37,78,68,51,41,66,62,44,60,59,73,77,48,69,89,67,77,93,73,94,70,86,75,86,84,76,88,81,76,92,85,78,138

Mean predicted aligned error: 5.33 Å

Organism: NCBI:txid2800381

Foldseek 3Di:
DWFEEEEQEDPPLADACQCVLVLVPPVLLVVQLVVLQVLQCVQLVDGLNVCSHDVGVVCQQLLNVLSNSLSQLRSLQRVCVLQVFDGLEYEYFQSRVLSRQVVLPFFPSNLSSLLSNLLSVLQSPQDFQKWKKKWQAADVVLVVLCPPPPQKDWQAGLARRITMMMGGPVRRVSSCVVCVVVVIDMGTRSHGHGWQAPSSVVRLVVSLVSLQVGGTDAGNRFYQDQAPLHTDRGDGSNSSSSSRNHHGHNLSVLVRCVVVRHQEYEYRGAACPSLVSSLRSQVVVCVVVVNDDDDDPDPDPDQADRPPLGGGAYQHHPPDDNVVSNVVSQVRVVVSPRDTNCCSVVPPDDDDDDDDDPDPDDDDDD

Nearest PDB structures (foldseek):
  8jpt-assembly1_A  TM=9.256E-01  e=4.937E-27  Saccharopolyspora spinosa
  8avz-assembly2_B  TM=8.723E-01  e=8.498E-24  Bacillus subtilis subsp. subtilis str. 168
  4amn-assembly1_A  TM=8.475E-01  e=2.952E-21  Micromonospora chersina
  4amp-assembly1_A  TM=8.926E-01  e=4.175E-20  Micromonospora chersina
  4amo-assembly1_A  TM=8.745E-01  e=4.175E-20  Micromonospora chersina

Sequence (366 aa):
AGSVAFLFSGQGSQRVGMGGELYAGEPVFAAAFDEVVAALDVYVGRSVAGVIGGEPELLERTLFTQPALFAVEVALFRLLSHYGVVPDYVVGHSVGELAAAHVAGVLSVQDAARLVCARARLMDGVARGGAMVAVNAGEARVAGWLEGRSGVEVAGCNSPSSTVVSGDEAAVLEVAELARGEGVKATRLKVSHAFHSAHQEGLLAELTEVARSVTYEAPRIPVVSNVTGEVVEEFTAEYWAVQARSAVRFADGIATLAGLGVTAYVEVGPDATLAGLTSECLAQTETETGTGTGTGTGTGTEVGGGAGGAVVVPVLRKDRAERRTLLAALATVHAHGVDVDWERFVPGSGLVQLPTYAFQRQRHWP